Protein AF-A0A7W7ZKW2-F1 (afdb_monomer)

Solvent-accessible surface area (backbone atoms only — not comparable to full-atom values): 37341 Å² total; per-residue (Å²): 132,89,80,92,77,83,81,87,77,88,86,77,89,71,78,76,78,77,80,72,74,78,50,67,72,57,51,54,56,50,42,52,52,27,56,76,71,68,39,40,72,60,40,47,51,54,43,53,53,48,42,74,74,57,74,44,37,64,54,27,28,52,44,13,52,46,29,42,75,62,72,36,58,75,57,14,54,52,24,19,53,48,10,29,69,71,33,80,79,42,58,66,28,32,49,52,43,17,53,53,29,46,76,72,70,40,49,72,62,16,50,62,55,32,61,86,46,69,92,76,59,53,75,66,56,50,48,52,53,49,52,50,52,50,46,52,52,48,66,72,61,71,77,80,89,85,87,81,90,80,92,83,80,93,76,88,83,58,75,64,68,59,51,54,60,54,52,37,51,55,49,35,55,59,54,73,69,43,49,53,85,85,55,97,55,54,29,68,62,17,40,53,54,46,52,55,50,52,52,39,48,48,66,72,69,57,34,58,33,37,39,28,39,48,29,61,77,31,62,64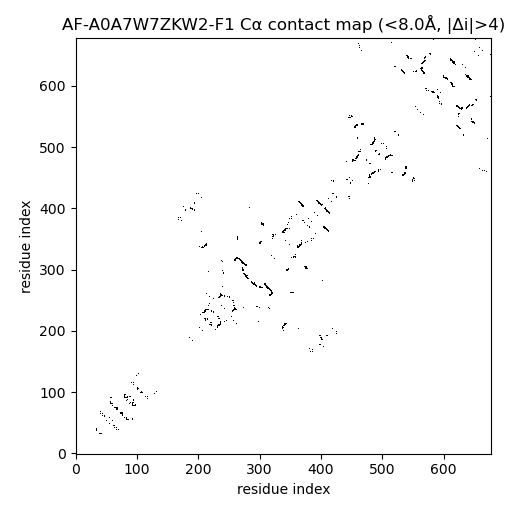,49,50,50,48,34,72,74,36,74,84,31,46,38,38,24,24,18,49,52,62,70,46,28,67,72,36,39,71,66,45,41,74,72,69,33,49,64,40,69,33,34,69,24,54,52,67,50,73,46,56,36,32,32,49,43,29,38,40,54,47,76,58,98,66,39,84,42,86,37,82,42,78,44,54,91,74,64,72,65,48,11,76,41,52,60,62,58,66,64,46,68,48,76,45,82,37,50,25,35,14,41,30,61,55,44,58,78,68,63,53,98,81,66,64,83,41,34,25,35,38,39,39,44,37,63,62,40,48,50,41,31,48,71,14,12,66,71,36,48,64,35,36,33,36,37,39,36,48,41,27,64,49,74,60,27,55,87,46,69,39,37,26,60,44,47,49,57,47,41,76,58,51,31,42,80,68,35,33,32,34,46,42,46,80,40,34,34,41,36,36,31,35,24,59,92,53,53,71,60,68,47,42,79,72,56,78,53,70,95,75,84,78,89,86,90,82,94,69,95,66,81,61,87,58,36,62,16,36,46,48,32,38,59,45,42,35,39,29,48,41,61,42,48,51,62,36,41,53,53,32,52,48,54,36,47,74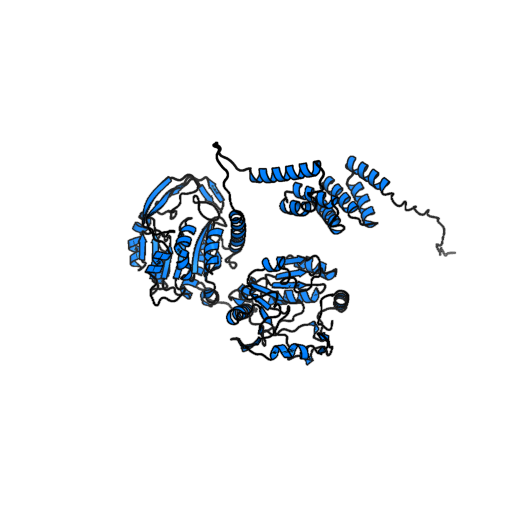,69,40,40,55,34,40,35,40,37,31,34,49,55,80,38,67,69,32,51,54,50,54,66,70,42,47,91,70,31,49,73,45,78,63,83,45,69,76,47,77,57,42,64,54,70,34,64,82,50,35,74,72,50,64,60,56,34,33,37,29,52,34,52,53,44,74,38,92,68,46,57,74,45,48,65,52,52,31,54,47,48,22,65,77,70,63,32,15,23,20,28,45,26,74,62,54,94,63,51,89,55,36,55,91,59,68,44,61,58,90,97,44,75,35,41,69,59,69,59,53,51,69,50,72,67,46,72,77,49,65,48,98,87,67,29,39,29,18,65,19,71,42,79,56,53,48,25,42,38,32,54,94,49,41,49,66,93,52,59,38,57,31,33,24,28,30,66,47,46,22,20,40,58,46,67,49,36,68,68,70,95,63,54,71,65,54,52,51,50,35,64,74,66,62,87,69,82,71,77,70,70,122

Organism: NCBI:txid474949

Nearest PDB structures (foldseek):
  7bev-assembly1_A  TM=7.921E-01  e=2.349E-03  Homo sapiens
  2gw1-assembly1_B  TM=6.110E-01  e=4.110E-04  Saccharomyces cerevisiae
  5a31-assembly1_Y  TM=8.218E-01  e=2.077E-02  Homo sapiens
  8bda-assembly1_E  TM=7.306E-01  e=1.967E-02  Chlamydomonas reinhardtii
  8fgw-assembly1_D  TM=3.995E-01  e=4.517E-03  Homo sapiens

Sequence (678 aa):
MNAMTNRIDTDVVMAEPQSESMDVSRMEGELTGLIQDSRFEEAICILNSAICENESPELWNDWATVQHAAGKPAEAEKGFRRAITLAPTNRDASVNLGLFLLAQGRYDEATQILSCHLHNLSDEENTAIKNFELKRLQLIDLQPERSHSAQVQQSDISAEGRIHKLESALEYLLISNLNAKASRATGAASNQLLIDRFLGLVRSIQPQLFLDIGANDASTACRVKAMLPTCEVWAFEANPEIHGRFASVVTSVGVNYVNLAISSATGKVTLYAPKTLSRTIVNGEVVDFASVEPEISGKTSMRKRNENATYREFSVDAISLNDFMAAKWTEGMRERNAALWIDVEGAAFEVLTGGEDALKRAAVILIEAENYEFWSGQKQAADVAKLIISAGFIPLDRDREYGDKQFNTIFIHHSFAHLIYSENYMLGPVNTTVASPARKLSHRTLGAHLTAQIPVFIPVFNNPTYVANTLQQLSDIGMRNVCLVDNDSTSHVMRAFLELVQDKVSVIRTGQNKGPRQIVECPEYYDLLPDLFCITDPDLEFNAELPEDFLANLIRLTNELKVGKAGFALRIDDSHLMHTGTFGISRKTYHATEWEQQYWETQLGILKDGSPVYKAGLNTTFAVYNKTFFNPHTFVDAVRVGGRYACRHLPWYRESIVGQEERAFYRATHKHARCGVV

InterPro domains:
  IPR006342 Methyltransferase FkbM [PF05050] (212-394)
  IPR006342 Methyltransferase FkbM [TIGR01444] (210-368)
  IPR011990 Tetratricopeptide-like helical domain superfamily [G3DSA:1.25.40.10] (32-160)
  IPR011990 Tetratricopeptide-like helical domain superfamily [SSF48452] (35-118)
  IPR019734 Tetratricopeptide repeat [PS50005] (57-90)
  IPR019734 Tetratricopeptide repeat [SM00028] (57-90)
  IPR019734 Tetratricopeptide repeat [SM00028] (91-124)
  IPR029044 Nucleotide-diphospho-sugar transferases [SSF53448] (454-630)
  IPR029063 S-adenosyl-L-methionine-dependent methyltransferase superfamily [G3DSA:3.40.50.150] (200-391)
  IPR029063 S-adenosyl-L-methionine-dependent methyltransferase superfamily [SSF53335] (206-400)
  IPR053188 FkbM Methyltransferase [PTHR36973] (201-397)

pLDDT: mean 76.08, std 20.98, range [22.69, 98.31]

Mean predicted aligned error: 20.58 Å

Radius of gyration: 33.55 Å; Cα contacts (8 Å, |Δi|>4): 1107; chains: 1; bounding box: 107×76×86 Å

Secondary structure (DSSP, 8-state):
-----------------------HHHHHHHHHHHHHTT-HHHHHHHHHHHHHHS--HHHHHHHHHHHHHTT-HHHHHHHHHHHHHH-TT-HHHHHHHHHHHHHTT-HHHHHHHHTTTGGG--HHHHHHHHHHHHHHHHHHS-S---------------THHHHHHHHHHHHHHHHHT---TT----THHHHHHHHHHHHHHHHHH--SEEEEET-TT-HHHHHHHHH-TTSEEEEE---HHHHHHHHHHHHHTT-EEE--EEESSSEEEEEEEEEEEEEEEETTEEEEEEEEPPTT-S--BSS-BSSS-EEEEEEEEEEEHHHHHHHH--TTPPSS-EEEEE--TT-HHHHHHTTHHHHTTEEEEEEEEESS--BTTPPPHHHHHHHHHHTTEEEEEE--SSTTSEEEEEEEEGGGGGGGGSGGGS-SS-------------TTSHHHHHHHHS-EEEEE-S-HHHHHHHHHHHHHTT---EEEEES----HHHHHHHHHHTTTSEEEE-SS---TTHHHHSHHHHTTS-SEEEE--TTEE--TT--TTHHHHHHHHHHHTT-SEEEEPBP-TTGGGB---EEEETTEEEEHHHHHHGGGS-EEEE-TTS-EEEE----SSSEEEETTT--GGGTT--EEE-GGG-BEEGGGBSS-SS-HHHHHHHHHH-SS--S---

Foldseek 3Di:
DDDDDDDDDDDDPDPDPPPPPCDPVNLVVVLVVCVVVVVLVVSLVSLVVVCVVPNALVSLQSNLVSCVSVVNLVSSLVSLVVSCVRPVPPLSSLLSNLLSCLVVVVNVVSCVSCVVPVVPDDPVSVVSNVVSVVVVVVVVQPDDDDDDDDDDDDDDDDPVVVVVVVLLVVLLVQALPFAVPPDPDAAPVLVVVVLLLLVLLCLLLVFLEEEAALCQLVPVLLVSCVSRVNRQAEYENQQPVSCVVRVVVSVVSVHNYDNEHAFLAWDKAKKWDWQWFQWDADLLDIDGDIDGADPSNSQIASFDFPGDTDTDMDIGTYHAQVVVVVVVDDDPRDWQRYEYEEDHNLRLLRNLNSCLVVLRRHFKYKYKFFQARGTPPGDGPSSNVVSNVVSQWDWHHKHNNSHRGMIITMIGHPVSPQSLQDPSSVDDDDDDDDDDDDPDPDCRHPLLVCLQPAEEEEEDELQLLLQVVQVVVSVVLNRQRYEYEYQPHPDPVVVVSCVVCCVRYHYHYPVHRPDDLCCCLPCVNNVPHDQKHKFAYSQKAAFPLQDSNNQVVQVVCCVVVVAFKEAAQADQPVVVQFDPDWADDDNDIDQPNRVSVVQVPAWPQADPVGWTKTQFFDARHIIMGGNSRDDSVSRRGYMHTGDNRHIHRNLRGPDDPDDPVSVVVCVVPDDPPRDGPD

Structure (mmCIF, N/CA/C/O backbone):
data_AF-A0A7W7ZKW2-F1
#
_entry.id   AF-A0A7W7ZKW2-F1
#
loop_
_atom_site.group_PDB
_atom_site.id
_atom_site.type_symbol
_atom_site.label_atom_id
_atom_site.label_alt_id
_atom_site.label_comp_id
_atom_site.label_asym_id
_atom_site.label_entity_id
_atom_site.label_seq_id
_atom_site.pdbx_PDB_ins_code
_atom_site.Cartn_x
_atom_site.Cartn_y
_atom_site.Cartn_z
_atom_site.occupancy
_atom_site.B_iso_or_equiv
_atom_site.auth_seq_id
_atom_site.auth_comp_id
_atom_site.auth_asym_id
_atom_site.auth_atom_id
_atom_site.pdbx_PDB_model_num
ATOM 1 N N . MET A 1 1 ? 70.977 54.211 -37.085 1.00 35.88 1 MET A N 1
ATOM 2 C CA . MET A 1 1 ? 69.511 54.296 -37.248 1.00 35.88 1 MET A CA 1
ATOM 3 C C . MET A 1 1 ? 68.944 52.899 -37.079 1.00 35.88 1 MET A C 1
ATOM 5 O O . MET A 1 1 ? 69.437 51.997 -37.736 1.00 35.88 1 MET A O 1
ATOM 9 N N . ASN A 1 2 ? 68.019 52.766 -36.127 1.00 33.34 2 ASN A N 1
ATOM 10 C CA . ASN A 1 2 ? 67.081 51.676 -35.834 1.00 33.34 2 ASN A CA 1
ATOM 11 C C . ASN A 1 2 ? 67.087 50.439 -36.748 1.00 33.34 2 ASN A C 1
ATOM 13 O O . ASN A 1 2 ? 66.862 50.564 -37.945 1.00 33.34 2 ASN A O 1
ATOM 17 N N . ALA A 1 3 ? 67.115 49.247 -36.151 1.00 30.80 3 ALA A N 1
ATOM 18 C CA . ALA A 1 3 ? 65.876 48.539 -35.805 1.00 30.80 3 ALA A CA 1
ATOM 19 C C . ALA A 1 3 ? 66.204 47.234 -35.058 1.00 30.80 3 ALA A C 1
ATOM 21 O O . ALA A 1 3 ? 66.855 46.340 -35.589 1.00 30.80 3 ALA A O 1
ATOM 22 N N . MET A 1 4 ? 65.741 47.144 -33.810 1.00 30.53 4 MET A N 1
ATOM 23 C CA . MET A 1 4 ? 65.714 45.914 -33.021 1.00 30.53 4 MET A CA 1
ATOM 24 C C . MET A 1 4 ? 64.727 44.920 -33.641 1.00 30.53 4 MET A C 1
ATOM 26 O O . MET A 1 4 ? 63.538 45.207 -33.720 1.00 30.53 4 MET A O 1
ATOM 30 N N . THR A 1 5 ? 65.210 43.736 -34.005 1.00 31.92 5 THR A N 1
ATOM 31 C CA . THR A 1 5 ? 64.420 42.495 -34.044 1.00 31.92 5 THR A CA 1
ATOM 32 C C . THR A 1 5 ? 65.333 41.369 -33.566 1.00 31.92 5 THR A C 1
ATOM 34 O O . THR A 1 5 ? 66.014 40.722 -34.355 1.00 31.92 5 THR A O 1
ATOM 37 N N . ASN A 1 6 ? 65.400 41.171 -32.247 1.00 30.22 6 ASN A N 1
ATOM 38 C CA . ASN A 1 6 ? 66.080 40.008 -31.686 1.00 30.22 6 ASN A CA 1
ATOM 39 C C . ASN A 1 6 ? 65.126 38.817 -31.727 1.00 30.22 6 ASN A C 1
ATOM 41 O O . ASN A 1 6 ? 64.151 38.753 -30.981 1.00 30.22 6 ASN A O 1
ATOM 45 N N . ARG A 1 7 ? 65.447 37.886 -32.629 1.00 30.75 7 ARG A N 1
ATOM 46 C CA . ARG A 1 7 ? 65.092 36.475 -32.513 1.00 30.75 7 ARG A CA 1
ATOM 47 C C . ARG A 1 7 ? 65.699 35.940 -31.220 1.00 30.75 7 ARG A C 1
ATOM 49 O O . ARG A 1 7 ? 66.891 36.112 -30.982 1.00 30.75 7 ARG A O 1
ATOM 56 N N . ILE A 1 8 ? 64.862 35.316 -30.408 1.00 28.75 8 ILE A N 1
ATOM 57 C CA . ILE A 1 8 ? 65.288 34.455 -29.314 1.00 28.75 8 ILE A CA 1
ATOM 58 C C . ILE A 1 8 ? 65.435 33.072 -29.934 1.00 28.75 8 ILE A C 1
ATOM 60 O O . ILE A 1 8 ? 64.448 32.538 -30.427 1.00 28.75 8 ILE A O 1
ATOM 64 N N . ASP A 1 9 ? 66.647 32.529 -29.920 1.00 29.06 9 ASP A N 1
ATOM 65 C CA . ASP A 1 9 ? 66.821 31.086 -29.839 1.00 29.06 9 ASP A CA 1
ATOM 66 C C . ASP A 1 9 ? 68.065 30.745 -29.018 1.00 29.06 9 ASP A C 1
ATOM 68 O O . ASP A 1 9 ? 69.142 31.306 -29.228 1.00 29.06 9 ASP A O 1
ATOM 72 N N . THR A 1 10 ? 67.821 29.817 -28.090 1.00 33.31 10 THR A N 1
ATOM 73 C CA . THR A 1 10 ? 68.731 28.785 -27.576 1.00 33.31 10 THR A CA 1
ATOM 74 C C . THR A 1 10 ? 70.026 29.237 -26.903 1.00 33.31 10 THR A C 1
ATOM 76 O O . THR A 1 10 ? 71.036 29.481 -27.554 1.00 33.31 10 THR A O 1
ATOM 79 N N . ASP A 1 11 ? 69.995 29.301 -25.570 1.00 31.67 11 ASP A N 1
ATOM 80 C CA . ASP A 1 11 ? 70.721 28.350 -24.705 1.00 31.67 11 ASP A CA 1
ATOM 81 C C . ASP A 1 11 ? 70.834 28.911 -23.281 1.00 31.67 11 ASP A C 1
ATOM 83 O O . ASP A 1 11 ? 71.790 29.590 -22.908 1.00 31.67 11 ASP A O 1
ATOM 87 N N . VAL A 1 12 ? 69.842 28.585 -22.451 1.00 30.89 12 VAL A N 1
ATOM 88 C CA . VAL A 1 12 ? 70.054 28.454 -21.009 1.00 30.89 12 VAL A CA 1
ATOM 89 C C . VAL A 1 12 ? 69.713 27.015 -20.679 1.00 30.89 12 VAL A C 1
ATOM 91 O O . VAL A 1 12 ? 68.549 26.618 -20.691 1.00 30.89 12 VAL A O 1
ATOM 94 N N . VAL A 1 13 ? 70.764 26.238 -20.434 1.00 35.31 13 VAL A N 1
ATOM 95 C CA . VAL A 1 13 ? 70.705 24.910 -19.830 1.00 35.31 13 VAL A CA 1
ATOM 96 C C . VAL A 1 13 ? 70.045 25.070 -18.461 1.00 35.31 13 VAL A C 1
ATOM 98 O O . VAL A 1 13 ? 70.693 25.412 -17.474 1.00 35.31 13 VAL A O 1
ATOM 101 N N . MET A 1 14 ? 68.729 24.883 -18.419 1.00 27.94 14 MET A N 1
ATOM 102 C CA . MET A 1 14 ? 68.006 24.611 -17.188 1.00 27.94 14 MET A CA 1
ATOM 103 C C . MET A 1 14 ? 68.241 23.136 -16.899 1.00 27.94 14 MET A C 1
ATOM 105 O O . MET A 1 14 ? 67.825 22.280 -17.677 1.00 27.94 14 MET A O 1
ATOM 109 N N . ALA A 1 15 ? 68.971 22.858 -15.822 1.00 29.30 15 ALA A N 1
ATOM 110 C CA . ALA A 1 15 ? 69.080 21.518 -15.275 1.00 29.30 15 ALA A CA 1
ATOM 111 C C . ALA A 1 15 ? 67.672 20.917 -15.163 1.00 29.30 15 ALA A C 1
ATOM 113 O O . ALA A 1 15 ? 66.788 21.527 -14.556 1.00 29.30 15 ALA A O 1
ATOM 114 N N . GLU A 1 16 ? 67.464 19.755 -15.783 1.00 27.14 16 GLU A N 1
ATOM 115 C CA . GLU A 1 16 ? 66.274 18.950 -15.537 1.00 27.14 16 GLU A CA 1
ATOM 116 C C . GLU A 1 16 ? 66.163 18.731 -14.022 1.00 27.14 16 GLU A C 1
ATOM 118 O O . GLU A 1 16 ? 67.149 18.311 -13.400 1.00 27.14 16 GLU A O 1
ATOM 123 N N . PRO A 1 17 ? 65.008 19.009 -13.392 1.00 30.88 17 PRO A N 1
ATOM 124 C CA . PRO A 1 17 ? 64.764 18.460 -12.078 1.00 30.88 17 PRO A CA 1
ATOM 125 C C . PRO A 1 17 ? 64.701 16.950 -12.282 1.00 30.88 17 PRO A C 1
ATOM 127 O O . PRO A 1 17 ? 63.799 16.446 -12.951 1.00 30.88 17 PRO A O 1
ATOM 130 N N . GLN A 1 18 ? 65.702 16.237 -11.768 1.00 29.56 18 GLN A N 1
ATOM 131 C CA . GLN A 1 18 ? 65.636 14.790 -11.653 1.00 29.56 18 GLN A CA 1
ATOM 132 C C . GLN A 1 18 ? 64.326 14.463 -10.933 1.00 29.56 18 GLN A C 1
ATOM 134 O O . GLN A 1 18 ? 64.156 14.819 -9.768 1.00 29.56 18 GLN A O 1
ATOM 139 N N . SER A 1 19 ? 63.381 13.833 -11.632 1.00 39.66 19 SER A N 1
ATOM 140 C CA . SER A 1 19 ? 62.243 13.195 -10.987 1.00 39.66 19 SER A CA 1
ATOM 141 C C . SER A 1 19 ? 62.801 11.996 -10.222 1.00 39.66 19 SER A C 1
ATOM 143 O O . SER A 1 19 ? 62.922 10.899 -10.772 1.00 39.66 19 SER A O 1
ATOM 145 N N . GLU A 1 20 ? 63.235 12.224 -8.982 1.00 41.62 20 GLU A N 1
ATOM 146 C CA . GLU A 1 20 ? 63.429 11.146 -8.019 1.00 41.62 20 GLU A CA 1
ATOM 147 C C . GLU A 1 20 ? 62.072 10.449 -7.892 1.00 41.62 20 GLU A C 1
ATOM 149 O O . GLU A 1 20 ? 61.146 10.995 -7.298 1.00 41.62 20 GLU A O 1
ATOM 154 N N . SER A 1 21 ? 61.925 9.269 -8.501 1.00 46.91 21 SER A N 1
ATOM 155 C CA . SER A 1 21 ? 60.810 8.380 -8.190 1.00 46.91 21 SER A CA 1
ATOM 156 C C . SER A 1 21 ? 60.825 8.179 -6.681 1.00 46.91 21 SER A C 1
ATOM 158 O O . SER A 1 21 ? 61.815 7.677 -6.140 1.00 46.91 21 SER A O 1
ATOM 160 N N . MET A 1 22 ? 59.776 8.639 -6.014 1.00 52.31 22 MET A N 1
ATOM 161 C CA . MET A 1 22 ? 59.692 8.615 -4.567 1.00 52.31 22 MET A CA 1
ATOM 162 C C . MET A 1 22 ? 59.717 7.149 -4.117 1.00 52.31 22 MET A C 1
ATOM 164 O O . MET A 1 22 ? 58.797 6.383 -4.392 1.00 52.31 22 MET A O 1
ATOM 168 N N . ASP A 1 23 ? 60.830 6.730 -3.515 1.00 58.72 23 ASP A N 1
ATOM 169 C CA . ASP A 1 23 ? 60.994 5.378 -2.986 1.00 58.72 23 ASP A CA 1
ATOM 170 C C . ASP A 1 23 ? 59.879 5.131 -1.957 1.00 58.72 23 ASP A C 1
ATOM 172 O O . ASP A 1 23 ? 59.737 5.905 -1.007 1.00 58.72 23 ASP A O 1
ATOM 176 N N . VAL A 1 24 ? 59.063 4.089 -2.156 1.00 58.03 24 VAL A N 1
ATOM 177 C CA . VAL A 1 24 ? 57.896 3.766 -1.309 1.00 58.03 24 VAL A CA 1
ATOM 178 C C . VAL A 1 24 ? 58.297 3.716 0.169 1.00 58.03 24 VAL A C 1
ATOM 180 O O . VAL A 1 24 ? 57.593 4.248 1.023 1.00 58.03 24 VAL A O 1
ATOM 183 N N . SER A 1 25 ? 59.495 3.201 0.458 1.00 54.56 25 SER A N 1
ATOM 184 C CA . SER A 1 25 ? 60.045 3.125 1.816 1.00 54.56 25 SER A CA 1
ATOM 185 C C . SER A 1 25 ? 60.374 4.495 2.431 1.00 54.56 25 SER A C 1
ATOM 187 O O . SER A 1 25 ? 60.245 4.695 3.641 1.00 54.56 25 SER A O 1
ATOM 189 N N . ARG A 1 26 ? 60.769 5.471 1.603 1.00 66.69 26 ARG A N 1
ATOM 190 C CA . ARG A 1 26 ? 61.029 6.859 2.014 1.00 66.69 26 ARG A CA 1
ATOM 191 C C . ARG A 1 26 ? 59.720 7.614 2.251 1.00 66.69 26 ARG A C 1
ATOM 193 O O . ARG A 1 26 ? 59.632 8.352 3.229 1.00 66.69 26 ARG A O 1
ATOM 200 N N . MET A 1 27 ? 58.708 7.381 1.412 1.00 70.56 27 MET A N 1
ATOM 201 C CA . MET A 1 27 ? 57.368 7.962 1.559 1.00 70.56 27 MET A CA 1
ATOM 202 C C . MET A 1 27 ? 56.674 7.483 2.845 1.00 70.56 27 MET A C 1
ATOM 204 O O . MET A 1 27 ? 56.142 8.301 3.589 1.00 70.56 27 MET A O 1
ATOM 208 N N . GLU A 1 28 ? 56.722 6.184 3.152 1.00 67.06 28 GLU A N 1
ATOM 209 C CA . GLU A 1 28 ? 56.139 5.618 4.381 1.00 67.06 28 GLU A CA 1
ATOM 210 C C . GLU A 1 28 ? 56.784 6.195 5.656 1.00 67.06 28 GLU A C 1
ATOM 212 O O . GLU A 1 28 ? 56.087 6.548 6.616 1.00 67.06 28 GLU A O 1
ATOM 217 N N . GLY A 1 29 ? 58.115 6.346 5.660 1.00 67.88 29 GLY A N 1
ATOM 218 C CA . GLY A 1 29 ? 58.847 6.963 6.769 1.00 67.88 29 GLY A CA 1
ATOM 219 C C . GLY A 1 29 ? 58.506 8.445 6.964 1.00 67.88 29 GLY A C 1
ATOM 220 O O . GLY A 1 29 ? 58.336 8.898 8.097 1.00 67.88 29 GLY A O 1
ATOM 221 N N . GLU A 1 30 ? 58.355 9.191 5.868 1.00 76.19 30 GLU A N 1
ATOM 222 C CA . GLU A 1 30 ? 57.985 10.611 5.883 1.00 76.19 30 GLU A CA 1
ATOM 223 C C . GLU A 1 30 ? 56.530 10.825 6.334 1.00 76.19 30 GLU A C 1
ATOM 225 O O . GLU A 1 30 ? 56.274 11.660 7.203 1.00 76.19 30 GLU A O 1
ATOM 230 N N . LEU A 1 31 ? 55.586 10.013 5.841 1.00 72.81 31 LEU A N 1
ATOM 231 C CA . LEU A 1 31 ? 54.182 10.042 6.266 1.00 72.81 31 LEU A CA 1
ATOM 232 C C . LEU A 1 31 ? 54.032 9.745 7.759 1.00 72.81 31 LEU A C 1
ATOM 234 O O . LEU A 1 31 ? 53.303 10.448 8.459 1.00 72.81 31 LEU A O 1
ATOM 238 N N . THR A 1 32 ? 54.765 8.753 8.265 1.00 70.75 32 THR A N 1
ATOM 239 C CA . THR A 1 32 ? 54.742 8.396 9.689 1.00 70.75 32 THR A CA 1
ATOM 240 C C . THR A 1 32 ? 55.213 9.559 10.566 1.00 70.75 32 THR A C 1
ATOM 242 O O . THR A 1 32 ? 54.563 9.874 11.565 1.00 70.75 32 THR A O 1
ATOM 245 N N . GLY A 1 33 ? 56.301 10.236 10.181 1.00 67.31 33 GLY A N 1
ATOM 246 C CA . GLY A 1 33 ? 56.798 11.416 10.896 1.00 67.31 33 GLY A CA 1
ATOM 247 C C . GLY A 1 33 ? 55.808 12.585 10.876 1.00 67.31 33 GLY A C 1
ATOM 248 O O . GLY A 1 33 ? 55.527 13.178 11.915 1.00 67.31 33 GLY A O 1
ATOM 249 N N . LEU A 1 34 ? 55.204 12.874 9.718 1.00 71.75 34 LEU A N 1
ATOM 250 C CA . LEU A 1 34 ? 54.224 13.959 9.576 1.00 71.75 34 LEU A CA 1
ATOM 251 C C . LEU A 1 34 ? 52.947 13.720 10.392 1.00 71.75 34 LEU A C 1
ATOM 253 O O . LEU A 1 34 ? 52.410 14.662 10.975 1.00 71.75 34 LEU A O 1
ATOM 257 N N . ILE A 1 35 ? 52.471 12.474 10.468 1.00 68.56 35 ILE A N 1
ATOM 258 C CA . ILE A 1 35 ? 51.307 12.105 11.285 1.00 68.56 35 ILE A CA 1
ATOM 259 C C . ILE A 1 35 ? 51.629 12.246 12.779 1.00 68.56 35 ILE A C 1
ATOM 261 O O . ILE A 1 35 ? 50.811 12.788 13.523 1.00 68.56 35 ILE A O 1
ATOM 265 N N . GLN A 1 36 ? 52.819 11.818 13.222 1.00 70.00 36 GLN A N 1
ATOM 266 C CA . GLN A 1 36 ? 53.264 11.976 14.616 1.00 70.00 36 GLN A CA 1
ATOM 267 C C . GLN A 1 36 ? 53.368 13.451 15.026 1.00 70.00 36 GLN A C 1
ATOM 269 O O . GLN A 1 36 ? 52.941 13.818 16.121 1.00 70.00 36 GLN A O 1
ATOM 274 N N . ASP A 1 37 ? 53.838 14.305 14.117 1.00 72.00 37 ASP A N 1
ATOM 275 C CA . ASP A 1 37 ? 53.941 15.753 14.323 1.00 72.00 37 ASP A CA 1
ATOM 276 C C . ASP A 1 37 ? 52.609 16.504 14.101 1.00 72.00 37 ASP A C 1
ATOM 278 O O . ASP A 1 37 ? 52.571 17.733 14.169 1.00 72.00 37 ASP A O 1
ATOM 282 N N . SER A 1 38 ? 51.498 15.794 13.845 1.00 74.06 38 SER A N 1
ATOM 283 C CA . SER A 1 38 ? 50.167 16.363 13.550 1.00 74.06 38 SER A CA 1
ATOM 284 C C . SER A 1 38 ? 50.121 17.304 12.331 1.00 74.06 38 SER A C 1
ATOM 286 O O . SER A 1 38 ? 49.256 18.175 12.233 1.00 74.06 38 SER A O 1
ATOM 288 N N . ARG A 1 39 ? 51.038 17.133 11.372 1.00 76.75 39 ARG A N 1
ATOM 289 C CA . ARG A 1 39 ? 51.133 17.912 10.123 1.00 76.75 39 ARG A CA 1
ATOM 290 C C . ARG A 1 39 ? 50.312 17.256 9.009 1.00 76.75 39 ARG A C 1
ATOM 292 O O . ARG A 1 39 ? 50.835 16.843 7.973 1.00 76.75 39 ARG A O 1
ATOM 299 N N . PHE A 1 40 ? 49.006 17.136 9.236 1.00 80.44 40 PHE A N 1
ATOM 300 C CA . PHE A 1 40 ? 48.113 16.329 8.398 1.00 80.44 40 PHE A CA 1
ATOM 301 C C . PHE A 1 40 ? 47.946 16.861 6.970 1.00 80.44 40 PHE A C 1
ATOM 303 O O . PHE A 1 40 ? 47.868 16.076 6.031 1.00 80.44 40 PHE A O 1
ATOM 310 N N . GLU A 1 41 ? 47.919 18.179 6.773 1.00 83.69 41 GLU A N 1
ATOM 311 C CA . GLU A 1 41 ? 47.792 18.798 5.447 1.00 83.69 41 GLU A CA 1
ATOM 312 C C . GLU A 1 41 ? 48.964 18.452 4.519 1.00 83.69 41 GLU A C 1
ATOM 314 O O . GLU A 1 41 ? 48.766 18.252 3.320 1.00 83.69 41 GLU A O 1
ATOM 319 N N . GLU A 1 42 ? 50.172 18.344 5.069 1.00 76.06 42 GLU A N 1
ATOM 320 C CA . GLU A 1 42 ? 51.369 17.984 4.307 1.00 76.06 42 GLU A CA 1
ATOM 321 C C . GLU A 1 42 ? 51.359 16.493 3.952 1.00 76.06 42 GLU A C 1
ATOM 323 O O . GLU A 1 42 ? 51.600 16.140 2.798 1.00 76.06 42 GLU A O 1
ATOM 328 N N . ALA A 1 43 ? 50.953 15.632 4.892 1.00 72.50 43 ALA A N 1
ATOM 329 C CA . ALA A 1 43 ? 50.753 14.205 4.637 1.00 72.50 43 ALA A CA 1
ATOM 330 C C . ALA A 1 43 ? 49.669 13.948 3.568 1.00 72.50 43 ALA A C 1
ATOM 332 O O . ALA A 1 43 ? 49.861 13.130 2.669 1.00 72.50 43 ALA A O 1
ATOM 333 N N . ILE A 1 44 ? 48.558 14.694 3.601 1.00 85.50 44 ILE A N 1
ATOM 334 C CA . ILE A 1 44 ? 47.500 14.631 2.577 1.00 85.50 44 ILE A CA 1
ATOM 335 C C . ILE A 1 44 ? 48.028 15.083 1.210 1.00 85.50 44 ILE A C 1
ATOM 337 O O . ILE A 1 44 ? 47.653 14.505 0.193 1.00 85.50 44 ILE A O 1
ATOM 341 N N . CYS A 1 45 ? 48.890 16.103 1.161 1.00 83.19 45 CYS A N 1
ATOM 342 C CA . CYS A 1 45 ? 49.484 16.582 -0.087 1.00 83.19 45 CYS A CA 1
ATOM 343 C C . CYS A 1 45 ? 50.371 15.508 -0.741 1.00 83.19 45 CYS A C 1
ATOM 345 O O . CYS A 1 45 ? 50.233 15.245 -1.937 1.00 83.19 45 CYS A O 1
ATOM 347 N N . ILE A 1 46 ? 51.204 14.832 0.059 1.00 78.25 46 ILE A N 1
ATOM 348 C CA . ILE A 1 46 ? 52.047 13.715 -0.394 1.00 78.25 46 ILE A CA 1
ATOM 349 C C . ILE A 1 46 ? 51.177 12.562 -0.908 1.00 78.25 46 ILE A C 1
ATOM 351 O O . ILE A 1 46 ? 51.385 12.087 -2.024 1.00 78.25 46 ILE A O 1
ATOM 355 N N . LEU A 1 47 ? 50.151 12.166 -0.147 1.00 81.31 47 LEU A N 1
ATOM 356 C CA . LEU A 1 47 ? 49.240 11.087 -0.542 1.00 81.31 47 LEU A CA 1
ATOM 357 C C . LEU A 1 47 ? 48.437 11.433 -1.803 1.00 81.31 47 LEU A C 1
ATOM 359 O O . LEU A 1 47 ? 48.262 10.576 -2.660 1.00 81.31 47 LEU A O 1
ATOM 363 N N . ASN A 1 48 ? 48.004 12.685 -1.976 1.00 86.94 48 ASN A N 1
ATOM 364 C CA . ASN A 1 48 ? 47.347 13.130 -3.209 1.00 86.94 48 ASN A CA 1
ATOM 365 C C . ASN A 1 48 ? 48.277 13.021 -4.424 1.00 86.94 48 ASN A C 1
ATOM 367 O O . ASN A 1 48 ? 47.834 12.592 -5.487 1.00 86.94 48 ASN A O 1
ATOM 371 N N . SER A 1 49 ? 49.550 13.404 -4.281 1.00 81.56 49 SER A N 1
ATOM 372 C CA . SER A 1 49 ? 50.531 13.266 -5.364 1.00 81.56 49 SER A CA 1
ATOM 373 C C . SER A 1 49 ? 50.745 11.794 -5.719 1.00 81.56 49 SER A C 1
ATOM 375 O O . SER A 1 49 ? 50.664 11.432 -6.890 1.00 81.56 49 SER A O 1
ATOM 377 N N . ALA A 1 50 ? 50.916 10.934 -4.711 1.00 78.62 50 ALA A N 1
ATOM 378 C CA . ALA A 1 50 ? 51.103 9.497 -4.903 1.00 78.62 50 ALA A CA 1
ATOM 379 C C . ALA A 1 50 ? 49.879 8.822 -5.553 1.00 78.62 50 ALA A C 1
ATOM 381 O O . ALA A 1 50 ? 50.031 8.029 -6.480 1.00 78.62 50 ALA A O 1
ATOM 382 N N . ILE A 1 51 ? 48.660 9.183 -5.131 1.00 86.94 51 ILE A N 1
ATOM 383 C CA . ILE A 1 51 ? 47.407 8.691 -5.730 1.00 86.94 51 ILE A CA 1
ATOM 384 C C . ILE A 1 51 ? 47.290 9.120 -7.200 1.00 86.94 51 ILE A C 1
ATOM 386 O O . ILE A 1 51 ? 46.831 8.334 -8.029 1.00 86.94 51 ILE A O 1
ATOM 390 N N . CYS A 1 52 ? 47.698 10.349 -7.536 1.00 83.00 52 CYS A N 1
ATOM 391 C CA . CYS A 1 52 ? 47.694 10.841 -8.916 1.00 83.00 52 CYS A CA 1
ATOM 392 C C . CYS A 1 52 ? 48.695 10.102 -9.817 1.00 83.00 52 CYS A C 1
ATOM 394 O O . CYS A 1 52 ? 48.442 9.968 -11.014 1.00 83.00 52 CYS A O 1
ATOM 396 N N . GLU A 1 53 ? 49.819 9.644 -9.265 1.00 80.06 53 GLU A N 1
ATOM 397 C CA . GLU A 1 53 ? 50.841 8.902 -10.008 1.00 80.06 53 GLU A CA 1
ATOM 398 C C . GLU A 1 53 ? 50.463 7.431 -10.209 1.00 80.06 53 GLU A C 1
ATOM 400 O O . GLU A 1 53 ? 50.584 6.911 -11.320 1.00 80.06 53 GLU A O 1
ATOM 405 N N . ASN A 1 54 ? 49.992 6.757 -9.157 1.00 80.56 54 ASN A N 1
ATOM 406 C CA . ASN A 1 54 ? 49.568 5.364 -9.228 1.00 80.56 54 ASN A CA 1
ATOM 407 C C . ASN A 1 54 ? 48.495 5.055 -8.180 1.00 80.56 54 ASN A C 1
ATOM 409 O O . ASN A 1 54 ? 48.793 4.793 -7.018 1.00 80.56 54 ASN A O 1
ATOM 413 N N . GLU A 1 55 ? 47.235 5.051 -8.606 1.00 87.38 55 GLU A N 1
ATOM 414 C CA . GLU A 1 55 ? 46.100 4.796 -7.725 1.00 87.38 55 GLU A CA 1
ATOM 415 C C . GLU A 1 55 ? 46.125 3.360 -7.167 1.00 87.38 55 GLU A C 1
ATOM 417 O O . GLU A 1 55 ? 46.012 2.392 -7.922 1.00 87.38 55 GLU A O 1
ATOM 422 N N . SER A 1 56 ? 46.201 3.213 -5.838 1.00 84.88 56 SER A N 1
ATOM 423 C CA . SER A 1 56 ? 46.139 1.909 -5.167 1.00 84.88 56 SER A CA 1
ATOM 424 C C . SER A 1 56 ? 45.174 1.906 -3.970 1.00 84.88 56 SER A C 1
ATOM 426 O O . SER A 1 56 ? 44.932 2.956 -3.363 1.00 84.88 56 SER A O 1
ATOM 428 N N . PRO A 1 57 ? 44.594 0.742 -3.614 1.00 83.56 57 PRO A N 1
ATOM 429 C CA . PRO A 1 57 ? 43.769 0.601 -2.416 1.00 83.56 57 PRO A CA 1
ATOM 430 C C . PRO A 1 57 ? 44.486 1.030 -1.128 1.00 83.56 57 PRO A C 1
ATOM 432 O O . PRO A 1 57 ? 43.864 1.638 -0.262 1.00 83.56 57 PRO A O 1
ATOM 435 N N . GLU A 1 58 ? 45.781 0.733 -1.016 1.00 84.81 58 GLU A N 1
ATOM 436 C CA . GLU A 1 58 ? 46.622 1.044 0.145 1.00 84.81 58 GLU A CA 1
ATOM 437 C C . GLU A 1 58 ? 46.763 2.562 0.305 1.00 84.81 58 GLU A C 1
ATOM 439 O O . GLU A 1 58 ? 46.475 3.099 1.370 1.00 84.81 58 GLU A O 1
ATOM 444 N N . LEU A 1 59 ? 47.049 3.276 -0.788 1.00 82.31 59 LEU A N 1
ATOM 445 C CA . LEU A 1 59 ? 47.152 4.737 -0.777 1.00 82.31 59 LEU A CA 1
ATOM 446 C C . LEU A 1 59 ? 45.828 5.424 -0.412 1.00 82.31 59 LEU A C 1
ATOM 448 O O . LEU A 1 59 ? 45.826 6.412 0.322 1.00 82.31 59 LEU A O 1
ATOM 452 N N . TRP A 1 60 ? 44.689 4.903 -0.879 1.00 87.19 60 TRP A N 1
ATOM 453 C CA . TRP A 1 60 ? 43.372 5.428 -0.500 1.00 87.19 60 TRP A CA 1
ATOM 454 C C . TRP A 1 60 ? 42.993 5.118 0.950 1.00 87.19 60 TRP A C 1
ATOM 456 O O . TRP A 1 60 ? 42.334 5.939 1.594 1.00 87.19 60 TRP A O 1
ATOM 466 N N . ASN A 1 61 ? 43.407 3.961 1.469 1.00 82.94 61 ASN A N 1
ATOM 467 C CA . ASN A 1 61 ? 43.243 3.602 2.874 1.00 82.94 61 ASN A CA 1
ATOM 468 C C . ASN A 1 61 ? 44.078 4.516 3.788 1.00 82.94 61 ASN A C 1
ATOM 470 O O . ASN A 1 61 ? 43.573 5.017 4.797 1.00 82.94 61 ASN A O 1
ATOM 474 N N . ASP A 1 62 ? 45.323 4.790 3.410 1.00 81.50 62 ASP A N 1
ATOM 475 C CA . ASP A 1 62 ? 46.218 5.661 4.171 1.00 81.50 62 ASP A CA 1
ATOM 476 C C . ASP A 1 62 ? 45.741 7.115 4.110 1.00 81.50 62 ASP A C 1
ATOM 478 O O . ASP A 1 62 ? 45.641 7.786 5.138 1.00 81.50 62 ASP A O 1
ATOM 482 N N . TRP A 1 63 ? 45.308 7.580 2.935 1.00 87.38 63 TRP A N 1
ATOM 483 C CA . TRP A 1 63 ? 44.681 8.893 2.770 1.00 87.38 63 TRP A CA 1
ATOM 484 C C . TRP A 1 63 ? 43.429 9.047 3.633 1.00 87.38 63 TRP A C 1
ATOM 486 O O . TRP A 1 63 ? 43.284 10.048 4.334 1.00 87.38 63 TRP A O 1
ATOM 496 N N . ALA A 1 64 ? 42.550 8.044 3.658 1.00 83.31 64 ALA A N 1
ATOM 497 C CA . ALA A 1 64 ? 41.362 8.049 4.507 1.00 83.31 64 ALA A CA 1
ATOM 498 C C . ALA A 1 64 ? 41.704 8.114 6.003 1.00 83.31 64 ALA A C 1
ATOM 500 O O . ALA A 1 64 ? 41.068 8.852 6.761 1.00 83.31 64 ALA A O 1
ATOM 501 N N . THR A 1 65 ? 42.739 7.386 6.417 1.00 82.62 65 THR A N 1
ATOM 502 C CA . THR A 1 65 ? 43.226 7.363 7.800 1.00 82.62 65 THR A CA 1
ATOM 503 C C . THR A 1 65 ? 43.780 8.727 8.217 1.00 82.62 65 THR A C 1
ATOM 505 O O . THR A 1 65 ? 43.418 9.241 9.280 1.00 82.62 65 THR A O 1
ATOM 508 N N . VAL A 1 66 ? 44.572 9.377 7.358 1.00 76.06 66 VAL A N 1
ATOM 509 C CA . VAL A 1 66 ? 45.083 10.735 7.613 1.00 76.06 66 VAL A CA 1
ATOM 510 C C . VAL A 1 66 ? 43.950 11.765 7.628 1.00 76.06 66 VAL A C 1
ATOM 512 O O . VAL A 1 66 ? 43.930 12.636 8.496 1.00 76.06 66 VAL A O 1
ATOM 515 N N . GLN A 1 67 ? 42.957 11.652 6.740 1.00 84.06 67 GLN A N 1
ATOM 516 C CA . GLN A 1 67 ? 41.776 12.527 6.753 1.00 84.06 67 GLN A CA 1
ATOM 517 C C . GLN A 1 67 ? 40.950 12.370 8.036 1.00 84.06 67 GLN A C 1
ATOM 519 O O . GLN A 1 67 ? 40.437 13.357 8.571 1.00 84.06 67 GLN A O 1
ATOM 524 N N . HIS A 1 68 ? 40.843 11.149 8.566 1.00 81.62 68 HIS A N 1
ATOM 525 C CA . HIS A 1 68 ? 40.187 10.908 9.847 1.00 81.62 68 HIS A CA 1
ATOM 526 C C . HIS A 1 68 ? 40.950 11.571 11.001 1.00 81.62 68 HIS A C 1
ATOM 528 O O . HIS A 1 68 ? 40.337 12.295 11.789 1.00 81.62 68 HIS A O 1
ATOM 534 N N . ALA A 1 69 ? 42.277 11.403 11.051 1.00 73.56 69 ALA A N 1
ATOM 535 C CA . ALA A 1 69 ? 43.143 12.044 12.043 1.00 73.56 69 ALA A CA 1
ATOM 536 C C . ALA A 1 69 ? 43.101 13.584 11.959 1.00 73.56 69 ALA A C 1
ATOM 538 O O . ALA A 1 69 ? 43.124 14.263 12.983 1.00 73.56 69 ALA A O 1
ATOM 539 N N . ALA A 1 70 ? 42.930 14.132 10.752 1.00 73.25 70 ALA A N 1
ATOM 540 C CA . ALA A 1 70 ? 42.752 15.562 10.497 1.00 73.25 70 ALA A CA 1
ATOM 541 C C . ALA A 1 70 ? 41.350 16.104 10.857 1.00 73.25 70 ALA A C 1
ATOM 543 O O . ALA A 1 70 ? 41.052 17.269 10.584 1.00 73.25 70 ALA A O 1
ATOM 544 N N . GLY A 1 71 ? 40.456 15.275 11.410 1.00 79.12 71 GLY A N 1
ATOM 545 C CA . GLY A 1 71 ? 39.100 15.680 11.793 1.00 79.12 71 GLY A CA 1
ATOM 546 C C . GLY A 1 71 ? 38.137 15.871 10.616 1.00 79.12 71 GLY A C 1
ATOM 547 O O . GLY A 1 71 ? 37.152 16.599 10.747 1.00 79.12 71 GLY A O 1
ATOM 548 N N . LYS A 1 72 ? 38.392 15.230 9.467 1.00 82.06 72 LYS A N 1
ATOM 549 C CA . LYS A 1 72 ? 37.589 15.334 8.233 1.00 82.06 72 LYS A CA 1
ATOM 550 C C . LYS A 1 72 ? 36.851 14.007 7.943 1.00 82.06 72 LYS A C 1
ATOM 552 O O . LYS A 1 72 ? 37.196 13.299 6.996 1.00 82.06 72 LYS A O 1
ATOM 557 N N . PRO A 1 73 ? 35.813 13.636 8.727 1.00 73.75 73 PRO A N 1
ATOM 558 C CA . PRO A 1 73 ? 35.187 12.308 8.666 1.00 73.75 73 PRO A CA 1
ATOM 559 C C . PRO A 1 73 ? 34.483 12.005 7.335 1.00 73.75 73 PRO A C 1
ATOM 561 O O . PRO A 1 73 ? 34.503 10.866 6.882 1.00 73.75 73 PRO A O 1
ATOM 564 N N . ALA A 1 74 ? 33.898 13.008 6.674 1.00 82.12 74 ALA A N 1
ATOM 565 C CA . ALA A 1 74 ? 33.237 12.806 5.382 1.00 82.12 74 ALA A CA 1
ATOM 566 C C . ALA A 1 74 ? 34.227 12.427 4.266 1.00 82.12 74 ALA A C 1
ATOM 568 O O . ALA A 1 74 ? 33.898 11.624 3.397 1.00 82.12 74 ALA A O 1
ATOM 569 N N . GLU A 1 75 ? 35.442 12.981 4.297 1.00 80.75 75 GLU A N 1
ATOM 570 C CA . GLU A 1 75 ? 36.498 12.629 3.342 1.00 80.75 75 GLU A CA 1
ATOM 571 C C . GLU A 1 75 ? 37.130 11.279 3.694 1.00 80.75 75 GLU A C 1
ATOM 573 O O . GLU A 1 75 ? 37.345 10.461 2.804 1.00 80.75 75 GLU A O 1
ATOM 578 N N . ALA A 1 76 ? 37.313 10.986 4.985 1.00 71.94 76 ALA A N 1
ATOM 579 C CA . ALA A 1 76 ? 37.757 9.669 5.439 1.00 71.94 76 ALA A CA 1
ATOM 580 C C . ALA A 1 76 ? 36.844 8.539 4.923 1.00 71.94 76 ALA A C 1
ATOM 582 O O . ALA A 1 76 ? 37.326 7.576 4.330 1.00 71.94 76 ALA A O 1
ATOM 583 N N . GLU A 1 77 ? 35.518 8.680 5.053 1.00 89.12 77 GLU A N 1
ATOM 584 C CA . GLU A 1 77 ? 34.577 7.669 4.550 1.00 89.12 77 GLU A CA 1
ATOM 585 C C . GLU A 1 77 ? 34.692 7.466 3.030 1.00 89.12 77 GLU A C 1
ATOM 587 O O . GLU A 1 77 ? 34.673 6.330 2.551 1.00 89.12 77 GLU A O 1
ATOM 592 N N . LYS A 1 78 ? 34.850 8.554 2.263 1.00 90.56 78 LYS A N 1
ATOM 593 C CA . LYS A 1 78 ? 35.041 8.480 0.806 1.00 90.56 78 LYS A CA 1
ATOM 594 C C . LYS A 1 78 ? 36.310 7.714 0.444 1.00 90.56 78 LYS A C 1
ATOM 596 O O . LYS A 1 78 ? 36.254 6.853 -0.432 1.00 90.56 78 LYS A O 1
ATOM 601 N N . GLY A 1 79 ? 37.422 8.002 1.120 1.00 79.19 79 GLY A N 1
ATOM 602 C CA . GLY A 1 79 ? 38.697 7.332 0.870 1.00 79.19 79 GLY A CA 1
ATOM 603 C C . GLY A 1 79 ? 38.633 5.835 1.182 1.00 79.19 79 GLY A C 1
ATOM 604 O O . GLY A 1 79 ? 38.988 5.016 0.336 1.00 79.19 79 GLY A O 1
ATOM 605 N N . PHE A 1 80 ? 38.053 5.457 2.326 1.00 83.06 80 PHE A N 1
ATOM 606 C CA . PHE A 1 80 ? 37.874 4.049 2.688 1.00 83.06 80 PHE A CA 1
ATOM 607 C C . PHE A 1 80 ? 36.981 3.293 1.694 1.00 83.06 80 PHE A C 1
ATOM 609 O O . PHE A 1 80 ? 37.307 2.185 1.265 1.00 83.06 80 PHE A O 1
ATOM 616 N N . ARG A 1 81 ? 35.870 3.898 1.255 1.00 91.12 81 ARG A N 1
ATOM 617 C CA . ARG A 1 81 ? 34.998 3.289 0.236 1.00 91.12 81 ARG A CA 1
ATOM 618 C C . ARG A 1 81 ? 35.680 3.185 -1.123 1.00 91.12 81 ARG A C 1
ATOM 620 O O . ARG A 1 81 ? 35.447 2.209 -1.839 1.00 91.12 81 ARG A O 1
ATOM 627 N N . ARG A 1 82 ? 36.532 4.148 -1.487 1.00 91.12 82 ARG A N 1
ATOM 628 C CA . ARG A 1 82 ? 37.331 4.086 -2.716 1.00 91.12 82 ARG A CA 1
ATOM 629 C C . ARG A 1 82 ? 38.352 2.950 -2.657 1.00 91.12 82 ARG A C 1
ATOM 631 O O . ARG A 1 82 ? 38.428 2.193 -3.620 1.00 91.12 82 ARG A O 1
ATOM 638 N N . ALA A 1 83 ? 39.029 2.759 -1.524 1.00 83.50 83 ALA A N 1
ATOM 639 C CA . ALA A 1 83 ? 39.949 1.642 -1.309 1.00 83.50 83 ALA A CA 1
ATOM 640 C C . ALA A 1 83 ? 39.257 0.274 -1.476 1.00 83.50 83 ALA A C 1
ATOM 642 O O . ALA A 1 83 ? 39.732 -0.570 -2.235 1.00 83.50 83 ALA A O 1
ATOM 643 N N . ILE A 1 84 ? 38.074 0.089 -0.875 1.00 85.50 84 ILE A N 1
ATOM 644 C CA . ILE A 1 84 ? 37.265 -1.137 -1.036 1.00 85.50 84 ILE A CA 1
ATOM 645 C C . ILE A 1 84 ? 36.743 -1.290 -2.471 1.00 85.50 84 ILE A C 1
ATOM 647 O O . ILE A 1 84 ? 36.636 -2.398 -2.982 1.00 85.50 84 ILE A O 1
ATOM 651 N N . THR A 1 85 ? 36.436 -0.191 -3.162 1.00 87.62 85 THR A N 1
ATOM 652 C CA . THR A 1 85 ? 36.016 -0.250 -4.572 1.00 87.62 85 THR A CA 1
ATOM 653 C C . THR A 1 85 ? 37.152 -0.737 -5.475 1.00 87.62 85 THR A C 1
ATOM 655 O O . THR A 1 85 ? 36.904 -1.493 -6.412 1.00 87.62 85 THR A O 1
ATOM 658 N N . LEU A 1 86 ? 38.390 -0.308 -5.207 1.00 82.19 86 LEU A N 1
ATOM 659 C CA . LEU A 1 86 ? 39.571 -0.716 -5.971 1.00 82.19 86 LEU A CA 1
ATOM 660 C C . LEU A 1 86 ? 39.972 -2.165 -5.681 1.00 82.19 86 LEU A C 1
ATOM 662 O O . LEU A 1 86 ? 40.352 -2.892 -6.596 1.00 82.19 86 LEU A O 1
ATOM 666 N N . ALA A 1 87 ? 39.843 -2.601 -4.429 1.00 82.62 87 ALA A N 1
ATOM 667 C CA . ALA A 1 87 ? 40.054 -3.985 -4.036 1.00 82.62 87 ALA A CA 1
ATOM 668 C C . ALA A 1 87 ? 39.015 -4.407 -2.984 1.00 82.62 87 ALA A C 1
ATOM 670 O O . ALA A 1 87 ? 39.244 -4.230 -1.786 1.00 82.62 87 ALA A O 1
ATOM 671 N N . PRO A 1 88 ? 37.902 -5.041 -3.405 1.00 75.81 88 PRO A N 1
ATOM 672 C CA . PRO A 1 88 ? 36.838 -5.485 -2.495 1.00 75.81 88 PRO A CA 1
ATOM 673 C C . PRO A 1 88 ? 37.275 -6.529 -1.463 1.00 75.81 88 PRO A C 1
ATOM 675 O O . PRO A 1 88 ? 36.556 -6.793 -0.508 1.00 75.81 88 PRO A O 1
ATOM 678 N N . THR A 1 89 ? 38.443 -7.143 -1.663 1.00 76.06 89 THR A N 1
ATOM 679 C CA . THR A 1 89 ? 39.061 -8.100 -0.739 1.00 76.06 89 THR A CA 1
ATOM 680 C C . THR A 1 89 ? 40.158 -7.475 0.126 1.00 76.06 89 THR A C 1
ATOM 682 O O . THR A 1 89 ? 40.822 -8.205 0.862 1.00 76.06 89 THR A O 1
ATOM 685 N N . ASN A 1 90 ? 40.408 -6.162 0.020 1.00 75.62 90 ASN A N 1
ATOM 686 C CA . ASN A 1 90 ? 41.403 -5.480 0.842 1.00 75.62 90 ASN A CA 1
ATOM 687 C C . ASN A 1 90 ? 40.908 -5.447 2.295 1.00 75.62 90 ASN A C 1
ATOM 689 O O . ASN A 1 90 ? 39.953 -4.745 2.648 1.00 75.62 90 ASN A O 1
ATOM 693 N N . ARG A 1 91 ? 41.556 -6.277 3.117 1.00 82.88 91 ARG A N 1
ATOM 694 C CA . ARG A 1 91 ? 41.219 -6.487 4.523 1.00 82.88 91 ARG A CA 1
ATOM 695 C C . ARG A 1 91 ? 41.342 -5.187 5.309 1.00 82.88 91 ARG A C 1
ATOM 697 O O . ARG A 1 91 ? 40.421 -4.851 6.043 1.00 82.88 91 ARG A O 1
ATOM 704 N N . ASP A 1 92 ? 42.444 -4.468 5.144 1.00 75.88 92 ASP A N 1
ATOM 705 C CA . ASP A 1 92 ? 42.774 -3.328 5.998 1.00 75.88 92 ASP A CA 1
ATOM 706 C C . ASP A 1 92 ? 41.817 -2.157 5.739 1.00 75.88 92 ASP A C 1
ATOM 708 O O . ASP A 1 92 ? 41.262 -1.599 6.683 1.00 75.88 92 ASP A O 1
ATOM 712 N N . ALA A 1 93 ? 41.476 -1.892 4.474 1.00 77.31 93 ALA A N 1
ATOM 713 C CA . ALA A 1 93 ? 40.452 -0.910 4.111 1.00 77.31 93 ALA A CA 1
ATOM 714 C C . ALA A 1 93 ? 39.053 -1.271 4.648 1.00 77.31 93 ALA A C 1
ATOM 716 O O . ALA A 1 93 ? 38.311 -0.399 5.107 1.00 77.31 93 ALA A O 1
ATOM 717 N N . SER A 1 94 ? 38.694 -2.557 4.616 1.00 81.31 94 SER A N 1
ATOM 718 C CA . SER A 1 94 ? 37.396 -3.048 5.100 1.00 81.31 94 SER A CA 1
ATOM 719 C C . SER A 1 94 ? 37.288 -2.984 6.625 1.00 81.31 94 SER A C 1
ATOM 721 O O . SER A 1 94 ? 36.258 -2.565 7.158 1.00 81.31 94 SER A O 1
ATOM 723 N N . VAL A 1 95 ? 38.360 -3.343 7.336 1.00 76.19 95 VAL A N 1
ATOM 724 C CA . VAL A 1 95 ? 38.436 -3.243 8.798 1.00 76.19 95 VAL A CA 1
ATOM 725 C C . VAL A 1 95 ? 38.410 -1.783 9.241 1.00 76.19 95 VAL A C 1
ATOM 727 O O . VAL A 1 95 ? 37.613 -1.430 10.111 1.00 76.19 95 VAL A O 1
ATOM 730 N N . ASN A 1 96 ? 39.196 -0.916 8.599 1.00 80.00 96 ASN A N 1
ATOM 731 C CA . ASN A 1 96 ? 39.244 0.504 8.933 1.00 80.00 96 ASN A CA 1
ATOM 732 C C . ASN A 1 96 ? 37.905 1.207 8.673 1.00 80.00 96 ASN A C 1
ATOM 734 O O . ASN A 1 96 ? 37.448 1.963 9.530 1.00 80.00 96 ASN A O 1
ATOM 738 N N . LEU A 1 97 ? 37.215 0.905 7.563 1.00 82.94 97 LEU A N 1
ATOM 739 C CA . LEU A 1 97 ? 35.865 1.425 7.323 1.00 82.94 97 LEU A CA 1
ATOM 740 C C . LEU A 1 97 ? 34.864 0.914 8.361 1.00 82.94 97 LEU A C 1
ATOM 742 O O . LEU A 1 97 ? 34.045 1.682 8.860 1.00 82.94 97 LEU A O 1
ATOM 746 N N . GLY A 1 98 ? 34.925 -0.375 8.697 1.00 76.94 98 GLY A N 1
ATOM 747 C CA . GLY A 1 98 ? 34.061 -0.969 9.710 1.00 76.94 98 GLY A CA 1
ATOM 748 C C . GLY A 1 98 ? 34.224 -0.299 11.074 1.00 76.94 98 GLY A C 1
ATOM 749 O O . GLY A 1 98 ? 33.241 0.136 11.669 1.00 76.94 98 GLY A O 1
ATOM 750 N N . LEU A 1 99 ? 35.463 -0.138 11.546 1.00 74.50 99 LEU A N 1
ATOM 751 C CA . LEU A 1 99 ? 35.767 0.559 12.800 1.00 74.50 99 LEU A CA 1
ATOM 752 C C . LEU A 1 99 ? 35.358 2.039 12.753 1.00 74.50 99 LEU A C 1
ATOM 754 O O . LEU A 1 99 ? 34.777 2.546 13.715 1.00 74.50 99 LEU A O 1
ATOM 758 N N . PHE A 1 100 ? 35.593 2.713 11.625 1.00 81.56 100 PHE A N 1
ATOM 759 C CA . PHE A 1 100 ? 35.158 4.090 11.399 1.00 81.56 100 PHE A CA 1
ATOM 760 C C . PHE A 1 100 ? 33.629 4.229 11.508 1.00 81.56 100 PHE A C 1
ATOM 762 O O . PHE A 1 100 ? 33.138 5.122 12.195 1.00 81.56 100 PHE A O 1
ATOM 769 N N . LEU A 1 101 ? 32.860 3.322 10.900 1.00 78.25 101 LEU A N 1
ATOM 770 C CA . LEU A 1 101 ? 31.393 3.321 10.960 1.00 78.25 101 LEU A CA 1
ATOM 771 C C . LEU A 1 101 ? 30.858 2.980 12.360 1.00 78.25 101 LEU A C 1
ATOM 773 O O . LEU A 1 101 ? 29.881 3.592 12.802 1.00 78.25 101 LEU A O 1
ATOM 777 N N . LEU A 1 102 ? 31.517 2.071 13.090 1.00 69.81 102 LEU A N 1
ATOM 778 C CA . LEU A 1 102 ? 31.190 1.774 14.492 1.00 69.81 102 LEU A CA 1
ATOM 779 C C . LEU A 1 102 ? 31.376 3.001 15.390 1.00 69.81 102 LEU A C 1
ATOM 781 O O . LEU A 1 102 ? 30.513 3.289 16.221 1.00 69.81 102 LEU A O 1
ATOM 785 N N . ALA A 1 103 ? 32.458 3.760 15.194 1.00 68.50 103 ALA A N 1
ATOM 786 C CA . ALA A 1 103 ? 32.707 4.996 15.932 1.00 68.50 103 ALA A CA 1
ATOM 787 C C . ALA A 1 103 ? 31.634 6.075 15.668 1.00 68.50 103 ALA A C 1
ATOM 789 O O . ALA A 1 103 ? 31.379 6.903 16.541 1.00 68.50 103 ALA A O 1
ATOM 790 N N . GLN A 1 104 ? 30.971 6.030 14.506 1.00 72.06 104 GLN A N 1
ATOM 791 C CA . GLN A 1 104 ? 29.858 6.913 14.124 1.00 72.06 104 GLN A CA 1
ATOM 792 C C . GLN A 1 104 ? 28.469 6.370 14.520 1.00 72.06 104 GLN A C 1
ATOM 794 O O . GLN A 1 104 ? 27.456 6.997 14.215 1.00 72.06 104 GLN A O 1
ATOM 799 N N . GLY A 1 105 ? 28.388 5.201 15.169 1.00 67.88 105 GLY A N 1
ATOM 800 C CA . GLY A 1 105 ? 27.122 4.580 15.581 1.00 67.88 105 GLY A CA 1
ATOM 801 C C . GLY A 1 105 ? 26.327 3.904 14.454 1.00 67.88 105 GLY A C 1
ATOM 802 O O . GLY A 1 105 ? 25.171 3.536 14.652 1.00 67.88 105 GLY A O 1
ATOM 803 N N . ARG A 1 106 ? 26.926 3.711 13.272 1.00 78.44 106 ARG A N 1
ATOM 804 C CA . ARG A 1 106 ? 26.309 3.026 12.118 1.00 78.44 106 ARG A CA 1
ATOM 805 C C . ARG A 1 106 ? 26.556 1.519 12.198 1.00 78.44 106 ARG A C 1
ATOM 807 O O . ARG A 1 106 ? 27.271 0.947 11.379 1.00 78.44 106 ARG A O 1
ATOM 814 N N . TYR A 1 107 ? 25.983 0.892 13.224 1.00 69.62 107 TYR A N 1
ATOM 815 C CA . TYR A 1 107 ? 26.296 -0.487 13.607 1.00 69.62 107 TYR A CA 1
ATOM 816 C C . TYR A 1 107 ? 25.972 -1.518 12.519 1.00 69.62 107 TYR A C 1
ATOM 818 O O . TYR A 1 107 ? 26.838 -2.316 12.183 1.00 69.62 107 TYR A O 1
ATOM 826 N N . ASP A 1 108 ? 24.776 -1.477 11.925 1.00 69.69 108 ASP A N 1
ATOM 827 C CA . ASP A 1 108 ? 24.335 -2.517 10.978 1.00 69.69 108 ASP A CA 1
ATOM 828 C C . ASP A 1 108 ? 25.172 -2.536 9.689 1.00 69.69 108 ASP A C 1
ATOM 830 O O . ASP A 1 108 ? 25.544 -3.596 9.182 1.00 69.69 108 ASP A O 1
ATOM 834 N N . GLU A 1 109 ? 25.542 -1.355 9.195 1.00 76.56 109 GLU A N 1
ATOM 835 C CA . GLU A 1 109 ? 26.405 -1.210 8.024 1.00 76.56 109 GLU A CA 1
ATOM 836 C C . GLU A 1 109 ? 27.849 -1.629 8.327 1.00 76.56 109 GLU A C 1
ATOM 838 O O . GLU A 1 109 ? 28.485 -2.311 7.522 1.00 76.56 109 GLU A O 1
ATOM 843 N N . ALA A 1 110 ? 28.357 -1.290 9.515 1.00 68.69 110 ALA A N 1
ATOM 844 C CA . ALA A 1 110 ? 29.673 -1.734 9.952 1.00 68.69 110 ALA A CA 1
ATOM 845 C C . ALA A 1 110 ? 29.749 -3.261 10.090 1.00 68.69 110 ALA A C 1
ATOM 847 O O . ALA A 1 110 ? 30.719 -3.867 9.635 1.00 68.69 110 ALA A O 1
ATOM 848 N N . THR A 1 111 ? 28.720 -3.901 10.661 1.00 72.31 111 THR A N 1
ATOM 849 C CA . THR A 1 111 ? 28.642 -5.364 10.774 1.00 72.31 111 THR A CA 1
ATOM 850 C C . THR A 1 111 ? 28.653 -6.017 9.394 1.00 72.31 111 THR A C 1
ATOM 852 O O . THR A 1 111 ? 29.350 -7.011 9.198 1.00 72.31 111 THR A O 1
ATOM 855 N N . GLN A 1 112 ? 27.938 -5.449 8.418 1.00 76.31 112 GLN A N 1
ATOM 856 C CA . GLN A 1 112 ? 27.918 -5.968 7.052 1.00 76.31 112 GLN A CA 1
ATOM 857 C C . GLN A 1 112 ? 29.311 -5.922 6.406 1.00 76.31 112 GLN A C 1
ATOM 859 O O . GLN A 1 112 ? 29.743 -6.921 5.832 1.00 76.31 112 GLN A O 1
ATOM 864 N N . ILE A 1 113 ? 30.038 -4.811 6.556 1.00 75.69 113 ILE A N 1
ATOM 865 C CA . ILE A 1 113 ? 31.383 -4.635 5.982 1.00 75.69 113 ILE A CA 1
ATOM 866 C C . ILE A 1 113 ? 32.426 -5.514 6.695 1.00 75.69 113 ILE A C 1
ATOM 868 O O . ILE A 1 113 ? 33.283 -6.110 6.045 1.00 75.69 113 ILE A O 1
ATOM 872 N N . LEU A 1 114 ? 32.325 -5.669 8.019 1.00 69.44 114 LEU A N 1
ATOM 873 C CA . LEU A 1 114 ? 33.246 -6.490 8.814 1.00 69.44 114 LEU A CA 1
ATOM 874 C C . LEU A 1 114 ? 32.978 -7.999 8.692 1.00 69.44 114 LEU A C 1
ATOM 876 O O . LEU A 1 114 ? 33.888 -8.798 8.923 1.00 69.44 114 LEU A O 1
ATOM 880 N N . SER A 1 115 ? 31.759 -8.403 8.312 1.00 68.19 115 SER A N 1
ATOM 881 C CA . SER A 1 115 ? 31.317 -9.808 8.317 1.00 68.19 115 SER A CA 1
ATOM 882 C C . SER A 1 115 ? 32.190 -10.749 7.480 1.00 68.19 115 SER A C 1
ATOM 884 O O . SER A 1 115 ? 32.402 -11.898 7.866 1.00 68.19 115 SER A O 1
ATOM 886 N N . CYS A 1 116 ? 32.775 -10.249 6.390 1.00 60.44 116 CYS A N 1
ATOM 887 C CA . CYS A 1 116 ? 33.653 -11.015 5.503 1.00 60.44 116 CYS A CA 1
ATOM 888 C C . CYS A 1 116 ? 35.068 -11.248 6.072 1.00 60.44 116 CYS A C 1
ATOM 890 O O . CYS A 1 116 ? 35.799 -12.090 5.553 1.00 60.44 116 CYS A O 1
ATOM 892 N N . HIS A 1 117 ? 35.459 -10.532 7.134 1.00 66.94 117 HIS A N 1
ATOM 893 C CA . HIS A 1 117 ? 36.819 -10.548 7.691 1.00 66.94 117 HIS A CA 1
ATOM 894 C C . HIS A 1 117 ? 36.893 -10.968 9.169 1.00 66.94 117 HIS A C 1
ATOM 896 O O . HIS A 1 117 ? 37.997 -11.095 9.697 1.00 66.94 117 HIS A O 1
ATOM 902 N N . LEU A 1 118 ? 35.754 -11.277 9.811 1.00 60.38 118 LEU A N 1
ATOM 903 C CA . LEU A 1 118 ? 35.633 -11.678 11.228 1.00 60.38 118 LEU A CA 1
ATOM 904 C C . LEU A 1 118 ? 36.585 -12.809 11.665 1.00 60.38 118 LEU A C 1
ATOM 906 O O . LEU A 1 118 ? 36.968 -12.879 12.829 1.00 60.38 118 LEU A O 1
ATOM 910 N N . HIS A 1 119 ? 36.979 -13.695 10.748 1.00 60.44 119 HIS A N 1
ATOM 911 C CA . HIS A 1 119 ? 37.870 -14.826 11.032 1.00 60.44 119 HIS A CA 1
ATOM 912 C C . HIS A 1 119 ? 39.368 -14.481 11.001 1.00 60.44 119 HIS A C 1
ATOM 914 O O . HIS A 1 119 ? 40.184 -15.344 11.313 1.00 60.44 119 HIS A O 1
ATOM 920 N N . ASN A 1 120 ? 39.737 -13.256 10.617 1.00 65.62 120 ASN A N 1
ATOM 921 C CA . ASN A 1 120 ? 41.128 -12.834 10.448 1.00 65.62 120 ASN A CA 1
ATOM 922 C C . ASN A 1 120 ? 41.391 -11.446 11.059 1.00 65.62 120 ASN A C 1
ATOM 924 O O . ASN A 1 120 ? 42.131 -10.653 10.486 1.00 65.62 120 ASN A O 1
ATOM 928 N N . LEU A 1 121 ? 40.744 -11.121 12.181 1.00 68.19 121 LEU A N 1
ATOM 929 C CA . LEU A 1 121 ? 40.931 -9.875 12.937 1.00 68.19 121 LEU A CA 1
ATOM 930 C C . LEU A 1 121 ? 42.016 -10.042 14.011 1.00 68.19 121 LEU A C 1
ATOM 932 O O . LEU A 1 121 ? 42.130 -11.118 14.601 1.00 68.19 121 LEU A O 1
ATOM 936 N N . SER A 1 122 ? 42.783 -8.988 14.290 1.00 69.50 122 SER A N 1
ATOM 937 C CA . SER A 1 122 ? 43.716 -8.956 15.420 1.00 69.50 122 SER A CA 1
ATOM 938 C C . SER A 1 122 ? 42.956 -8.977 16.752 1.00 69.50 122 SER A C 1
ATOM 940 O O . SER A 1 122 ? 41.765 -8.657 16.818 1.00 69.50 122 SER A O 1
ATOM 942 N N . ASP A 1 123 ? 43.623 -9.353 17.843 1.00 63.75 123 ASP A N 1
ATOM 943 C CA . ASP A 1 123 ? 42.995 -9.361 19.171 1.00 63.75 123 ASP A CA 1
ATOM 944 C C . ASP A 1 123 ? 42.530 -7.957 19.600 1.00 63.75 123 ASP A C 1
ATOM 946 O O . ASP A 1 123 ? 41.496 -7.813 20.258 1.00 63.75 123 ASP A O 1
ATOM 950 N N . GLU A 1 124 ? 43.243 -6.913 19.172 1.00 59.06 124 GLU A N 1
ATOM 951 C CA . GLU A 1 124 ? 42.897 -5.509 19.417 1.00 59.06 124 GLU A CA 1
ATOM 952 C C . GLU A 1 124 ? 41.657 -5.081 18.618 1.00 59.06 124 GLU A C 1
ATOM 954 O O . GLU A 1 124 ? 40.727 -4.511 19.193 1.00 59.06 124 GLU A O 1
ATOM 959 N N . GLU A 1 125 ? 41.579 -5.433 17.330 1.00 62.91 125 GLU A N 1
ATOM 960 C CA . GLU A 1 125 ? 40.416 -5.174 16.466 1.00 62.91 125 GLU A CA 1
ATOM 961 C C . GLU A 1 125 ? 39.172 -5.916 16.975 1.00 62.91 125 GLU A C 1
ATOM 963 O O . GLU A 1 125 ? 38.094 -5.333 17.108 1.00 62.91 125 GLU A O 1
ATOM 968 N N . ASN A 1 126 ? 39.330 -7.190 17.346 1.00 64.50 126 ASN A N 1
ATOM 969 C CA . ASN A 1 126 ? 38.268 -7.995 17.948 1.00 64.50 126 ASN A CA 1
ATOM 970 C C . ASN A 1 126 ? 37.773 -7.397 19.267 1.00 64.50 126 ASN A C 1
ATOM 972 O O . ASN A 1 126 ? 36.572 -7.411 19.544 1.00 64.50 126 ASN A O 1
ATOM 976 N N . THR A 1 127 ? 38.683 -6.877 20.091 1.00 65.06 127 THR A N 1
ATOM 977 C CA . THR A 1 127 ? 38.337 -6.236 21.363 1.00 65.06 127 THR A CA 1
ATOM 978 C C . THR A 1 127 ? 37.612 -4.914 21.130 1.00 65.06 127 THR A C 1
ATOM 980 O O . THR A 1 127 ? 36.599 -4.660 21.779 1.00 65.06 127 THR A O 1
ATOM 983 N N . ALA A 1 128 ? 38.054 -4.099 20.169 1.00 57.00 128 ALA A N 1
ATOM 984 C CA . ALA A 1 128 ? 37.382 -2.857 19.798 1.00 57.00 128 ALA A CA 1
ATOM 985 C C . ALA A 1 128 ? 35.957 -3.121 19.287 1.00 57.00 128 ALA A C 1
ATOM 987 O O . ALA A 1 128 ? 35.005 -2.532 19.798 1.00 57.00 128 ALA A O 1
ATOM 988 N N . ILE A 1 129 ? 35.791 -4.065 18.356 1.00 62.25 129 ILE A N 1
ATOM 989 C CA . ILE A 1 129 ? 34.482 -4.452 17.809 1.00 62.25 129 ILE A CA 1
ATOM 990 C C . ILE A 1 129 ? 33.575 -4.998 18.916 1.00 62.25 129 ILE A C 1
ATOM 992 O O . ILE A 1 129 ? 32.436 -4.554 19.042 1.00 62.25 129 ILE A O 1
ATOM 996 N N . LYS A 1 130 ? 34.082 -5.883 19.788 1.00 64.38 130 LYS A N 1
ATOM 997 C CA . LYS A 1 130 ? 33.323 -6.376 20.950 1.00 64.38 130 LYS A CA 1
ATOM 998 C C . LYS A 1 130 ? 32.920 -5.256 21.899 1.00 64.38 130 LYS A C 1
ATOM 1000 O O . LYS A 1 130 ? 31.799 -5.281 22.391 1.00 64.38 130 LYS A O 1
ATOM 1005 N N . ASN A 1 131 ? 33.786 -4.277 22.144 1.00 59.28 131 ASN A N 1
ATOM 1006 C CA . ASN A 1 131 ? 33.470 -3.131 22.993 1.00 59.28 131 ASN A CA 1
ATOM 1007 C C . ASN A 1 131 ? 32.389 -2.239 22.367 1.00 59.28 131 ASN A C 1
ATOM 1009 O O . ASN A 1 131 ? 31.522 -1.752 23.089 1.00 59.28 131 ASN A O 1
ATOM 1013 N N . PHE A 1 132 ? 32.387 -2.053 21.043 1.00 60.31 132 PHE A N 1
ATOM 1014 C CA . PHE A 1 132 ? 31.324 -1.326 20.342 1.00 60.31 132 PHE A CA 1
ATOM 1015 C C . PHE A 1 132 ? 30.004 -2.102 20.301 1.00 60.31 132 PHE A C 1
ATOM 1017 O O . PHE A 1 132 ? 28.958 -1.493 20.504 1.00 60.31 132 PHE A O 1
ATOM 1024 N N . GLU A 1 133 ? 30.036 -3.425 20.132 1.00 59.09 133 GLU A N 1
ATOM 1025 C CA . GLU A 1 133 ? 28.854 -4.294 20.237 1.00 59.09 133 GLU A CA 1
ATOM 1026 C C . GLU A 1 133 ? 28.303 -4.332 21.673 1.00 59.09 133 GLU A C 1
ATOM 1028 O O . GLU A 1 133 ? 27.100 -4.211 21.877 1.00 59.09 133 GLU A O 1
ATOM 1033 N N . LEU A 1 134 ? 29.165 -4.389 22.694 1.00 56.44 134 LEU A N 1
ATOM 1034 C CA . LEU A 1 134 ? 28.780 -4.233 24.102 1.00 56.44 134 LEU A CA 1
ATOM 1035 C C . LEU A 1 134 ? 28.181 -2.855 24.373 1.00 56.44 134 LEU A C 1
ATOM 1037 O O . LEU A 1 134 ? 27.212 -2.760 25.113 1.00 56.44 134 LEU A O 1
ATOM 1041 N N . LYS A 1 135 ? 28.709 -1.790 23.762 1.00 53.22 135 LYS A N 1
ATOM 1042 C CA . LYS A 1 135 ? 28.174 -0.431 23.902 1.00 53.22 135 LYS A CA 1
ATOM 1043 C C . LYS A 1 135 ? 26.852 -0.255 23.155 1.00 53.22 135 LYS A C 1
ATOM 1045 O O . LYS A 1 135 ? 25.969 0.409 23.677 1.00 53.22 135 LYS A O 1
ATOM 1050 N N . ARG A 1 136 ? 26.677 -0.891 21.992 1.00 52.09 136 ARG A N 1
ATOM 1051 C CA . ARG A 1 136 ? 25.395 -1.022 21.279 1.00 52.09 136 ARG A CA 1
ATOM 1052 C C . ARG A 1 136 ? 24.376 -1.767 22.140 1.00 52.09 136 ARG A C 1
ATOM 1054 O O . ARG A 1 136 ? 23.257 -1.294 22.282 1.00 52.09 136 ARG A O 1
ATOM 1061 N N . LEU A 1 137 ? 24.774 -2.873 22.770 1.00 48.41 137 LEU A N 1
ATOM 1062 C CA . LEU A 1 137 ? 23.940 -3.632 23.707 1.00 48.41 137 LEU A CA 1
ATOM 1063 C C . LEU A 1 137 ? 23.632 -2.834 24.986 1.00 48.41 137 LEU A C 1
ATOM 1065 O O . LEU A 1 137 ? 22.499 -2.857 25.432 1.00 48.41 137 LEU A O 1
ATOM 1069 N N . GLN A 1 138 ? 24.575 -2.057 25.524 1.00 42.97 138 GLN A N 1
ATOM 1070 C CA . GLN A 1 138 ? 24.367 -1.170 26.681 1.00 42.97 138 GLN A CA 1
ATOM 1071 C C . GLN A 1 138 ? 23.549 0.090 26.345 1.00 42.97 138 GLN A C 1
ATOM 1073 O O . GLN A 1 138 ? 22.856 0.613 27.210 1.00 42.97 138 GLN A O 1
ATOM 1078 N N . LEU A 1 139 ? 23.592 0.576 25.099 1.00 39.53 139 LEU A N 1
ATOM 1079 C CA . LEU A 1 139 ? 22.708 1.630 24.578 1.00 39.53 139 LEU A CA 1
ATOM 1080 C C . LEU A 1 139 ? 21.285 1.105 24.333 1.00 39.53 139 LEU A C 1
ATOM 1082 O O . LEU A 1 139 ? 20.337 1.880 24.404 1.00 39.53 139 LEU A O 1
ATOM 1086 N N . ILE A 1 140 ? 21.140 -0.203 24.101 1.00 39.19 140 ILE A N 1
ATOM 1087 C CA . ILE A 1 140 ? 19.861 -0.923 24.162 1.00 39.19 140 ILE A CA 1
ATOM 1088 C C . ILE A 1 140 ? 19.405 -1.111 25.631 1.00 39.19 140 ILE A C 1
ATOM 1090 O O . ILE A 1 140 ? 18.205 -1.172 25.877 1.00 39.19 140 ILE A O 1
ATOM 1094 N N . ASP A 1 141 ? 20.334 -1.125 26.600 1.00 28.19 141 ASP A N 1
ATOM 1095 C CA . ASP A 1 141 ? 20.099 -1.396 28.038 1.00 28.19 141 ASP A CA 1
ATOM 1096 C C . ASP A 1 141 ? 19.939 -0.142 28.937 1.00 28.19 141 ASP A C 1
ATOM 1098 O O . ASP A 1 141 ? 19.687 -0.253 30.137 1.00 28.19 141 ASP A O 1
ATOM 1102 N N . LEU A 1 142 ? 20.058 1.079 28.401 1.00 28.11 142 LEU A N 1
ATOM 1103 C CA . LEU A 1 142 ? 19.868 2.325 29.162 1.00 28.11 142 LEU A CA 1
ATOM 1104 C C . LEU A 1 142 ? 18.497 2.962 28.890 1.00 28.11 142 LEU A C 1
ATOM 1106 O O . LEU A 1 142 ? 18.424 3.964 28.186 1.00 28.11 142 LEU A O 1
ATOM 1110 N N . GLN A 1 143 ? 17.442 2.397 29.500 1.00 26.59 143 GLN A N 1
ATOM 1111 C CA . GLN A 1 143 ? 16.367 3.059 30.284 1.00 26.59 143 GLN A CA 1
ATOM 1112 C C . GLN A 1 143 ? 15.439 1.976 30.907 1.00 26.59 143 GLN A C 1
ATOM 1114 O O . GLN A 1 143 ? 15.126 0.993 30.248 1.00 26.59 143 GLN A O 1
ATOM 1119 N N . PRO A 1 144 ? 14.980 2.119 32.169 1.00 30.50 144 PRO A N 1
ATOM 1120 C CA . PRO A 1 144 ? 15.620 1.535 33.350 1.00 30.50 144 PRO A CA 1
ATOM 1121 C C . PRO A 1 144 ? 14.898 0.312 33.954 1.00 30.50 144 PRO A C 1
ATOM 1123 O O . PRO A 1 144 ? 13.670 0.234 33.986 1.00 30.50 144 PRO A O 1
ATOM 1126 N N . GLU A 1 145 ? 15.687 -0.577 34.568 1.00 26.64 145 GLU A N 1
ATOM 1127 C CA . GLU A 1 145 ? 15.229 -1.601 35.514 1.00 26.64 145 GLU A CA 1
ATOM 1128 C C . GLU A 1 145 ? 14.544 -0.990 36.757 1.00 26.64 145 GLU A C 1
ATOM 1130 O O . GLU A 1 145 ? 15.032 -0.028 37.359 1.00 26.64 145 GLU A O 1
ATOM 1135 N N . ARG A 1 146 ? 13.493 -1.655 37.261 1.00 28.86 146 ARG A N 1
ATOM 1136 C CA . ARG A 1 146 ? 13.336 -1.837 38.712 1.00 28.86 146 ARG A CA 1
ATOM 1137 C C . ARG A 1 146 ? 13.410 -3.320 39.050 1.00 28.86 146 ARG A C 1
ATOM 1139 O O . ARG A 1 146 ? 12.571 -4.126 38.668 1.00 28.86 146 ARG A O 1
ATOM 1146 N N . SER A 1 147 ? 14.472 -3.607 39.776 1.00 26.78 147 SER A N 1
ATOM 1147 C CA . SER A 1 147 ? 14.967 -4.868 40.295 1.00 26.78 147 SER A CA 1
ATOM 1148 C C . SER A 1 147 ? 14.056 -5.513 41.348 1.00 26.78 147 SER A C 1
ATOM 1150 O O . SER A 1 147 ? 13.529 -4.824 42.218 1.00 26.78 147 SER A O 1
ATOM 1152 N N . HIS A 1 148 ? 13.960 -6.846 41.341 1.00 26.41 148 HIS A N 1
ATOM 1153 C CA . HIS A 1 148 ? 14.628 -7.717 42.327 1.00 26.41 148 HIS A CA 1
ATOM 1154 C C . HIS A 1 148 ? 14.281 -9.202 42.090 1.00 26.41 148 HIS A C 1
ATOM 1156 O O . HIS A 1 148 ? 13.141 -9.627 42.233 1.00 26.41 148 HIS A O 1
ATOM 1162 N N . SER A 1 149 ? 15.328 -9.965 41.763 1.00 27.53 149 SER A N 1
ATOM 1163 C CA . SER A 1 149 ? 15.623 -11.348 42.173 1.00 27.53 149 SER A CA 1
ATOM 1164 C C . SER A 1 149 ? 14.478 -12.364 42.341 1.00 27.53 149 SER A C 1
ATOM 1166 O O . SER A 1 149 ? 13.804 -12.372 43.367 1.00 27.53 149 SER A O 1
ATOM 1168 N N . ALA A 1 150 ? 14.447 -13.373 41.468 1.00 23.52 150 ALA A N 1
ATOM 1169 C CA . ALA A 1 150 ? 14.597 -14.777 41.870 1.00 23.52 150 ALA A CA 1
ATOM 1170 C C . ALA A 1 150 ? 14.860 -15.651 40.633 1.00 23.52 150 ALA A C 1
ATOM 1172 O O . ALA A 1 150 ? 14.236 -15.489 39.590 1.00 23.52 150 ALA A O 1
ATOM 1173 N N . GLN A 1 151 ? 15.823 -16.559 40.769 1.00 28.95 151 GLN A N 1
ATOM 1174 C CA . GLN A 1 151 ? 16.164 -17.614 39.816 1.00 28.95 151 GLN A CA 1
ATOM 1175 C C . GLN A 1 151 ? 14.922 -18.430 39.413 1.00 28.95 151 GLN A C 1
ATOM 1177 O O . GLN A 1 151 ? 14.119 -18.727 40.291 1.00 28.95 151 GLN A O 1
ATOM 1182 N N . VAL A 1 152 ? 14.822 -18.841 38.136 1.00 22.98 152 VAL A N 1
ATOM 1183 C CA . VAL A 1 152 ? 14.482 -20.210 37.663 1.00 22.98 152 VAL A CA 1
ATOM 1184 C C . VAL A 1 152 ? 14.194 -20.222 36.140 1.00 22.98 152 VAL A C 1
ATOM 1186 O O . VAL A 1 152 ? 13.327 -19.515 35.648 1.00 22.98 152 VAL A O 1
ATOM 1189 N N . GLN A 1 153 ? 14.959 -21.078 35.448 1.00 22.69 153 GLN A N 1
ATOM 1190 C CA . GLN A 1 153 ? 14.711 -21.827 34.197 1.00 22.69 153 GLN A CA 1
ATOM 1191 C C . GLN A 1 153 ? 14.362 -21.125 32.864 1.00 22.69 153 GLN A C 1
ATOM 1193 O O . GLN A 1 153 ? 13.245 -20.698 32.603 1.00 22.69 153 GLN A O 1
ATOM 1198 N N . GLN A 1 154 ? 15.353 -21.204 31.963 1.00 27.22 154 GLN A N 1
ATOM 1199 C CA . GLN A 1 154 ? 15.251 -21.548 30.535 1.00 27.22 154 GLN A CA 1
ATOM 1200 C C . GLN A 1 154 ? 13.877 -22.082 30.078 1.00 27.22 154 GLN A C 1
ATOM 1202 O O . GLN A 1 154 ? 13.480 -23.182 30.456 1.00 27.22 154 GLN A O 1
ATOM 1207 N N . SER A 1 155 ? 13.223 -21.354 29.170 1.00 24.09 155 SER A N 1
ATOM 1208 C CA . SER A 1 155 ? 12.370 -21.941 28.130 1.00 24.09 155 SER A CA 1
ATOM 1209 C C . SER A 1 155 ? 12.353 -21.040 26.890 1.00 24.09 155 SER A C 1
ATOM 1211 O O . SER A 1 155 ? 12.461 -19.817 26.985 1.00 24.09 155 SER A O 1
ATOM 1213 N N . ASP A 1 156 ? 12.336 -21.696 25.735 1.00 27.20 156 ASP A N 1
ATOM 1214 C CA . ASP A 1 156 ? 12.513 -21.165 24.388 1.00 27.20 156 ASP A CA 1
ATOM 1215 C C . ASP A 1 156 ? 11.540 -20.038 24.013 1.00 27.20 156 ASP A C 1
ATOM 1217 O O . ASP A 1 156 ? 10.327 -20.169 24.163 1.00 27.20 156 ASP A O 1
ATOM 1221 N N . ILE A 1 157 ? 12.063 -18.973 23.399 1.00 27.12 157 ILE A N 1
ATOM 1222 C CA . ILE A 1 157 ? 11.271 -18.092 22.531 1.00 27.12 157 ILE A CA 1
ATOM 1223 C C . ILE A 1 157 ? 11.699 -18.416 21.098 1.00 27.12 157 ILE A C 1
ATOM 1225 O O . ILE A 1 157 ? 12.835 -18.139 20.704 1.00 27.12 157 ILE A O 1
ATOM 1229 N N . SER A 1 158 ? 10.805 -19.066 20.352 1.00 27.97 158 SER A N 1
ATOM 1230 C CA . SER A 1 158 ? 11.020 -19.553 18.987 1.00 27.97 158 SER A CA 1
ATOM 1231 C C . SER A 1 158 ? 11.339 -18.420 17.996 1.00 27.97 158 SER A C 1
ATOM 1233 O O . SER A 1 158 ? 11.013 -17.249 18.209 1.00 27.97 158 SER A O 1
ATOM 1235 N N . ALA A 1 159 ? 11.964 -18.780 16.867 1.00 26.55 159 ALA A N 1
ATOM 1236 C CA . ALA A 1 159 ? 12.254 -17.891 15.735 1.00 26.55 159 ALA A CA 1
ATOM 1237 C C . ALA A 1 159 ? 11.017 -17.118 15.219 1.00 26.55 159 ALA A C 1
ATOM 1239 O O . ALA A 1 159 ? 11.157 -16.027 14.664 1.00 26.55 159 ALA A O 1
ATOM 1240 N N . GLU A 1 160 ? 9.811 -17.627 15.479 1.00 23.81 160 GLU A N 1
ATOM 1241 C CA . GLU A 1 160 ? 8.525 -16.994 15.157 1.00 23.81 160 GLU A CA 1
ATOM 1242 C C . GLU A 1 160 ? 8.350 -15.640 15.865 1.00 23.81 160 GLU A C 1
ATOM 1244 O O . GLU A 1 160 ? 7.844 -14.694 15.264 1.00 23.81 160 GLU A O 1
ATOM 1249 N N . GLY A 1 161 ? 8.864 -15.479 17.092 1.00 23.83 161 GLY A N 1
ATOM 1250 C CA . GLY A 1 161 ? 8.804 -14.206 17.822 1.00 23.83 161 GLY A CA 1
ATOM 1251 C C . GLY A 1 161 ? 9.682 -13.095 17.224 1.00 23.83 161 GLY A C 1
ATOM 1252 O O . GLY A 1 161 ? 9.425 -11.913 17.458 1.00 23.83 161 GLY A O 1
ATOM 1253 N N . ARG A 1 162 ? 10.709 -13.454 16.435 1.00 26.97 162 ARG A N 1
ATOM 1254 C CA . ARG A 1 162 ? 11.586 -12.498 15.728 1.00 26.97 162 ARG A CA 1
ATOM 1255 C C . ARG A 1 162 ? 11.024 -12.098 14.361 1.00 26.97 162 ARG A C 1
ATOM 1257 O O . ARG A 1 162 ? 11.145 -10.934 13.995 1.00 26.97 162 ARG A O 1
ATOM 1264 N N . ILE A 1 163 ? 10.368 -13.024 13.656 1.00 25.58 163 ILE A N 1
ATOM 1265 C CA . ILE A 1 163 ? 9.664 -12.762 12.387 1.00 25.58 163 ILE A CA 1
ATOM 1266 C C . ILE A 1 163 ? 8.460 -11.837 12.625 1.00 25.58 163 ILE A C 1
ATOM 1268 O O . ILE A 1 163 ? 8.289 -10.854 11.908 1.00 25.58 163 ILE A O 1
ATOM 1272 N N . HIS A 1 164 ? 7.712 -12.057 13.712 1.00 26.52 164 HIS A N 1
ATOM 1273 C CA . HIS A 1 164 ? 6.542 -11.242 14.048 1.00 26.52 164 HIS A CA 1
ATOM 1274 C C . HIS A 1 164 ? 6.879 -9.751 14.255 1.00 26.52 164 HIS A C 1
ATOM 1276 O O . HIS A 1 164 ? 6.124 -8.885 13.828 1.00 26.52 164 HIS A O 1
ATOM 1282 N N . LYS A 1 165 ? 8.048 -9.429 14.834 1.00 27.02 165 LYS A N 1
ATOM 1283 C CA . LYS A 1 165 ? 8.501 -8.036 15.037 1.00 27.02 165 LYS A CA 1
ATOM 1284 C C . LYS A 1 165 ? 8.926 -7.315 13.747 1.00 27.02 165 LYS A C 1
ATOM 1286 O O . LYS A 1 165 ? 8.871 -6.090 13.710 1.00 27.02 165 LYS A O 1
ATOM 1291 N N . LEU A 1 166 ? 9.349 -8.044 12.710 1.00 25.44 166 LEU A N 1
ATOM 1292 C CA . LEU A 1 166 ? 9.726 -7.487 11.401 1.00 25.44 166 LEU A CA 1
ATOM 1293 C C . LEU A 1 166 ? 8.501 -7.255 10.503 1.00 25.44 166 LEU A C 1
ATOM 1295 O O . LEU A 1 166 ? 8.427 -6.233 9.826 1.00 25.44 166 LEU A O 1
ATOM 1299 N N . GLU A 1 167 ? 7.519 -8.157 10.549 1.00 26.06 167 GLU A N 1
ATOM 1300 C CA . GLU A 1 167 ? 6.246 -8.017 9.827 1.00 26.06 167 GLU A CA 1
ATOM 1301 C C . GLU A 1 167 ? 5.434 -6.817 10.346 1.00 26.06 167 GLU A C 1
ATOM 1303 O O . GLU A 1 167 ? 5.032 -5.966 9.550 1.00 26.06 167 GLU A O 1
ATOM 1308 N N . SER A 1 168 ? 5.318 -6.661 11.675 1.00 28.81 168 SER A N 1
ATOM 1309 C CA . SER A 1 168 ? 4.638 -5.505 12.281 1.00 28.81 168 SER A CA 1
ATOM 1310 C C . SER A 1 168 ? 5.331 -4.168 11.939 1.00 28.81 168 SER A C 1
ATOM 1312 O O . SER A 1 168 ? 4.673 -3.135 11.832 1.00 28.81 168 SER A O 1
ATOM 1314 N N . ALA A 1 169 ? 6.649 -4.149 11.695 1.00 27.77 169 ALA A N 1
ATOM 1315 C CA . ALA A 1 169 ? 7.365 -2.936 11.282 1.00 27.77 169 ALA A CA 1
ATOM 1316 C C . ALA A 1 169 ? 7.070 -2.527 9.822 1.00 27.77 169 ALA A C 1
ATOM 1318 O O . ALA A 1 169 ? 7.012 -1.334 9.513 1.00 27.77 169 ALA A O 1
ATOM 1319 N N . LEU A 1 170 ? 6.843 -3.494 8.926 1.00 29.62 170 LEU A N 1
ATOM 1320 C CA . LEU A 1 170 ? 6.518 -3.253 7.513 1.00 29.62 170 LEU A CA 1
ATOM 1321 C C . LEU A 1 170 ? 5.057 -2.804 7.333 1.00 29.62 170 LEU A C 1
ATOM 1323 O O . LEU A 1 170 ? 4.764 -1.890 6.563 1.00 29.62 170 LEU A O 1
ATOM 1327 N N . GLU A 1 171 ? 4.146 -3.395 8.107 1.00 39.59 171 GLU A N 1
ATOM 1328 C CA . GLU A 1 171 ? 2.728 -3.018 8.172 1.00 39.59 171 GLU A CA 1
ATOM 1329 C C . GLU A 1 171 ? 2.547 -1.631 8.807 1.00 39.59 171 GLU A C 1
ATOM 1331 O O . GLU A 1 171 ? 1.760 -0.811 8.326 1.00 39.59 171 GLU A O 1
ATOM 1336 N N . TYR A 1 172 ? 3.366 -1.300 9.809 1.00 35.66 172 TYR A N 1
ATOM 1337 C CA . TYR A 1 172 ? 3.457 0.053 10.350 1.00 35.66 172 TYR A CA 1
ATOM 1338 C C . TYR A 1 172 ? 3.960 1.075 9.315 1.00 35.66 172 TYR A C 1
ATOM 1340 O O . TYR A 1 172 ? 3.425 2.184 9.234 1.00 35.66 172 TYR A O 1
ATOM 1348 N N . LEU A 1 173 ? 4.942 0.724 8.474 1.00 33.81 173 LEU A N 1
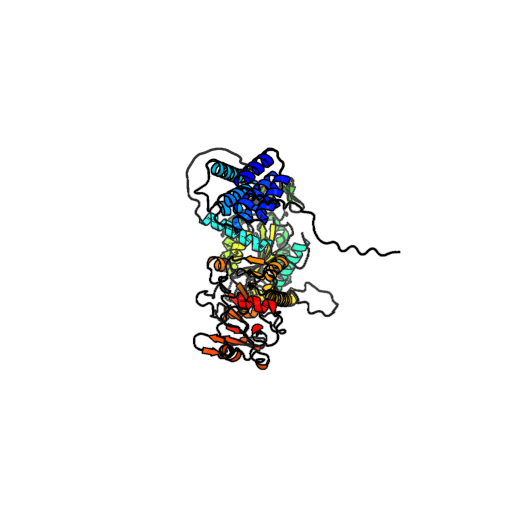ATOM 1349 C CA . LEU A 1 173 ? 5.422 1.581 7.376 1.00 33.81 173 LEU A CA 1
ATOM 1350 C C . LEU A 1 173 ? 4.363 1.808 6.285 1.00 33.81 173 LEU A C 1
ATOM 1352 O O . LEU A 1 173 ? 4.315 2.894 5.697 1.00 33.81 173 LEU A O 1
ATOM 1356 N N . LEU A 1 174 ? 3.489 0.824 6.048 1.00 38.56 174 LEU A N 1
ATOM 1357 C CA . LEU A 1 174 ? 2.341 0.954 5.148 1.00 38.56 174 LEU A CA 1
ATOM 1358 C C . LEU A 1 174 ? 1.314 1.958 5.681 1.00 38.56 174 LEU A C 1
ATOM 1360 O O . LEU A 1 174 ? 0.809 2.748 4.897 1.00 38.56 174 LEU A O 1
ATOM 1364 N N . ILE A 1 175 ? 1.046 1.995 6.990 1.00 43.03 175 ILE A N 1
ATOM 1365 C CA . ILE A 1 175 ? 0.023 2.872 7.593 1.00 43.03 175 ILE A CA 1
ATOM 1366 C C . ILE A 1 175 ? 0.566 4.268 7.903 1.00 43.03 175 ILE A C 1
ATOM 1368 O O . ILE A 1 175 ? -0.107 5.272 7.670 1.00 43.03 175 ILE A O 1
ATOM 1372 N N . SER A 1 176 ? 1.805 4.357 8.392 1.00 38.19 176 SER A N 1
ATOM 1373 C CA . SER A 1 176 ? 2.470 5.626 8.730 1.00 38.19 176 SER A CA 1
ATOM 1374 C C . SER A 1 176 ? 2.647 6.553 7.521 1.00 38.19 176 SER A C 1
ATOM 1376 O O . SER A 1 176 ? 2.632 7.777 7.675 1.00 38.19 176 SER A O 1
ATOM 1378 N N . ASN A 1 177 ? 2.724 5.987 6.311 1.00 37.41 177 ASN A N 1
ATOM 1379 C CA . ASN A 1 177 ? 2.833 6.730 5.054 1.00 37.41 177 ASN A CA 1
ATOM 1380 C C . ASN A 1 177 ? 1.492 7.019 4.353 1.00 37.41 177 ASN A C 1
ATOM 1382 O O . ASN A 1 177 ? 1.474 7.791 3.383 1.00 37.41 177 ASN A O 1
ATOM 1386 N N . LEU A 1 178 ? 0.371 6.461 4.831 1.00 43.62 178 LEU A N 1
ATOM 1387 C CA . LEU A 1 178 ? -0.956 6.834 4.340 1.00 43.62 178 LEU A CA 1
ATOM 1388 C C . LEU A 1 178 ? -1.280 8.239 4.810 1.00 43.62 178 LEU A C 1
ATOM 1390 O O . LEU A 1 178 ? -1.189 8.571 5.987 1.00 43.62 178 LEU A O 1
ATOM 1394 N N . ASN A 1 179 ? -1.687 9.075 3.870 1.00 39.22 179 ASN A N 1
ATOM 1395 C CA . ASN A 1 179 ? -2.184 10.403 4.164 1.00 39.22 179 ASN A CA 1
ATOM 1396 C C . ASN A 1 179 ? -3.508 10.577 3.439 1.00 39.22 179 ASN A C 1
ATOM 1398 O O . ASN A 1 179 ? -3.596 10.250 2.254 1.00 39.22 179 ASN A O 1
ATOM 1402 N N . ALA A 1 180 ? -4.444 11.276 4.082 1.00 38.47 180 ALA A N 1
ATOM 1403 C CA . ALA A 1 180 ? -5.405 12.125 3.388 1.00 38.47 180 ALA A CA 1
ATOM 1404 C C . ALA A 1 180 ? -4.639 13.233 2.625 1.00 38.47 180 ALA A C 1
ATOM 1406 O O . ALA A 1 180 ? -4.643 14.411 2.984 1.00 38.47 180 ALA A O 1
ATOM 1407 N N . LYS A 1 181 ? -3.884 12.850 1.586 1.00 38.16 181 LYS A N 1
ATOM 1408 C CA . LYS A 1 181 ? -2.855 13.653 0.900 1.00 38.16 181 LYS A CA 1
ATOM 1409 C C . LYS A 1 181 ? -3.482 14.608 -0.122 1.00 38.16 181 LYS A C 1
ATOM 1411 O O . LYS A 1 181 ? -3.033 14.724 -1.257 1.00 38.16 181 LYS A O 1
ATOM 1416 N N . ALA A 1 182 ? -4.519 15.313 0.319 1.00 36.94 182 ALA A N 1
ATOM 1417 C CA . ALA A 1 182 ? -5.061 16.491 -0.344 1.00 36.94 182 ALA A CA 1
ATOM 1418 C C . ALA A 1 182 ? -5.151 17.710 0.596 1.00 36.94 182 ALA A C 1
ATOM 1420 O O . ALA A 1 182 ? -5.175 18.834 0.100 1.00 36.94 182 ALA A O 1
ATOM 1421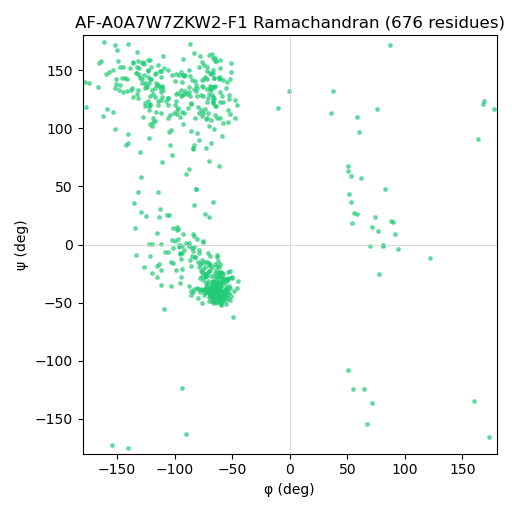 N N . SER A 1 183 ? -5.129 17.537 1.927 1.00 42.16 183 SER A N 1
ATOM 1422 C CA . SER A 1 183 ? -5.172 18.661 2.874 1.00 42.16 183 SER A CA 1
ATOM 1423 C C . SER A 1 183 ? -3.980 18.644 3.827 1.00 42.16 183 SER A C 1
ATOM 1425 O O . SER A 1 183 ? -3.665 17.608 4.401 1.00 42.16 183 SER A O 1
ATOM 1427 N N . ARG A 1 184 ? -3.357 19.803 4.065 1.00 46.62 184 ARG A N 1
ATOM 1428 C CA . ARG A 1 184 ? -2.379 20.023 5.152 1.00 46.62 184 ARG A CA 1
ATOM 1429 C C . ARG A 1 184 ? -3.042 20.024 6.549 1.00 46.62 184 ARG A C 1
ATOM 1431 O O . ARG A 1 184 ? -2.541 20.683 7.452 1.00 46.62 184 ARG A O 1
ATOM 1438 N N . ALA A 1 185 ? -4.206 19.390 6.698 1.00 51.69 185 ALA A N 1
ATOM 1439 C CA . ALA A 1 185 ? -4.985 19.408 7.928 1.00 51.69 185 ALA A CA 1
ATOM 1440 C C . ALA A 1 185 ? -4.359 18.473 8.972 1.00 51.69 185 ALA A C 1
ATOM 1442 O O . ALA A 1 185 ? -3.957 17.356 8.657 1.00 51.69 185 ALA A O 1
ATOM 1443 N N . THR A 1 186 ? -4.292 18.946 10.210 1.00 62.41 186 THR A N 1
ATOM 1444 C CA . THR A 1 186 ? -3.828 18.220 11.401 1.00 62.41 186 THR A CA 1
ATOM 1445 C C . THR A 1 186 ? -4.833 18.448 12.531 1.00 62.41 186 THR A C 1
ATOM 1447 O O . THR A 1 186 ? -5.662 19.360 12.435 1.00 62.41 186 THR A O 1
ATOM 1450 N N . GLY A 1 187 ? -4.777 17.658 13.605 1.00 69.44 187 GLY A N 1
ATOM 1451 C CA . GLY A 1 187 ? -5.737 17.793 14.707 1.00 69.44 187 GLY A CA 1
ATOM 1452 C C . GLY A 1 187 ? -7.163 17.407 14.287 1.00 69.44 187 GLY A C 1
ATOM 1453 O O . GLY A 1 187 ? -7.355 16.679 13.309 1.00 69.44 187 GLY A O 1
ATOM 1454 N N . ALA A 1 188 ? -8.163 17.965 14.971 1.00 71.50 188 ALA A N 1
ATOM 1455 C CA . ALA A 1 188 ? -9.585 17.675 14.750 1.00 71.50 188 ALA A CA 1
ATOM 1456 C C . ALA A 1 188 ? -10.057 17.860 13.291 1.00 71.50 188 ALA A C 1
ATOM 1458 O O . ALA A 1 188 ? -10.943 17.155 12.816 1.00 71.50 188 ALA A O 1
ATOM 1459 N N . ALA A 1 189 ? -9.442 18.775 12.529 1.00 73.50 189 ALA A N 1
ATOM 1460 C CA . ALA A 1 189 ? -9.777 18.973 11.116 1.00 73.50 189 ALA A CA 1
ATOM 1461 C C . ALA A 1 189 ? -9.420 17.752 10.246 1.00 73.50 189 ALA A C 1
ATOM 1463 O O . ALA A 1 189 ? -10.111 17.465 9.268 1.00 73.50 189 ALA A O 1
ATOM 1464 N N . SER A 1 190 ? -8.350 17.029 10.597 1.00 76.62 190 SER A N 1
ATOM 1465 C CA . SER A 1 190 ? -7.969 15.793 9.912 1.00 76.62 190 SER A CA 1
ATOM 1466 C C . SER A 1 190 ? -8.929 14.650 10.236 1.00 76.62 190 SER A C 1
ATOM 1468 O O . SER A 1 190 ? -9.267 13.886 9.334 1.00 76.62 190 SER A O 1
ATOM 1470 N N . ASN A 1 191 ? -9.356 14.539 11.496 1.00 80.38 191 ASN A N 1
ATOM 1471 C CA . ASN A 1 191 ? -10.327 13.540 11.936 1.00 80.38 191 ASN A CA 1
ATOM 1472 C C . ASN A 1 191 ? -11.686 13.759 11.256 1.00 80.38 191 ASN A C 1
ATOM 1474 O O . ASN A 1 191 ? -12.212 12.847 10.621 1.00 80.38 191 ASN A O 1
ATOM 1478 N N . GLN A 1 192 ? -12.190 14.997 11.247 1.00 79.50 192 GLN A N 1
ATOM 1479 C CA . GLN A 1 192 ? -13.460 15.320 10.594 1.00 79.50 192 GLN A CA 1
ATOM 1480 C C . GLN A 1 192 ? -13.452 14.978 9.096 1.00 79.50 192 GLN A C 1
ATOM 1482 O O . GLN A 1 192 ? -14.416 14.407 8.585 1.00 79.50 192 GLN A O 1
ATOM 1487 N N . LEU A 1 193 ? -12.352 15.277 8.394 1.00 77.06 193 LEU A N 1
ATOM 1488 C CA . LEU A 1 193 ? -12.197 14.910 6.985 1.00 77.06 193 LEU A CA 1
ATOM 1489 C C . LEU A 1 193 ? -12.235 13.390 6.789 1.00 77.06 193 LEU A C 1
ATOM 1491 O O . LEU A 1 193 ? -12.830 12.913 5.822 1.00 77.06 193 LEU A O 1
ATOM 1495 N N . LEU A 1 194 ? -11.597 12.630 7.681 1.00 82.06 194 LEU A N 1
ATOM 1496 C CA . LEU A 1 194 ? -11.610 11.174 7.627 1.00 82.06 194 LEU A CA 1
ATOM 1497 C C . LEU A 1 194 ? -13.030 10.630 7.848 1.00 82.06 194 LEU A C 1
ATOM 1499 O O . LEU A 1 194 ? -13.508 9.838 7.038 1.00 82.06 194 LEU A O 1
ATOM 1503 N N . ILE A 1 195 ? -13.738 11.117 8.869 1.00 84.19 195 ILE A N 1
ATOM 1504 C CA . ILE A 1 195 ? -15.128 10.733 9.156 1.00 84.19 195 ILE A CA 1
ATOM 1505 C C . ILE A 1 195 ? -16.032 11.017 7.953 1.00 84.19 195 ILE A C 1
ATOM 1507 O O . ILE A 1 195 ? -16.819 10.160 7.549 1.00 84.19 195 ILE A O 1
ATOM 1511 N N . ASP A 1 196 ? -15.914 12.194 7.338 1.00 80.88 196 ASP A N 1
ATOM 1512 C CA . ASP A 1 196 ? -16.737 12.554 6.182 1.00 80.88 196 ASP A CA 1
ATOM 1513 C C . ASP A 1 196 ? -16.483 11.621 4.986 1.00 80.88 196 ASP A C 1
ATOM 1515 O O . ASP A 1 196 ? -17.425 11.227 4.290 1.00 80.88 196 ASP A O 1
ATOM 1519 N N . ARG A 1 197 ? -15.229 11.196 4.779 1.00 79.81 197 ARG A N 1
ATOM 1520 C CA . ARG A 1 197 ? -14.870 10.214 3.742 1.00 79.81 197 ARG A CA 1
ATOM 1521 C C . ARG A 1 197 ? -15.425 8.831 4.054 1.00 79.81 197 ARG A C 1
ATOM 1523 O O . ARG A 1 197 ? -16.013 8.204 3.172 1.00 79.81 197 ARG A O 1
ATOM 1530 N N . PHE A 1 198 ? -15.317 8.381 5.301 1.00 89.50 198 PHE A N 1
ATOM 1531 C CA . PHE A 1 198 ? -15.913 7.122 5.741 1.00 89.50 198 PHE A CA 1
ATOM 1532 C C . PHE A 1 198 ? -17.434 7.112 5.521 1.00 89.50 198 PHE A C 1
ATOM 1534 O O . PHE A 1 198 ? -17.966 6.190 4.903 1.00 89.50 198 PHE A O 1
ATOM 1541 N N . LEU A 1 199 ? -18.139 8.175 5.918 1.00 86.75 199 LEU A N 1
ATOM 1542 C CA . LEU A 1 199 ? -19.583 8.298 5.699 1.00 86.75 199 LEU A CA 1
ATOM 1543 C C . LEU A 1 199 ? -19.949 8.357 4.206 1.00 86.75 199 LEU A C 1
ATOM 1545 O O . LEU A 1 199 ? -20.995 7.837 3.808 1.00 86.75 199 LEU A O 1
ATOM 1549 N N . GLY A 1 200 ? -19.087 8.931 3.362 1.00 82.31 200 GLY A N 1
ATOM 1550 C CA . GLY A 1 200 ? -19.213 8.874 1.904 1.00 82.31 200 GLY A CA 1
ATOM 1551 C C . GLY A 1 200 ? -19.146 7.446 1.348 1.00 82.31 200 GLY A C 1
ATOM 1552 O O . GLY A 1 200 ? -19.958 7.079 0.490 1.00 82.31 200 GLY A O 1
ATOM 1553 N N . LEU A 1 201 ? -18.241 6.611 1.872 1.00 82.81 201 LEU A N 1
ATOM 1554 C CA . LEU A 1 201 ? -18.178 5.184 1.533 1.00 82.81 201 LEU A CA 1
ATOM 1555 C C . LEU A 1 201 ? -19.420 4.446 2.017 1.00 82.81 201 LEU A C 1
ATOM 1557 O O . LEU A 1 201 ? -20.036 3.740 1.227 1.00 82.81 201 LEU A O 1
ATOM 1561 N N . VAL A 1 202 ? -19.846 4.660 3.264 1.00 91.31 202 VAL A N 1
ATOM 1562 C CA . VAL A 1 202 ? -21.074 4.062 3.815 1.00 91.31 202 VAL A CA 1
ATOM 1563 C C . VAL A 1 202 ? -22.282 4.400 2.937 1.00 91.31 202 VAL A C 1
ATOM 1565 O O . VAL A 1 202 ? -23.058 3.516 2.583 1.00 91.31 202 VAL A O 1
ATOM 1568 N N . ARG A 1 203 ? -22.415 5.657 2.496 1.00 86.62 203 ARG A N 1
ATOM 1569 C CA . ARG A 1 203 ? -23.485 6.077 1.577 1.00 86.62 203 ARG A CA 1
ATOM 1570 C C . ARG A 1 203 ? -23.424 5.371 0.223 1.00 86.62 203 ARG A C 1
ATOM 1572 O O . ARG A 1 203 ? -24.472 5.103 -0.358 1.00 86.62 203 ARG A O 1
ATOM 1579 N N . SER A 1 204 ? -22.222 5.111 -0.283 1.00 82.19 204 SER A N 1
ATOM 1580 C CA . SER A 1 204 ? -22.008 4.492 -1.596 1.00 82.19 204 SER A CA 1
ATOM 1581 C C . SER A 1 204 ? -22.195 2.974 -1.556 1.00 82.19 204 SER A C 1
ATOM 1583 O O . SER A 1 204 ? -22.764 2.400 -2.478 1.00 82.19 204 SER A O 1
ATOM 1585 N N . ILE A 1 205 ? -21.751 2.334 -0.472 1.00 87.12 205 ILE A N 1
ATOM 1586 C CA . ILE A 1 205 ? -21.908 0.898 -0.215 1.00 87.12 205 ILE A CA 1
ATOM 1587 C C . ILE A 1 205 ? -23.377 0.568 0.071 1.00 87.12 205 ILE A C 1
ATOM 1589 O O . ILE A 1 205 ? -23.862 -0.473 -0.362 1.00 87.12 205 ILE A O 1
ATOM 1593 N N . GLN A 1 206 ? -24.080 1.464 0.773 1.00 91.44 206 GLN A N 1
ATOM 1594 C CA . GLN A 1 206 ? -25.417 1.229 1.326 1.00 91.44 206 GLN A CA 1
ATOM 1595 C C . GLN A 1 206 ? -25.492 -0.079 2.128 1.00 91.44 206 GLN A C 1
ATOM 1597 O O . GLN A 1 206 ? -26.231 -0.994 1.745 1.00 91.44 206 GLN A O 1
ATOM 1602 N N . PRO A 1 207 ? -24.728 -0.178 3.237 1.00 94.19 207 PRO A N 1
ATOM 1603 C CA . PRO A 1 207 ? -24.695 -1.381 4.046 1.00 94.19 207 PRO A CA 1
ATOM 1604 C C . PRO A 1 207 ? -26.089 -1.747 4.553 1.00 94.19 207 PRO A C 1
ATOM 1606 O O . PRO A 1 207 ? -26.870 -0.882 4.956 1.00 94.19 207 PRO A O 1
ATOM 1609 N N . GLN A 1 208 ? -26.387 -3.045 4.581 1.00 94.19 208 GLN A N 1
ATOM 1610 C CA . GLN A 1 208 ? -27.583 -3.547 5.265 1.00 94.19 208 GLN A CA 1
ATOM 1611 C C . GLN A 1 208 ? -27.413 -3.484 6.787 1.00 94.19 208 GLN A C 1
ATOM 1613 O O . GLN A 1 208 ? -28.406 -3.324 7.492 1.00 94.19 208 GLN A O 1
ATOM 1618 N N . LEU A 1 209 ? -26.168 -3.557 7.269 1.00 95.75 209 LEU A N 1
ATOM 1619 C CA . LEU A 1 209 ? -25.818 -3.543 8.686 1.00 95.75 209 LEU A CA 1
ATOM 1620 C C . LEU A 1 209 ? -24.687 -2.540 8.964 1.00 95.75 209 LEU A C 1
ATOM 1622 O O . LEU A 1 209 ? -23.620 -2.623 8.357 1.00 95.75 209 LEU A O 1
ATOM 1626 N N . PHE A 1 210 ? -24.897 -1.618 9.899 1.00 97.62 210 PHE A N 1
ATOM 1627 C CA . PHE A 1 210 ? -23.863 -0.719 10.414 1.00 97.62 210 PHE A CA 1
ATOM 1628 C C . PHE A 1 210 ? -23.647 -0.979 11.901 1.00 97.62 210 PHE A C 1
ATOM 1630 O O . PHE A 1 210 ? -24.611 -0.944 12.670 1.00 97.62 210 PHE A O 1
ATOM 1637 N N . LEU A 1 211 ? -22.397 -1.225 12.295 1.00 98.25 211 LEU A N 1
ATOM 1638 C CA . LEU A 1 211 ? -22.016 -1.452 13.687 1.00 98.25 211 LEU A CA 1
ATOM 1639 C C . LEU A 1 211 ? -21.100 -0.320 14.159 1.00 98.25 211 LEU A C 1
ATOM 1641 O O . LEU A 1 211 ? -20.031 -0.120 13.588 1.00 98.25 211 LEU A O 1
ATOM 1645 N N . ASP A 1 212 ? -21.535 0.392 15.194 1.00 98.19 212 ASP A N 1
ATOM 1646 C CA . ASP A 1 212 ? -20.787 1.427 15.912 1.00 98.19 212 ASP A CA 1
ATOM 1647 C C . ASP A 1 212 ? -20.304 0.830 17.240 1.00 98.19 212 ASP A C 1
ATOM 1649 O O . ASP A 1 212 ? -21.097 0.642 18.166 1.00 98.19 212 ASP A O 1
ATOM 1653 N N . ILE A 1 213 ? -19.050 0.386 17.296 1.00 98.06 213 ILE A N 1
ATOM 1654 C CA . ILE A 1 213 ? -18.493 -0.377 18.417 1.00 98.06 213 ILE A CA 1
ATOM 1655 C C . ILE A 1 213 ? -17.678 0.568 19.299 1.00 98.06 213 ILE A C 1
ATOM 1657 O O . ILE A 1 213 ? -16.626 1.033 18.871 1.00 98.06 213 ILE A O 1
ATOM 1661 N N . GLY A 1 214 ? -18.163 0.795 20.526 1.00 95.88 214 GLY A N 1
ATOM 1662 C CA . GLY A 1 214 ? -17.659 1.834 21.432 1.00 95.88 214 GLY A CA 1
ATOM 1663 C C . GLY A 1 214 ? -18.273 3.204 21.133 1.00 95.88 214 GLY A C 1
ATOM 1664 O O . GLY A 1 214 ? -17.598 4.215 21.007 1.00 95.88 214 GLY A O 1
ATOM 1665 N N . ALA A 1 215 ? -19.596 3.221 20.980 1.00 94.12 215 ALA A N 1
ATOM 1666 C CA . ALA A 1 215 ? -20.315 4.316 20.342 1.00 94.12 215 ALA A CA 1
ATOM 1667 C C . ALA A 1 215 ? -20.402 5.614 21.166 1.00 94.12 215 ALA A C 1
ATOM 1669 O O . ALA A 1 215 ? -20.803 6.640 20.616 1.00 94.12 215 ALA A O 1
ATOM 1670 N N . ASN A 1 216 ? -20.111 5.596 22.472 1.00 92.94 216 ASN A N 1
ATOM 1671 C CA . ASN A 1 216 ? -20.301 6.729 23.378 1.00 92.94 216 ASN A CA 1
ATOM 1672 C C . ASN A 1 216 ? -21.717 7.324 23.263 1.00 92.94 216 ASN A C 1
ATOM 1674 O O . ASN A 1 216 ? -22.680 6.681 23.672 1.00 92.94 216 ASN A O 1
ATOM 1678 N N . ASP A 1 217 ? -21.887 8.508 22.670 1.00 91.38 217 ASP A N 1
ATOM 1679 C CA . ASP A 1 217 ? -23.194 9.150 22.474 1.00 91.38 217 ASP A CA 1
ATOM 1680 C C . ASP A 1 217 ? -23.969 8.657 21.234 1.00 91.38 217 ASP A C 1
ATOM 1682 O O . ASP A 1 217 ? -25.098 9.091 20.990 1.00 91.38 217 ASP A O 1
ATOM 1686 N N . ALA A 1 218 ? -23.374 7.746 20.458 1.00 93.31 218 ALA A N 1
ATOM 1687 C CA . ALA A 1 218 ? -23.894 7.173 19.220 1.00 93.31 218 ALA A CA 1
ATOM 1688 C C . ALA A 1 218 ? -24.265 8.221 18.154 1.00 93.31 218 ALA A C 1
ATOM 1690 O O . ALA A 1 218 ? -25.141 7.994 17.307 1.00 93.31 218 ALA A O 1
ATOM 1691 N N . SER A 1 219 ? -23.612 9.386 18.174 1.00 89.88 219 SER A N 1
ATOM 1692 C CA . SER A 1 219 ? -23.858 10.472 17.221 1.00 89.88 219 SER A CA 1
ATOM 1693 C C . SER A 1 219 ? -23.626 10.037 15.770 1.00 89.88 219 SER A C 1
ATOM 1695 O O . SER A 1 219 ? -24.444 10.346 14.895 1.00 89.88 219 SER A O 1
ATOM 1697 N N . THR A 1 220 ? -22.578 9.255 15.498 1.00 89.69 220 THR A N 1
ATOM 1698 C CA . THR A 1 220 ? -22.335 8.679 14.168 1.00 89.69 220 THR A CA 1
ATOM 1699 C C . THR A 1 220 ? -23.418 7.678 13.786 1.00 89.69 220 THR A C 1
ATOM 1701 O O . THR A 1 220 ? -23.998 7.820 12.705 1.00 89.69 220 THR A O 1
ATOM 1704 N N . ALA A 1 221 ? -23.742 6.704 14.639 1.00 94.81 221 ALA A N 1
ATOM 1705 C CA . ALA A 1 221 ? -24.836 5.770 14.377 1.00 94.81 221 ALA A CA 1
ATOM 1706 C C . ALA A 1 221 ? -26.155 6.494 14.044 1.00 94.81 221 ALA A C 1
ATOM 1708 O O . ALA A 1 221 ? -26.840 6.134 13.083 1.00 94.81 221 ALA A O 1
ATOM 1709 N N . CYS A 1 222 ? -26.483 7.575 14.760 1.00 94.44 222 CYS A N 1
ATOM 1710 C CA . CYS A 1 222 ? -27.652 8.406 14.465 1.00 94.44 222 CYS A CA 1
ATOM 1711 C C . CYS A 1 222 ? -27.558 9.072 13.082 1.00 94.44 222 CYS A C 1
ATOM 1713 O O . CYS A 1 222 ? -28.534 9.063 12.326 1.00 94.44 222 CYS A O 1
ATOM 1715 N N . ARG A 1 223 ? -26.385 9.605 12.705 1.00 93.06 223 ARG A N 1
ATOM 1716 C CA . ARG A 1 223 ? -26.142 10.163 11.360 1.00 93.06 223 ARG A CA 1
ATOM 1717 C C . ARG A 1 223 ? -26.312 9.105 10.273 1.00 93.06 223 ARG A C 1
ATOM 1719 O O . ARG A 1 223 ? -26.939 9.390 9.253 1.00 93.06 223 ARG A O 1
ATOM 1726 N N . VAL A 1 224 ? -25.800 7.891 10.481 1.00 94.06 224 VAL A N 1
ATOM 1727 C CA . VAL A 1 224 ? -25.956 6.779 9.532 1.00 94.06 224 VAL A CA 1
ATOM 1728 C C . VAL A 1 224 ? -27.418 6.365 9.422 1.00 94.06 224 VAL A C 1
ATOM 1730 O O . VAL A 1 224 ? -27.907 6.214 8.305 1.00 94.06 224 VAL A O 1
ATOM 1733 N N . LYS A 1 225 ? -28.150 6.266 10.539 1.00 96.44 225 LYS A N 1
ATOM 1734 C CA . LYS A 1 225 ? -29.576 5.914 10.527 1.00 96.44 225 LYS A CA 1
ATOM 1735 C C . LYS A 1 225 ? -30.424 6.946 9.788 1.00 96.44 225 LYS A C 1
ATOM 1737 O O . LYS A 1 225 ? -31.294 6.574 9.004 1.00 96.44 225 LYS A O 1
ATOM 1742 N N . ALA A 1 226 ? -30.142 8.231 9.992 1.00 91.62 226 ALA A N 1
ATOM 1743 C CA . ALA A 1 226 ? -30.797 9.311 9.261 1.00 91.62 226 ALA A CA 1
ATOM 1744 C C . ALA A 1 226 ? -30.446 9.292 7.761 1.00 91.62 226 ALA A C 1
ATOM 1746 O O . ALA A 1 226 ? -31.305 9.541 6.918 1.00 91.62 226 ALA A O 1
ATOM 1747 N N . MET A 1 227 ? -29.190 8.982 7.422 1.00 92.88 227 MET A N 1
ATOM 1748 C CA . MET A 1 227 ? -28.702 8.922 6.041 1.00 92.88 227 MET A CA 1
ATOM 1749 C C . MET A 1 227 ? -29.226 7.701 5.272 1.00 92.88 227 MET A C 1
ATOM 1751 O O . MET A 1 227 ? -29.513 7.811 4.082 1.00 92.88 227 MET A O 1
ATOM 1755 N N . LEU A 1 228 ? -29.335 6.549 5.934 1.00 94.81 228 LEU A N 1
ATOM 1756 C CA . LEU A 1 228 ? -29.753 5.267 5.369 1.00 94.81 228 LEU A CA 1
ATOM 1757 C C . LEU A 1 228 ? -30.862 4.652 6.243 1.00 94.81 228 LEU A C 1
ATOM 1759 O O . LEU A 1 228 ? -30.594 3.742 7.029 1.00 94.81 228 LEU A O 1
ATOM 1763 N N . PRO A 1 229 ? -32.128 5.093 6.107 1.00 93.56 229 PRO A N 1
ATOM 1764 C CA . PRO A 1 229 ? -33.220 4.632 6.971 1.00 93.56 229 PRO A CA 1
ATOM 1765 C C . PRO A 1 229 ? -33.448 3.114 6.951 1.00 93.56 229 PRO A C 1
ATOM 1767 O O . PRO A 1 229 ? -33.882 2.543 7.954 1.00 93.56 229 PRO A O 1
ATOM 1770 N N . THR A 1 230 ? -33.131 2.455 5.831 1.00 91.12 230 THR A N 1
ATOM 1771 C CA . THR A 1 230 ? -33.243 0.998 5.642 1.00 91.12 230 THR A CA 1
ATOM 1772 C C . THR A 1 230 ? -32.059 0.209 6.200 1.00 91.12 230 THR A C 1
ATOM 1774 O O . THR A 1 230 ? -32.135 -1.014 6.250 1.00 91.12 230 THR A O 1
ATOM 1777 N N . CYS A 1 231 ? -30.972 0.876 6.594 1.00 94.56 231 CYS A N 1
ATOM 1778 C CA . CYS A 1 231 ? -29.842 0.236 7.255 1.00 94.56 231 CYS A CA 1
ATOM 1779 C C . CYS A 1 231 ? -30.241 -0.154 8.685 1.00 94.56 231 CYS A C 1
ATOM 1781 O O . CYS A 1 231 ? -30.849 0.637 9.426 1.00 94.56 231 CYS A O 1
ATOM 1783 N N . GLU A 1 232 ? -29.913 -1.383 9.076 1.00 95.56 232 GLU A N 1
ATOM 1784 C CA . GLU A 1 232 ? 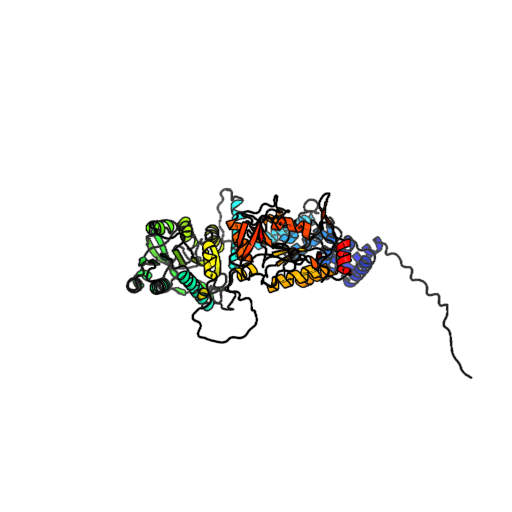-29.976 -1.804 10.467 1.00 95.56 232 GLU A CA 1
ATOM 1785 C C . GLU A 1 232 ? -28.731 -1.277 11.183 1.00 95.56 232 GLU A C 1
ATOM 1787 O O . GLU A 1 232 ? -27.605 -1.606 10.819 1.00 95.56 232 GLU A O 1
ATOM 1792 N N . VAL A 1 233 ? -28.935 -0.420 12.182 1.00 98.00 233 VAL A N 1
ATOM 1793 C CA . VAL A 1 233 ? -27.848 0.276 12.876 1.00 98.00 233 VAL A CA 1
ATOM 1794 C C . VAL A 1 233 ? -27.807 -0.197 14.320 1.00 98.00 233 VAL A C 1
ATOM 1796 O O . VAL A 1 233 ? -28.814 -0.094 15.030 1.00 98.00 233 VAL A O 1
ATOM 1799 N N . TRP A 1 234 ? -26.655 -0.709 14.741 1.00 98.25 234 TRP A N 1
ATOM 1800 C CA . TRP A 1 234 ? -26.375 -1.115 16.115 1.00 98.25 234 TRP A CA 1
ATOM 1801 C C . TRP A 1 234 ? -25.224 -0.296 16.666 1.00 98.25 234 TRP A C 1
ATOM 1803 O O . TRP A 1 234 ? -24.180 -0.193 16.030 1.00 98.25 234 TRP A O 1
ATOM 1813 N N . ALA A 1 235 ? -25.434 0.273 17.845 1.00 98.31 235 ALA A N 1
ATOM 1814 C CA . ALA A 1 235 ? -24.441 1.053 18.556 1.00 98.31 235 ALA A CA 1
ATOM 1815 C C . ALA A 1 235 ? -24.201 0.420 19.928 1.00 98.31 235 ALA A C 1
ATOM 1817 O O . ALA A 1 235 ? -25.135 0.248 20.715 1.00 98.31 235 ALA A O 1
ATOM 1818 N N . PHE A 1 236 ? -22.959 0.030 20.184 1.00 98.19 236 PHE A N 1
ATOM 1819 C CA . PHE A 1 236 ? -22.541 -0.685 21.382 1.00 98.19 236 PHE A CA 1
ATOM 1820 C C . PHE A 1 236 ? -21.823 0.288 22.303 1.00 98.19 236 PHE A C 1
ATOM 1822 O O . PHE A 1 236 ? -20.721 0.730 21.986 1.00 98.19 236 PHE A O 1
ATOM 1829 N N . GLU A 1 237 ? -22.438 0.610 23.438 1.00 97.38 237 GLU A N 1
ATOM 1830 C CA . GLU A 1 237 ? -21.802 1.389 24.499 1.00 97.38 237 GLU A CA 1
ATOM 1831 C C . GLU A 1 237 ? -21.701 0.532 25.754 1.00 97.38 237 GLU A C 1
ATOM 1833 O O . GLU A 1 237 ? -22.692 0.258 26.432 1.00 97.38 237 GLU A O 1
ATOM 1838 N N . ALA A 1 238 ? -20.493 0.077 26.061 1.00 96.94 238 ALA A N 1
ATOM 1839 C CA . ALA A 1 238 ? -20.284 -0.894 27.118 1.00 96.94 238 ALA A CA 1
ATOM 1840 C C . ALA A 1 238 ? -20.385 -0.262 28.522 1.00 96.94 238 ALA A C 1
ATOM 1842 O O . ALA A 1 238 ? -20.775 -0.943 29.469 1.00 96.94 238 ALA A O 1
ATOM 1843 N N . ASN A 1 239 ? -20.105 1.034 28.685 1.00 96.50 239 ASN A N 1
ATOM 1844 C CA . ASN A 1 239 ? -20.254 1.733 29.956 1.00 96.50 239 ASN A CA 1
ATOM 1845 C C . ASN A 1 239 ? -21.748 1.974 30.278 1.00 96.50 239 ASN A C 1
ATOM 1847 O O . ASN A 1 239 ? -22.418 2.737 29.576 1.00 96.50 239 ASN A O 1
ATOM 1851 N N . PRO A 1 240 ? -22.286 1.385 31.365 1.00 95.94 240 PRO A N 1
ATOM 1852 C CA . PRO A 1 240 ? -23.708 1.494 31.696 1.00 95.94 240 PRO A CA 1
ATOM 1853 C C . PRO A 1 240 ? -24.149 2.917 32.064 1.00 95.94 240 PRO A C 1
ATOM 1855 O O . PRO A 1 240 ? -25.312 3.267 31.868 1.00 95.94 240 PRO A O 1
ATOM 1858 N N . GLU A 1 241 ? -23.246 3.754 32.582 1.00 94.44 241 GLU A N 1
ATOM 1859 C CA . GLU A 1 241 ? -23.556 5.142 32.942 1.00 94.44 241 GLU A CA 1
ATOM 1860 C C . GLU A 1 241 ? -23.687 6.022 31.690 1.00 94.44 241 GLU A C 1
ATOM 1862 O O . GLU A 1 241 ? -24.634 6.807 31.580 1.00 94.44 241 GLU A O 1
ATOM 1867 N N . ILE A 1 242 ? -22.778 5.856 30.721 1.00 94.50 242 ILE A N 1
ATOM 1868 C CA . ILE A 1 242 ? -22.835 6.554 29.426 1.00 94.50 242 ILE A CA 1
ATOM 1869 C C . ILE A 1 242 ? -24.065 6.082 28.647 1.00 94.50 242 ILE A C 1
ATOM 1871 O O . ILE A 1 242 ? -24.878 6.910 28.226 1.00 94.50 242 ILE A O 1
ATOM 1875 N N . HIS A 1 243 ? -24.268 4.762 28.552 1.00 96.62 243 HIS A N 1
ATOM 1876 C CA . HIS A 1 243 ? -25.441 4.185 27.897 1.00 96.62 243 HIS A CA 1
ATOM 1877 C C . HIS A 1 243 ? -26.746 4.720 28.491 1.00 96.62 243 HIS A C 1
ATOM 1879 O O . HIS A 1 243 ? -27.589 5.259 27.769 1.00 96.62 243 HIS A O 1
ATOM 1885 N N . GLY A 1 244 ? -26.892 4.669 29.818 1.00 95.31 244 GLY A N 1
ATOM 1886 C CA . GLY A 1 244 ? -28.097 5.135 30.504 1.00 95.31 244 GLY A CA 1
ATOM 1887 C C . GLY A 1 244 ? -28.433 6.604 30.226 1.00 95.31 244 GLY A C 1
ATOM 1888 O O . GLY A 1 244 ? -29.609 6.972 30.185 1.00 95.31 244 GLY A O 1
ATOM 1889 N N . ARG A 1 245 ? -27.420 7.443 29.973 1.00 94.75 245 ARG A N 1
ATOM 1890 C CA . ARG A 1 245 ? -27.594 8.869 29.672 1.00 94.75 245 ARG A CA 1
ATOM 1891 C C . ARG A 1 245 ? -28.148 9.126 28.271 1.00 94.75 245 ARG A C 1
ATOM 1893 O O . ARG A 1 245 ? -28.963 10.036 28.109 1.00 94.75 245 ARG A O 1
ATOM 1900 N N . PHE A 1 246 ? -27.719 8.356 27.273 1.00 94.81 246 PHE A N 1
ATOM 1901 C CA . PHE A 1 246 ? -28.071 8.597 25.869 1.00 94.81 246 PHE A CA 1
ATOM 1902 C C . PHE A 1 246 ? -29.175 7.672 25.339 1.00 94.81 246 PHE A C 1
ATOM 1904 O O . PHE A 1 246 ? -29.819 8.005 24.341 1.00 94.81 246 PHE A O 1
ATOM 1911 N N . ALA A 1 247 ? -29.478 6.566 26.028 1.00 95.50 247 ALA A N 1
ATOM 1912 C CA . ALA A 1 247 ? -30.341 5.506 25.507 1.00 95.50 247 ALA A CA 1
ATOM 1913 C C . ALA A 1 247 ? -31.723 5.961 25.041 1.00 95.50 247 ALA A C 1
ATOM 1915 O O . ALA A 1 247 ? -32.162 5.559 23.962 1.00 95.50 247 ALA A O 1
ATOM 1916 N N . SER A 1 248 ? -32.395 6.821 25.808 1.00 93.50 248 SER A N 1
ATOM 1917 C CA . SER A 1 248 ? -33.722 7.328 25.437 1.00 93.50 248 SER A CA 1
ATOM 1918 C C . SER A 1 248 ? -33.685 8.118 24.122 1.00 93.50 248 SER A C 1
ATOM 1920 O O . SER A 1 248 ? -34.490 7.880 23.221 1.00 93.50 248 SER A O 1
ATOM 1922 N N . VAL A 1 249 ? -32.701 9.012 23.974 1.00 93.44 249 VAL A N 1
ATOM 1923 C CA . VAL A 1 249 ? -32.567 9.873 22.792 1.00 93.44 249 VAL A CA 1
ATOM 1924 C C . VAL A 1 249 ? -32.160 9.050 21.574 1.00 93.44 249 VAL A C 1
ATOM 1926 O O . VAL A 1 249 ? -32.816 9.135 20.540 1.00 93.44 249 VAL A O 1
ATOM 1929 N N . VAL A 1 250 ? -31.141 8.201 21.697 1.00 95.00 250 VAL A N 1
ATOM 1930 C CA . VAL A 1 250 ? -30.611 7.415 20.572 1.00 95.00 250 VAL A CA 1
ATOM 1931 C C . VAL A 1 250 ? -31.639 6.399 20.064 1.00 95.00 250 VAL A C 1
ATOM 1933 O O . VAL A 1 250 ? -31.878 6.297 18.859 1.00 95.00 250 VAL A O 1
ATOM 1936 N N . THR A 1 251 ? -32.335 5.707 20.973 1.00 93.25 251 THR A N 1
ATOM 1937 C CA . THR A 1 251 ? -33.378 4.738 20.594 1.00 93.25 251 THR A CA 1
ATOM 1938 C C . THR A 1 251 ? -34.546 5.424 19.881 1.00 93.25 251 THR A C 1
ATOM 1940 O O . THR A 1 251 ? -35.112 4.857 18.947 1.00 93.25 251 THR A O 1
ATOM 1943 N N . SER A 1 252 ? -34.878 6.672 20.243 1.00 93.19 252 SER A N 1
ATOM 1944 C CA . SER A 1 252 ? -35.938 7.441 19.571 1.00 93.19 252 SER A CA 1
ATOM 1945 C C . SER A 1 252 ? -35.637 7.760 18.096 1.00 93.19 252 SER A C 1
ATOM 1947 O O . SER A 1 252 ? -36.565 7.960 17.314 1.00 93.19 252 SER A O 1
ATOM 1949 N N . VAL A 1 253 ? -34.359 7.741 17.693 1.00 93.12 253 VAL A N 1
ATOM 1950 C CA . VAL A 1 253 ? -33.904 7.915 16.298 1.00 93.12 253 VAL A CA 1
ATOM 1951 C C . VAL A 1 253 ? -33.998 6.599 15.500 1.00 93.12 253 VAL A C 1
ATOM 1953 O O . VAL A 1 253 ? -33.888 6.595 14.273 1.00 93.12 253 VAL A O 1
ATOM 1956 N N . GLY A 1 254 ? -34.247 5.468 16.170 1.00 93.94 254 GLY A N 1
ATOM 1957 C CA . GLY A 1 254 ? -34.332 4.141 15.556 1.00 93.94 254 GLY A CA 1
ATOM 1958 C C . GLY A 1 254 ? -32.989 3.413 15.441 1.00 93.94 254 GLY A C 1
ATOM 1959 O O . GLY A 1 254 ? -32.860 2.505 14.619 1.00 93.94 254 GLY A O 1
ATOM 1960 N N . VAL A 1 255 ? -31.990 3.817 16.230 1.00 97.56 255 VAL A N 1
ATOM 1961 C CA . VAL A 1 255 ? -30.720 3.095 16.405 1.00 97.56 255 VAL A CA 1
ATOM 1962 C C . VAL A 1 255 ? -30.873 2.072 17.534 1.00 97.56 255 VAL A C 1
ATOM 1964 O O . VAL A 1 255 ? -31.402 2.398 18.597 1.00 97.56 255 VAL A O 1
ATOM 1967 N N . ASN A 1 256 ? -30.385 0.845 17.332 1.00 97.81 256 ASN A N 1
ATOM 1968 C CA . ASN A 1 256 ? -30.328 -0.165 18.390 1.00 97.81 256 ASN A CA 1
ATOM 1969 C C . ASN A 1 256 ? -29.121 0.118 19.293 1.00 97.81 256 ASN A C 1
ATOM 1971 O O . ASN A 1 256 ? -28.016 -0.349 19.019 1.00 97.81 256 ASN A O 1
ATOM 1975 N N . TYR A 1 257 ? -29.321 0.917 20.338 1.00 98.19 257 TYR A N 1
ATOM 1976 C CA . TYR A 1 257 ? -28.257 1.317 21.255 1.00 98.19 257 TYR A CA 1
ATOM 1977 C C . TYR A 1 257 ? -28.248 0.449 22.511 1.00 98.19 257 TYR A C 1
ATOM 1979 O O . TYR A 1 257 ? -29.183 0.487 23.317 1.00 98.19 257 TYR A O 1
ATOM 1987 N N . VAL A 1 258 ? -27.203 -0.359 22.670 1.00 97.62 258 VAL A N 1
ATOM 1988 C CA . VAL A 1 258 ? -27.155 -1.443 23.659 1.00 97.62 258 VAL A CA 1
ATOM 1989 C C . VAL A 1 258 ? -26.000 -1.295 24.635 1.00 97.62 258 VAL A C 1
ATOM 1991 O O . VAL A 1 258 ? -24.893 -0.924 24.248 1.00 97.62 258 VAL A O 1
ATOM 1994 N N . ASN A 1 259 ? -26.265 -1.644 25.899 1.00 97.81 259 ASN A N 1
ATOM 1995 C CA . ASN A 1 259 ? -25.232 -1.754 26.919 1.00 97.81 259 ASN A CA 1
ATOM 1996 C C . ASN A 1 259 ? -24.560 -3.128 26.850 1.00 97.81 259 ASN A C 1
ATOM 1998 O O . ASN A 1 259 ? -24.965 -4.059 27.542 1.00 97.81 259 ASN A O 1
ATOM 2002 N N . LEU A 1 260 ? -23.599 -3.270 25.939 1.00 97.69 260 LEU A N 1
ATOM 2003 C CA . LEU A 1 260 ? -22.948 -4.541 25.633 1.00 97.69 260 LEU A CA 1
ATOM 2004 C C . LEU A 1 260 ? -21.523 -4.290 25.135 1.00 97.69 260 LEU A C 1
ATOM 2006 O O . LEU A 1 260 ? -21.319 -3.432 24.277 1.00 97.69 260 LEU A O 1
ATOM 2010 N N . ALA A 1 261 ? -20.551 -5.049 25.639 1.00 97.69 261 ALA A N 1
ATOM 2011 C CA . ALA A 1 261 ? -19.188 -5.017 25.118 1.00 97.69 261 ALA A CA 1
ATOM 2012 C C . ALA A 1 261 ? -19.036 -5.947 23.905 1.00 97.69 261 ALA A C 1
ATOM 2014 O O . ALA A 1 261 ? -19.561 -7.063 23.900 1.00 97.69 261 ALA A O 1
ATOM 2015 N N . ILE A 1 262 ? -18.261 -5.524 22.905 1.00 97.75 262 ILE A N 1
ATOM 2016 C CA . ILE A 1 262 ? -17.719 -6.444 21.899 1.00 97.75 262 ILE A CA 1
ATOM 2017 C C . ILE A 1 262 ? -16.323 -6.865 22.353 1.00 97.75 262 ILE A C 1
ATOM 2019 O O . ILE A 1 262 ? -15.496 -6.015 22.678 1.00 97.75 262 ILE A O 1
ATOM 2023 N N . SER A 1 263 ? -16.066 -8.168 22.406 1.00 95.38 263 SER A N 1
ATOM 2024 C CA . SER A 1 263 ? -14.798 -8.726 22.890 1.00 95.38 263 SER A CA 1
ATOM 2025 C C . SER A 1 263 ? -14.356 -9.925 22.044 1.00 95.38 263 SER A C 1
ATOM 2027 O O . SER A 1 263 ? -14.996 -10.278 21.052 1.00 95.38 263 SER A O 1
ATOM 2029 N N . SER A 1 264 ? -13.270 -10.586 22.450 1.00 93.56 264 SER A N 1
ATOM 2030 C CA . SER A 1 264 ? -12.789 -11.797 21.782 1.00 93.56 264 SER A CA 1
ATOM 2031 C C . SER A 1 264 ? -13.701 -13.017 21.982 1.00 93.56 264 SER A C 1
ATOM 2033 O O . SER A 1 264 ? -13.600 -13.974 21.217 1.00 93.56 264 SER A O 1
ATOM 2035 N N . ALA A 1 265 ? -14.596 -13.008 22.980 1.00 93.12 265 ALA A N 1
ATOM 2036 C CA . ALA A 1 265 ? -15.490 -14.125 23.291 1.00 93.12 265 ALA A CA 1
ATOM 2037 C C . ALA A 1 265 ? -16.753 -13.693 24.058 1.00 93.12 265 ALA A C 1
ATOM 2039 O O . ALA A 1 265 ? -16.725 -12.795 24.898 1.00 93.12 265 ALA A O 1
ATOM 2040 N N . THR A 1 266 ? -17.858 -14.403 23.832 1.00 94.81 266 THR A N 1
ATOM 2041 C CA . THR A 1 266 ? -19.132 -14.160 24.523 1.00 94.81 266 THR A CA 1
ATOM 2042 C C . THR A 1 266 ? -19.062 -14.535 26.009 1.00 94.81 266 THR A C 1
ATOM 2044 O O . THR A 1 266 ? -18.572 -15.606 26.366 1.00 94.81 266 THR A O 1
ATOM 2047 N N . GLY A 1 267 ? -19.570 -13.669 26.892 1.00 96.19 267 GLY A N 1
ATOM 2048 C CA . GLY A 1 267 ? -19.523 -13.873 28.340 1.00 96.19 267 GLY A CA 1
ATOM 2049 C C . GLY A 1 267 ? -19.702 -12.579 29.130 1.00 96.19 267 GLY A C 1
ATOM 2050 O O . GLY A 1 267 ? -20.591 -11.785 28.837 1.00 96.19 267 GLY A O 1
ATOM 2051 N N . LYS A 1 268 ? -18.857 -12.372 30.144 1.00 96.94 268 LYS A N 1
ATOM 2052 C CA . LYS A 1 268 ? -18.773 -11.116 30.899 1.00 96.94 268 LYS A CA 1
ATOM 2053 C C . LYS A 1 268 ? -17.361 -10.561 30.860 1.00 96.94 268 LYS A C 1
ATOM 2055 O O . LYS A 1 268 ? -16.402 -11.324 30.952 1.00 96.94 268 LYS A O 1
ATOM 2060 N N . VAL A 1 269 ? -17.250 -9.241 30.799 1.00 96.75 269 VAL A N 1
ATOM 2061 C CA . VAL A 1 269 ? -15.977 -8.516 30.887 1.00 96.75 269 VAL A CA 1
ATOM 2062 C C . VAL A 1 269 ? -16.050 -7.444 31.966 1.00 96.75 269 VAL A C 1
ATOM 2064 O O . VAL A 1 269 ? -17.133 -6.986 32.343 1.00 96.75 269 VAL A O 1
ATOM 2067 N N . THR A 1 270 ? -14.885 -7.057 32.476 1.00 97.25 270 THR A N 1
ATOM 2068 C CA . THR A 1 270 ? -14.756 -5.918 33.385 1.00 97.25 270 THR A CA 1
ATOM 2069 C C . THR A 1 270 ? -14.293 -4.706 32.594 1.00 97.25 270 THR A C 1
ATOM 2071 O O . THR A 1 270 ? -13.307 -4.782 31.865 1.00 97.25 270 THR A O 1
ATOM 2074 N N . LEU A 1 271 ? -14.992 -3.589 32.761 1.00 96.62 271 LEU A N 1
ATOM 2075 C CA . LEU A 1 271 ? -14.619 -2.294 32.210 1.00 96.62 271 LEU A CA 1
ATOM 2076 C C . LEU A 1 271 ? -14.009 -1.408 33.283 1.00 96.62 271 LEU A C 1
ATOM 2078 O O . LEU A 1 271 ? -14.454 -1.408 34.432 1.00 96.62 271 LEU A O 1
ATOM 2082 N N . TYR A 1 272 ? -13.050 -0.595 32.864 1.00 96.25 272 TYR A N 1
ATOM 2083 C CA . TYR A 1 272 ? -12.323 0.350 33.691 1.00 96.25 272 TYR A CA 1
ATOM 2084 C C . TYR A 1 272 ? -12.554 1.761 33.150 1.00 96.25 272 TYR A C 1
ATOM 2086 O O . TYR A 1 272 ? -11.940 2.170 32.167 1.00 96.25 272 TYR A O 1
ATOM 2094 N N . ALA A 1 273 ? -13.436 2.521 33.799 1.00 95.12 273 ALA A N 1
ATOM 2095 C CA . ALA A 1 273 ? -13.639 3.933 33.491 1.00 95.12 273 ALA A CA 1
ATOM 2096 C C . ALA A 1 273 ? -12.747 4.780 34.413 1.00 95.12 273 ALA A C 1
ATOM 2098 O O . ALA A 1 273 ? -12.951 4.765 35.636 1.00 95.12 273 ALA A O 1
ATOM 2099 N N . PRO A 1 274 ? -11.740 5.499 33.887 1.00 93.44 274 PRO A N 1
ATOM 2100 C CA . PRO A 1 274 ? -10.834 6.273 34.722 1.00 93.44 274 PRO A CA 1
ATOM 2101 C C . PRO A 1 274 ? -11.584 7.406 35.439 1.00 93.44 274 PRO A C 1
ATOM 2103 O O . PRO A 1 274 ? -12.414 8.100 34.856 1.00 93.44 274 PRO A O 1
ATOM 2106 N N . LYS A 1 275 ? -11.289 7.580 36.730 1.00 93.19 275 LYS A N 1
ATOM 2107 C CA . LYS A 1 275 ? -11.687 8.729 37.561 1.00 93.19 275 LYS A CA 1
ATOM 2108 C C . LYS A 1 275 ? -10.589 9.782 37.604 1.00 93.19 275 LYS A C 1
ATOM 2110 O O . LYS A 1 275 ? -10.876 10.968 37.716 1.00 93.19 275 LYS A O 1
ATOM 2115 N N . THR A 1 276 ? -9.336 9.343 37.557 1.00 92.06 276 THR A N 1
ATOM 2116 C CA . THR A 1 276 ? -8.158 10.210 37.565 1.00 92.06 276 THR A CA 1
ATOM 2117 C C . THR A 1 276 ? -7.105 9.648 36.628 1.00 92.06 276 THR A C 1
ATOM 2119 O O . THR A 1 276 ? -6.924 8.429 36.614 1.00 92.06 276 THR A O 1
ATOM 2122 N N . LEU A 1 277 ? -6.386 10.514 35.919 1.00 90.94 277 LEU A N 1
ATOM 2123 C CA . LEU A 1 277 ? -5.190 10.166 35.146 1.00 90.94 277 LEU A CA 1
ATOM 2124 C C . LEU A 1 277 ? -4.000 10.980 35.652 1.00 90.94 277 LEU A C 1
ATOM 2126 O O . LEU A 1 277 ? -4.172 12.012 36.301 1.00 90.94 277 LEU A O 1
ATOM 2130 N N . SER A 1 278 ? -2.795 10.491 35.384 1.00 89.31 278 SER A N 1
ATOM 2131 C CA . SER A 1 278 ? -1.535 11.114 35.802 1.00 89.31 278 SER A CA 1
ATOM 2132 C C . SER A 1 278 ? -0.755 11.736 34.649 1.00 89.31 278 SER A C 1
ATOM 2134 O O . SER A 1 278 ? 0.256 12.392 34.891 1.00 89.31 278 SER A O 1
ATOM 2136 N N . ARG A 1 279 ? -1.213 11.536 33.413 1.00 85.56 279 ARG A N 1
ATOM 2137 C CA . ARG A 1 279 ? -0.632 12.040 32.177 1.00 85.56 279 ARG A CA 1
ATOM 2138 C C . ARG A 1 279 ? -1.722 12.582 31.260 1.00 85.56 279 ARG A C 1
ATOM 2140 O O . ARG A 1 279 ? -2.882 12.179 31.310 1.00 85.56 279 ARG A O 1
ATOM 2147 N N . THR A 1 280 ? -1.321 13.478 30.370 1.00 77.94 280 THR A N 1
ATOM 2148 C CA . THR A 1 280 ? -2.151 13.974 29.268 1.00 77.94 280 THR A CA 1
ATOM 2149 C C . THR A 1 280 ? -1.312 14.132 28.002 1.00 77.94 280 THR A C 1
ATOM 2151 O O . THR A 1 280 ? -0.089 13.987 28.039 1.00 77.94 280 THR A O 1
ATOM 2154 N N . ILE A 1 281 ? -1.964 14.427 26.877 1.00 66.88 281 ILE A N 1
ATOM 2155 C CA . ILE A 1 281 ? -1.296 14.728 25.611 1.00 66.88 281 ILE A CA 1
ATOM 2156 C C . ILE A 1 281 ? -1.377 16.230 25.346 1.00 66.88 281 ILE A C 1
ATOM 2158 O O . ILE A 1 281 ? -2.463 16.804 25.305 1.00 66.88 281 ILE A O 1
ATOM 2162 N N . VAL A 1 282 ? -0.228 16.864 25.113 1.00 63.38 282 VAL A N 1
ATOM 2163 C CA . VAL A 1 282 ? -0.133 18.263 24.678 1.00 63.38 282 VAL A CA 1
ATOM 2164 C C . VAL A 1 282 ? 0.710 18.311 23.411 1.00 63.38 282 VAL A C 1
ATOM 2166 O O . VAL A 1 282 ? 1.869 17.912 23.424 1.00 63.38 282 VAL A O 1
ATOM 2169 N N . ASN A 1 283 ? 0.132 18.789 22.304 1.00 59.31 283 ASN A N 1
ATOM 2170 C CA . ASN A 1 283 ? 0.797 18.872 20.994 1.00 59.31 283 ASN A CA 1
ATOM 2171 C C . ASN A 1 283 ? 1.419 17.541 20.522 1.00 59.31 283 ASN A C 1
ATOM 2173 O O . ASN A 1 283 ? 2.490 17.531 19.923 1.00 59.31 283 ASN A O 1
ATOM 2177 N N . GLY A 1 284 ? 0.758 16.416 20.810 1.00 57.28 284 GLY A N 1
ATOM 2178 C CA . GLY A 1 284 ? 1.253 15.081 20.461 1.00 57.28 284 GLY A CA 1
ATOM 2179 C C . GLY A 1 284 ? 2.298 14.520 21.428 1.00 57.28 284 GLY A C 1
ATOM 2180 O O . GLY A 1 284 ? 2.710 13.375 21.259 1.00 57.28 284 GLY A O 1
ATOM 2181 N N . GLU A 1 285 ? 2.697 15.256 22.470 1.00 66.19 285 GLU A N 1
ATOM 2182 C CA . GLU A 1 285 ? 3.613 14.775 23.506 1.00 66.19 285 GLU A CA 1
ATOM 2183 C C . GLU A 1 285 ? 2.902 14.334 24.780 1.00 66.19 285 GLU A C 1
ATOM 2185 O O . GLU A 1 285 ? 1.940 14.964 25.211 1.00 66.19 285 GLU A O 1
ATOM 2190 N N . VAL A 1 286 ? 3.382 13.237 25.375 1.00 71.56 286 VAL A N 1
ATOM 2191 C CA . VAL A 1 286 ? 2.840 12.715 26.637 1.00 71.56 286 VAL A CA 1
ATOM 2192 C C . VAL A 1 286 ? 3.545 13.442 27.771 1.00 71.56 286 VAL A C 1
ATOM 2194 O O . VAL A 1 286 ? 4.768 13.379 27.876 1.00 71.56 286 VAL A O 1
ATOM 2197 N N . VAL A 1 287 ? 2.777 14.132 28.606 1.00 78.69 287 VAL A N 1
ATOM 2198 C CA . VAL A 1 287 ? 3.295 14.929 29.722 1.00 78.69 287 VAL A CA 1
ATOM 2199 C C . VAL A 1 287 ? 2.607 14.532 31.019 1.00 78.69 287 VAL A C 1
ATOM 2201 O O . VAL A 1 287 ? 1.421 14.200 31.016 1.00 78.69 287 VAL A O 1
ATOM 2204 N N . ASP A 1 288 ? 3.340 14.585 32.130 1.00 86.19 288 ASP A N 1
ATOM 2205 C CA . ASP A 1 288 ? 2.773 14.340 33.455 1.00 86.19 288 ASP A CA 1
ATOM 2206 C C . ASP A 1 288 ? 1.776 15.450 33.812 1.00 86.19 288 ASP A C 1
ATOM 2208 O O . ASP A 1 288 ? 2.100 16.640 33.823 1.00 86.19 288 ASP A O 1
ATOM 2212 N N . PHE A 1 289 ? 0.540 15.053 34.089 1.00 80.12 289 PHE A N 1
ATOM 2213 C CA . PHE A 1 289 ? -0.560 15.941 34.422 1.00 80.12 289 PHE A CA 1
ATOM 2214 C C . PHE A 1 289 ? -1.644 15.177 35.183 1.00 80.12 289 PHE A C 1
ATOM 2216 O O . PHE A 1 289 ? -2.278 14.276 34.639 1.00 80.12 289 PHE A O 1
ATOM 2223 N N . ALA A 1 290 ? -1.886 15.557 36.436 1.00 85.81 290 ALA A N 1
ATOM 2224 C CA . ALA A 1 290 ? -2.972 14.981 37.217 1.00 85.81 290 ALA A CA 1
ATOM 2225 C C . ALA A 1 290 ? -4.319 15.571 36.769 1.00 85.81 290 ALA A C 1
ATOM 2227 O O . ALA A 1 290 ? -4.600 16.742 37.032 1.00 85.81 290 ALA A O 1
ATOM 2228 N N . SER A 1 291 ? -5.160 14.763 36.123 1.00 85.50 291 SER A N 1
ATOM 2229 C CA . SER A 1 291 ? -6.522 15.140 35.733 1.00 85.50 291 SER A CA 1
ATOM 2230 C C . SER A 1 291 ? -7.567 14.361 36.525 1.00 85.50 291 SER A C 1
ATOM 2232 O O . SER A 1 291 ? -7.360 13.213 36.923 1.00 85.50 291 SER A O 1
ATOM 2234 N N . VAL A 1 292 ? -8.719 14.998 36.743 1.00 88.75 292 VAL A N 1
ATOM 2235 C CA . VAL A 1 292 ? -9.947 14.321 37.168 1.00 88.75 292 VAL A CA 1
ATOM 2236 C C . VAL A 1 292 ? -10.799 14.125 35.924 1.00 88.75 292 VAL A C 1
ATOM 2238 O O . VAL A 1 292 ? -11.120 15.089 35.231 1.00 88.75 292 VAL A O 1
ATOM 2241 N N . GLU A 1 293 ? -11.155 12.879 35.645 1.00 88.38 293 GLU A N 1
ATOM 2242 C CA . GLU A 1 293 ? -11.907 12.507 34.455 1.00 88.38 293 GLU A CA 1
ATOM 2243 C C . GLU A 1 293 ? -13.416 12.513 34.749 1.00 88.38 293 GLU A C 1
ATOM 2245 O O . GLU A 1 293 ? -13.867 11.894 35.727 1.00 88.38 293 GLU A O 1
ATOM 2250 N N . PRO A 1 294 ? -14.222 13.195 33.914 1.00 84.88 294 PRO A N 1
ATOM 2251 C CA . PRO A 1 294 ? -15.670 13.186 34.062 1.00 84.88 294 PRO A CA 1
ATOM 2252 C C . PRO A 1 294 ? -16.238 11.782 33.816 1.00 84.88 294 PRO A C 1
ATOM 2254 O O . PRO A 1 294 ? -15.621 10.941 33.169 1.00 84.88 294 PRO A O 1
ATOM 2257 N N . GLU A 1 295 ? -17.455 11.532 34.298 1.00 79.19 295 GLU A N 1
ATOM 2258 C CA . GLU A 1 295 ? -18.165 10.253 34.098 1.00 79.19 295 GLU A CA 1
ATOM 2259 C C . GLU A 1 295 ? -18.400 9.913 32.617 1.00 79.19 295 GLU A C 1
ATOM 2261 O O . GLU A 1 295 ? -18.493 8.745 32.262 1.00 79.19 295 GLU A O 1
ATOM 2266 N N . ILE A 1 296 ? -18.420 10.928 31.750 1.00 75.50 296 ILE A N 1
ATOM 2267 C CA . ILE A 1 296 ? -18.645 10.811 30.303 1.00 75.50 296 ILE A CA 1
ATOM 2268 C C . ILE A 1 296 ? -17.364 10.983 29.475 1.00 75.50 296 ILE A C 1
ATOM 2270 O O . ILE A 1 296 ? -17.424 11.451 28.344 1.00 75.50 296 ILE A O 1
ATOM 2274 N N . SER A 1 297 ? -16.191 10.695 30.041 1.00 75.81 297 SER A N 1
ATOM 2275 C CA . SER A 1 297 ? -14.907 10.974 29.379 1.00 75.81 297 SER A CA 1
ATOM 2276 C C . SER A 1 297 ? -14.669 10.199 28.078 1.00 75.81 297 SER A C 1
ATOM 2278 O O . SER A 1 297 ? -13.702 10.511 27.394 1.00 75.81 297 SER A O 1
ATOM 2280 N N . GLY A 1 298 ? -15.489 9.194 27.747 1.00 80.44 298 GLY A N 1
ATOM 2281 C CA . GLY A 1 298 ? -15.302 8.311 26.586 1.00 80.44 298 GLY A CA 1
ATOM 2282 C C . GLY A 1 298 ? -14.236 7.229 26.798 1.00 80.44 298 GLY A C 1
ATOM 2283 O O . GLY A 1 298 ? -14.392 6.126 26.309 1.00 80.44 298 GLY A O 1
ATOM 2284 N N . LYS A 1 299 ? -13.263 7.472 27.684 1.00 88.81 299 LYS A N 1
ATOM 2285 C CA . LYS A 1 299 ? -12.055 6.654 27.917 1.00 88.81 299 LYS A CA 1
ATOM 2286 C C . LYS A 1 299 ? -12.276 5.322 28.650 1.00 88.81 299 LYS A C 1
ATOM 2288 O O . LYS A 1 299 ? -11.397 4.867 29.390 1.00 88.81 299 LYS A O 1
ATOM 2293 N N . THR A 1 300 ? -13.465 4.732 28.559 1.00 93.62 300 THR A N 1
ATOM 2294 C CA . THR A 1 300 ? -13.769 3.454 29.218 1.00 93.62 300 THR A CA 1
ATOM 2295 C C . THR A 1 300 ? -13.216 2.311 28.382 1.00 93.62 300 THR A C 1
ATOM 2297 O O . THR A 1 300 ? -13.535 2.202 27.209 1.00 93.62 300 THR A O 1
ATOM 2300 N N . SER A 1 301 ? -12.433 1.424 28.993 1.00 95.00 301 SER A N 1
ATOM 2301 C CA . SER A 1 301 ? -11.798 0.314 28.275 1.00 95.00 301 SER A CA 1
ATOM 2302 C C . SER A 1 301 ? -11.908 -0.999 29.045 1.00 95.00 301 SER A C 1
ATOM 2304 O O . SER A 1 301 ? -12.036 -1.010 30.271 1.00 95.00 301 SER A O 1
ATOM 2306 N N . MET A 1 302 ? -11.801 -2.126 28.335 1.00 94.56 302 MET A N 1
ATOM 2307 C CA . MET A 1 302 ? -11.557 -3.445 28.943 1.00 94.56 302 MET A CA 1
ATOM 2308 C C . MET A 1 302 ? -10.142 -3.554 29.537 1.00 94.56 302 MET A C 1
ATOM 2310 O O . MET A 1 302 ? -9.831 -4.507 30.253 1.00 94.56 302 MET A O 1
ATOM 2314 N N . ARG A 1 303 ? -9.278 -2.569 29.268 1.00 93.94 303 ARG A N 1
ATOM 2315 C CA . ARG A 1 303 ? -7.905 -2.494 29.761 1.00 93.94 303 ARG A CA 1
ATOM 2316 C C . ARG A 1 303 ? -7.722 -1.333 30.734 1.00 93.94 303 ARG A C 1
ATOM 2318 O O . ARG A 1 303 ? -8.348 -0.282 30.628 1.00 93.94 303 ARG A O 1
ATOM 2325 N N . LYS A 1 304 ? -6.805 -1.510 31.684 1.00 94.81 304 LYS A N 1
ATOM 2326 C CA . LYS A 1 304 ? -6.349 -0.431 32.573 1.00 94.81 304 LYS A CA 1
ATOM 2327 C C . LYS A 1 304 ? -5.342 0.455 31.844 1.00 94.81 304 LYS A C 1
ATOM 2329 O O . LYS A 1 304 ? -4.632 -0.024 30.970 1.00 94.81 304 LYS A O 1
ATOM 2334 N N . ARG A 1 305 ? -5.234 1.724 32.230 1.00 92.44 305 ARG A N 1
ATOM 2335 C CA . ARG A 1 305 ? -4.223 2.659 31.718 1.00 92.44 305 ARG A CA 1
ATOM 2336 C C . ARG A 1 305 ? -2.811 2.246 32.148 1.00 92.44 305 ARG A C 1
ATOM 2338 O O . ARG A 1 305 ? -2.627 1.726 33.246 1.00 92.44 305 ARG A O 1
ATOM 2345 N N . ASN A 1 306 ? -1.819 2.526 31.305 1.00 90.50 306 ASN A N 1
ATOM 2346 C CA . ASN A 1 306 ? -0.387 2.291 31.549 1.00 90.50 306 ASN A CA 1
ATOM 2347 C C . ASN A 1 306 ? 0.274 3.432 32.361 1.00 90.50 306 ASN A C 1
ATOM 2349 O O . ASN A 1 306 ? 1.414 3.854 32.147 1.00 90.50 306 ASN A O 1
ATOM 2353 N N . GLU A 1 307 ? -0.504 4.009 33.267 1.00 88.19 307 GLU A N 1
ATOM 2354 C CA . GLU A 1 307 ? -0.159 5.166 34.079 1.00 88.19 307 GLU A CA 1
ATOM 2355 C C . GLU A 1 307 ? -0.923 5.105 35.408 1.00 88.19 307 GLU A C 1
ATOM 2357 O O . GLU A 1 307 ? -1.799 4.256 35.602 1.00 88.19 307 GLU A O 1
ATOM 2362 N N . ASN A 1 308 ? -0.599 6.001 36.342 1.00 90.69 308 ASN A N 1
ATOM 2363 C CA . ASN A 1 308 ? -1.281 6.027 37.628 1.00 90.69 308 ASN A CA 1
ATOM 2364 C C . ASN A 1 308 ? -2.709 6.544 37.442 1.00 90.69 308 ASN A C 1
ATOM 2366 O O . ASN A 1 308 ? -2.932 7.714 37.135 1.00 90.69 308 ASN A O 1
ATOM 2370 N N . ALA A 1 309 ? -3.680 5.667 37.672 1.00 92.00 309 ALA A N 1
ATOM 2371 C CA . ALA A 1 309 ? -5.090 5.978 37.517 1.00 92.00 309 ALA A CA 1
ATOM 2372 C C . ALA A 1 309 ? -5.943 5.261 38.567 1.00 92.00 309 ALA A C 1
ATOM 2374 O O . ALA A 1 309 ? -5.593 4.191 39.070 1.00 92.00 309 ALA A O 1
ATOM 2375 N N . THR A 1 310 ? -7.086 5.862 38.886 1.00 95.06 310 THR A N 1
ATOM 2376 C CA . THR A 1 310 ? -8.136 5.247 39.709 1.00 95.06 310 THR A CA 1
ATOM 2377 C C . THR A 1 310 ? -9.381 5.041 38.858 1.00 95.06 310 THR A C 1
ATOM 2379 O O . THR A 1 310 ? -9.567 5.758 37.878 1.00 95.06 310 THR A O 1
ATOM 2382 N N . TYR A 1 311 ? -10.234 4.073 39.207 1.00 95.38 311 TYR A N 1
ATOM 2383 C CA . TYR A 1 311 ? -11.297 3.611 38.308 1.00 95.38 311 TYR A CA 1
ATOM 2384 C C . TYR A 1 311 ? -12.677 3.545 38.975 1.00 95.38 311 TYR A C 1
ATOM 2386 O O . TYR A 1 311 ? -12.809 3.371 40.194 1.00 95.38 311 TYR A O 1
ATOM 2394 N N . ARG A 1 312 ? -13.719 3.706 38.154 1.00 94.94 312 ARG A N 1
ATOM 2395 C CA . ARG A 1 312 ? -15.018 3.040 38.320 1.00 94.94 312 ARG A CA 1
ATOM 2396 C C . ARG A 1 312 ? -14.934 1.731 37.538 1.00 94.94 312 ARG A C 1
ATOM 2398 O O . ARG A 1 312 ? -14.457 1.735 36.405 1.00 94.94 312 ARG A O 1
ATOM 2405 N N . GLU A 1 313 ? -15.349 0.633 38.156 1.00 96.62 313 GLU A N 1
ATOM 2406 C CA . GLU A 1 313 ? -15.315 -0.688 37.531 1.00 96.62 313 GLU A CA 1
ATOM 2407 C C . GLU A 1 313 ? -16.738 -1.181 37.296 1.00 96.62 313 GLU A C 1
ATOM 2409 O O . GLU A 1 313 ? -17.581 -1.094 38.191 1.00 96.62 313 GLU A O 1
ATOM 2414 N N . PHE A 1 314 ? -16.993 -1.714 36.105 1.00 96.25 314 PHE A N 1
ATOM 2415 C CA . PHE A 1 314 ? -18.294 -2.263 35.733 1.00 96.25 314 PHE A CA 1
ATOM 2416 C C . PHE A 1 314 ? -18.119 -3.690 35.233 1.00 96.25 314 PHE A C 1
ATOM 2418 O O . PHE A 1 314 ? -17.234 -3.954 34.426 1.00 96.25 314 PHE A O 1
ATOM 2425 N N . SER A 1 315 ? -18.970 -4.610 35.687 1.00 97.50 315 SER A N 1
ATOM 2426 C CA . SER A 1 315 ? -19.072 -5.946 35.098 1.00 97.50 315 SER A CA 1
ATOM 2427 C C . SER A 1 315 ? -20.245 -5.955 34.131 1.00 97.50 315 SER A C 1
ATOM 2429 O O . SER A 1 315 ? -21.387 -5.769 34.555 1.00 97.50 315 SER A O 1
ATOM 2431 N N . VAL A 1 316 ? -19.957 -6.154 32.848 1.00 97.19 316 VAL A N 1
ATOM 2432 C CA . VAL A 1 316 ? -20.945 -6.057 31.768 1.00 97.19 316 VAL A CA 1
ATOM 2433 C C . VAL A 1 316 ? -20.943 -7.316 30.921 1.00 97.19 316 VAL A C 1
ATOM 2435 O O . VAL A 1 316 ? -19.947 -8.044 30.865 1.00 97.19 316 VAL A O 1
ATOM 2438 N N . ASP A 1 317 ? -22.072 -7.575 30.273 1.00 98.25 317 ASP A N 1
ATOM 2439 C CA . ASP A 1 317 ? -22.168 -8.657 29.304 1.00 98.25 317 ASP A CA 1
ATOM 2440 C C . ASP A 1 317 ? -21.339 -8.312 28.059 1.00 98.25 317 ASP A C 1
ATOM 2442 O O . ASP A 1 317 ? -21.196 -7.145 27.673 1.00 98.25 317 ASP A O 1
ATOM 2446 N N . ALA A 1 318 ? -20.775 -9.342 27.440 1.00 97.94 318 ALA A N 1
ATOM 2447 C CA . ALA A 1 318 ? -19.968 -9.236 26.239 1.00 97.94 318 ALA A CA 1
ATOM 2448 C C . ALA A 1 318 ? -20.379 -10.285 25.209 1.00 97.94 318 ALA A C 1
ATOM 2450 O O . ALA A 1 318 ? -20.767 -11.400 25.566 1.00 97.94 318 ALA A O 1
ATOM 2451 N N . ILE A 1 319 ? -20.249 -9.940 23.933 1.00 97.81 319 ILE A N 1
ATOM 2452 C CA . ILE A 1 319 ? -20.449 -10.851 22.805 1.00 97.81 319 ILE A CA 1
ATOM 2453 C C . ILE A 1 319 ? -19.266 -10.745 21.842 1.00 97.81 319 ILE A C 1
ATOM 2455 O O . ILE A 1 319 ? -18.700 -9.665 21.665 1.00 97.81 319 ILE A O 1
ATOM 2459 N N . SER A 1 320 ? -18.890 -11.854 21.205 1.00 97.44 320 SER A N 1
ATOM 2460 C CA . SER A 1 320 ? -17.923 -11.786 20.108 1.00 97.44 320 SER A CA 1
ATOM 2461 C C . SER A 1 320 ? -18.553 -11.151 18.866 1.00 97.44 320 SER A C 1
ATOM 2463 O O . SER A 1 320 ? -19.758 -11.281 18.619 1.00 97.44 320 SER A O 1
ATOM 2465 N N . LEU A 1 321 ? -17.745 -10.467 18.052 1.00 95.69 321 LEU A N 1
ATOM 2466 C CA . LEU A 1 321 ? -18.237 -9.873 16.808 1.00 95.69 321 LEU A CA 1
ATOM 2467 C C . LEU A 1 321 ? -18.749 -10.954 15.836 1.00 95.69 321 LEU A C 1
ATOM 2469 O O . LEU A 1 321 ? -19.765 -10.753 15.166 1.00 95.69 321 LEU A O 1
ATOM 2473 N N . ASN A 1 322 ? -18.096 -12.120 15.812 1.00 94.88 322 ASN A N 1
ATOM 2474 C CA . ASN A 1 322 ? -18.529 -13.296 15.060 1.00 94.88 322 ASN A CA 1
ATOM 2475 C C . ASN A 1 322 ? -19.917 -13.773 15.494 1.00 94.88 322 ASN A C 1
ATOM 2477 O O . ASN A 1 322 ? -20.792 -13.908 14.639 1.00 94.88 322 ASN A O 1
ATOM 2481 N N . ASP A 1 323 ? -20.141 -13.991 16.793 1.00 95.38 323 ASP A N 1
ATOM 2482 C CA . ASP A 1 323 ? -21.424 -14.492 17.303 1.00 95.38 323 ASP A CA 1
ATOM 2483 C C . ASP A 1 323 ? -22.549 -13.488 17.040 1.00 95.38 323 ASP A C 1
ATOM 2485 O O . ASP A 1 323 ? -23.626 -13.859 16.561 1.00 95.38 323 ASP A O 1
ATOM 2489 N N . PHE A 1 324 ? -22.286 -12.200 17.292 1.00 95.12 324 PHE A N 1
ATOM 2490 C CA . PHE A 1 324 ? -23.262 -11.148 17.035 1.00 95.12 324 PHE A CA 1
ATOM 2491 C C . PHE A 1 324 ? -23.652 -11.115 15.557 1.00 95.12 324 PHE A C 1
ATOM 2493 O O . PHE A 1 324 ? -24.836 -11.163 15.210 1.00 95.12 324 PHE A O 1
ATOM 2500 N N . MET A 1 325 ? -22.667 -11.078 14.660 1.00 91.69 325 MET A N 1
ATOM 2501 C CA . MET A 1 325 ? -22.957 -11.010 13.236 1.00 91.69 325 MET A CA 1
ATOM 2502 C C . MET A 1 325 ? -23.523 -12.312 12.682 1.00 91.69 325 MET A C 1
ATOM 2504 O O . MET A 1 325 ? -24.339 -12.255 11.770 1.00 91.69 325 MET A O 1
ATOM 2508 N N . ALA A 1 326 ? -23.155 -13.480 13.208 1.00 90.00 326 ALA A N 1
ATOM 2509 C CA . ALA A 1 326 ? -23.785 -14.748 12.850 1.00 90.00 326 ALA A CA 1
ATOM 2510 C C . ALA A 1 326 ? -25.293 -14.720 13.127 1.00 90.00 326 ALA A C 1
ATOM 2512 O O . ALA A 1 326 ? -26.068 -15.110 12.259 1.00 90.00 326 ALA A O 1
ATOM 2513 N N . ALA A 1 327 ? -25.708 -14.175 14.273 1.00 88.94 327 ALA A N 1
ATOM 2514 C CA . ALA A 1 327 ? -27.119 -14.054 14.630 1.00 88.94 327 ALA A CA 1
ATOM 2515 C C . ALA A 1 327 ? -27.894 -13.043 13.762 1.00 88.94 327 ALA A C 1
ATOM 2517 O O . ALA A 1 327 ? -29.108 -13.172 13.604 1.00 88.94 327 ALA A O 1
ATOM 2518 N N . LYS A 1 328 ? -27.217 -12.025 13.216 1.00 87.75 328 LYS A N 1
ATOM 2519 C CA . LYS A 1 328 ? -27.841 -10.981 12.380 1.00 87.75 328 LYS A CA 1
ATOM 2520 C C . LYS A 1 328 ? -27.800 -11.268 10.886 1.00 87.75 328 LYS A C 1
ATOM 2522 O O . LYS A 1 328 ? -28.599 -10.713 10.137 1.00 87.75 328 LYS A O 1
ATOM 2527 N N . TRP A 1 329 ? -26.889 -12.125 10.447 1.00 83.31 329 TRP A N 1
ATOM 2528 C CA . TRP A 1 329 ? -26.699 -12.412 9.034 1.00 83.31 329 TRP A CA 1
ATOM 2529 C C . TRP A 1 329 ? -27.648 -13.507 8.567 1.00 83.31 329 TRP A C 1
ATOM 2531 O O . TRP A 1 329 ? -27.401 -14.696 8.760 1.00 83.31 329 TRP A O 1
ATOM 2541 N N . THR A 1 330 ? -28.754 -13.096 7.959 1.00 76.88 330 THR A N 1
ATOM 2542 C CA . THR A 1 330 ? -29.798 -13.999 7.476 1.00 76.88 330 THR A CA 1
ATOM 2543 C C . THR A 1 330 ? -29.594 -14.393 6.015 1.00 76.88 330 THR A C 1
ATOM 2545 O O . THR A 1 330 ? -28.897 -13.725 5.244 1.00 76.88 330 THR A O 1
ATOM 2548 N N . GLU A 1 331 ? -30.225 -15.500 5.623 1.00 59.44 331 GLU A N 1
ATOM 2549 C CA . GLU A 1 331 ? -30.262 -15.978 4.242 1.00 59.44 331 GLU A CA 1
ATOM 2550 C C . GLU A 1 331 ? -30.932 -14.912 3.351 1.00 59.44 331 GLU A C 1
ATOM 2552 O O . GLU A 1 331 ? -32.122 -14.628 3.481 1.00 59.44 331 GLU A O 1
ATOM 2557 N N . GLY A 1 332 ? -30.139 -14.248 2.502 1.00 65.19 332 GLY A N 1
ATOM 2558 C CA . GLY A 1 332 ? -30.580 -13.133 1.651 1.00 65.19 332 GLY A CA 1
ATOM 2559 C C . GLY A 1 332 ? -29.818 -11.817 1.848 1.00 65.19 332 GLY A C 1
ATOM 2560 O O . GLY A 1 332 ? -29.941 -10.920 1.009 1.00 65.19 332 GLY A O 1
ATOM 2561 N N . MET A 1 333 ? -28.995 -11.683 2.897 1.00 78.38 333 MET A N 1
ATOM 2562 C CA . MET A 1 333 ? -28.028 -10.581 2.969 1.00 78.38 333 MET A CA 1
ATOM 2563 C C . MET A 1 333 ? -26.959 -10.735 1.884 1.00 78.38 333 MET A C 1
ATOM 2565 O O . MET A 1 333 ? -26.434 -11.828 1.659 1.00 78.38 333 MET A O 1
ATOM 2569 N N . ARG A 1 334 ? -26.637 -9.632 1.198 1.00 75.81 334 ARG A N 1
ATOM 2570 C CA . ARG A 1 334 ? -25.580 -9.637 0.176 1.00 75.81 334 ARG A CA 1
ATOM 2571 C C . ARG A 1 334 ? -24.239 -9.896 0.843 1.00 75.81 334 ARG A C 1
ATOM 2573 O O . ARG A 1 334 ? -23.991 -9.377 1.927 1.00 75.81 334 ARG A O 1
ATOM 2580 N N . GLU A 1 335 ? -23.365 -10.646 0.179 1.00 77.75 335 GLU A N 1
ATOM 2581 C CA . GLU A 1 335 ? -21.991 -10.808 0.651 1.00 77.75 335 GLU A CA 1
ATOM 2582 C C . GLU A 1 335 ? -21.324 -9.446 0.858 1.00 77.75 335 GLU A C 1
ATOM 2584 O O . GLU A 1 335 ? -21.495 -8.537 0.044 1.00 77.75 335 GLU A O 1
ATOM 2589 N N . ARG A 1 336 ? -20.544 -9.328 1.940 1.00 78.94 336 ARG A N 1
ATOM 2590 C CA . ARG A 1 336 ? -19.741 -8.136 2.247 1.00 78.94 336 ARG A CA 1
ATOM 2591 C C . ARG A 1 336 ? -20.575 -6.851 2.252 1.00 78.94 336 ARG A C 1
ATOM 2593 O O . ARG A 1 336 ? -20.326 -5.933 1.484 1.00 78.94 336 ARG A O 1
ATOM 2600 N N . ASN A 1 337 ? -21.593 -6.811 3.106 1.00 87.56 337 ASN A N 1
ATOM 2601 C CA . ASN A 1 337 ? -22.583 -5.733 3.168 1.00 87.56 337 ASN A CA 1
ATOM 2602 C C . ASN A 1 337 ? -22.785 -5.155 4.583 1.00 87.56 337 ASN A C 1
ATOM 2604 O O . ASN A 1 337 ? -23.868 -4.671 4.927 1.00 87.56 337 ASN A O 1
ATOM 2608 N N . ALA A 1 338 ? -21.738 -5.228 5.408 1.00 95.44 338 ALA A N 1
ATOM 2609 C CA . ALA A 1 338 ? -21.645 -4.521 6.679 1.00 95.44 338 ALA A CA 1
ATOM 2610 C C . ALA A 1 338 ? -20.611 -3.385 6.622 1.00 95.44 338 ALA A C 1
ATOM 2612 O O . ALA A 1 338 ? -19.631 -3.458 5.877 1.00 95.44 338 ALA A O 1
ATOM 2613 N N . ALA A 1 339 ? -20.811 -2.352 7.435 1.00 97.25 339 ALA A N 1
ATOM 2614 C CA . ALA A 1 339 ? -19.824 -1.307 7.693 1.00 97.25 339 ALA A CA 1
ATOM 2615 C C . ALA A 1 339 ? -19.576 -1.197 9.199 1.00 97.25 339 ALA A C 1
ATOM 2617 O O . ALA A 1 339 ? -20.526 -1.247 9.982 1.00 97.25 339 ALA A O 1
ATOM 2618 N N . LEU A 1 340 ? -18.307 -1.073 9.587 1.00 98.12 340 LEU A N 1
ATOM 2619 C CA . LEU A 1 340 ? -17.885 -1.091 10.986 1.00 98.12 340 LEU A CA 1
ATOM 2620 C C . LEU A 1 340 ? -17.193 0.225 11.348 1.00 98.12 340 LEU A C 1
ATOM 2622 O O . LEU A 1 340 ? -16.309 0.675 10.620 1.00 98.12 340 LEU A O 1
ATOM 2626 N N . TRP A 1 341 ? -17.573 0.809 12.477 1.00 98.00 341 TRP A N 1
ATOM 2627 C CA . TRP A 1 341 ? -16.779 1.790 13.210 1.00 98.00 341 TRP A CA 1
ATOM 2628 C C . TRP A 1 341 ? -16.321 1.125 14.506 1.00 98.00 341 TRP A C 1
ATOM 2630 O O . TRP A 1 341 ? -17.145 0.551 15.215 1.00 98.00 341 TRP A O 1
ATOM 2640 N N . ILE A 1 342 ? -15.021 1.150 14.789 1.00 97.81 342 ILE A N 1
ATOM 2641 C CA . ILE A 1 342 ? -14.426 0.518 15.969 1.00 97.81 342 ILE A CA 1
ATOM 2642 C C . ILE A 1 342 ? -13.578 1.548 16.710 1.00 97.81 342 ILE A C 1
ATOM 2644 O O . ILE A 1 342 ? -12.513 1.931 16.235 1.00 97.81 342 ILE A O 1
ATOM 2648 N N . ASP A 1 343 ? -14.051 1.959 17.877 1.00 95.69 343 ASP A N 1
ATOM 2649 C CA . ASP A 1 343 ? -13.388 2.916 18.758 1.00 95.69 343 ASP A CA 1
ATOM 2650 C C . ASP A 1 343 ? -13.571 2.445 20.208 1.00 95.69 343 ASP A C 1
ATOM 2652 O O . ASP A 1 343 ? -14.571 2.719 20.858 1.00 95.69 343 ASP A O 1
ATOM 2656 N N . VAL A 1 344 ? -12.660 1.589 20.675 1.00 94.38 344 VAL A N 1
ATOM 2657 C CA . VAL A 1 344 ? -12.811 0.840 21.939 1.00 94.38 344 VAL A CA 1
ATOM 2658 C C . VAL A 1 344 ? -11.645 1.059 22.900 1.00 94.38 344 VAL A C 1
ATOM 2660 O O . VAL A 1 344 ? -11.367 0.197 23.738 1.00 94.38 344 VAL A O 1
ATOM 2663 N N . GLU A 1 345 ? -10.955 2.193 22.761 1.00 90.69 345 GLU A N 1
ATOM 2664 C CA . GLU A 1 345 ? -9.958 2.690 23.715 1.00 90.69 345 GLU A CA 1
ATOM 2665 C C . GLU A 1 345 ? -8.910 1.603 24.064 1.00 90.69 345 GLU A C 1
ATOM 2667 O O . GLU A 1 345 ? -8.890 1.047 25.172 1.00 90.69 345 GLU A O 1
ATOM 2672 N N . GLY A 1 346 ? -8.077 1.216 23.090 1.00 89.81 346 GLY A N 1
ATOM 2673 C CA . GLY A 1 346 ? -7.012 0.214 23.251 1.00 89.81 346 GLY A CA 1
ATOM 2674 C C . GLY A 1 346 ? -7.417 -1.264 23.191 1.00 89.81 346 GLY A C 1
ATOM 2675 O O . GLY A 1 346 ? -6.553 -2.138 23.314 1.00 89.81 346 GLY A O 1
ATOM 2676 N N . ALA A 1 347 ? -8.703 -1.584 23.014 1.00 94.62 347 ALA A N 1
ATOM 2677 C CA . ALA A 1 347 ? -9.198 -2.966 22.913 1.00 94.62 347 ALA A CA 1
ATOM 2678 C C . ALA A 1 347 ? -9.501 -3.431 21.471 1.00 94.62 347 ALA A C 1
ATOM 2680 O O . ALA A 1 347 ? -10.161 -4.454 21.262 1.00 94.62 347 ALA A O 1
ATOM 2681 N N . ALA A 1 348 ? -9.034 -2.684 20.464 1.00 95.56 348 ALA A N 1
ATOM 2682 C CA . ALA A 1 348 ? -9.312 -2.937 19.048 1.00 95.56 348 ALA A CA 1
ATOM 2683 C C . ALA A 1 348 ? -8.909 -4.358 18.613 1.00 95.56 348 ALA A C 1
ATOM 2685 O O . ALA A 1 348 ? -9.636 -5.031 17.882 1.00 95.56 348 ALA A O 1
ATOM 2686 N N . PHE A 1 349 ? -7.774 -4.853 19.110 1.00 94.56 349 PHE A N 1
ATOM 2687 C CA . PHE A 1 349 ? -7.274 -6.188 18.787 1.00 94.56 349 PHE A CA 1
ATOM 2688 C C . PHE A 1 349 ? -8.185 -7.311 19.312 1.00 94.56 349 PHE A C 1
ATOM 2690 O O . PHE A 1 349 ? -8.443 -8.287 18.606 1.00 94.56 349 PHE A O 1
ATOM 2697 N N . GLU A 1 350 ? -8.728 -7.183 20.525 1.00 94.00 350 GLU A N 1
ATOM 2698 C CA . GLU A 1 350 ? -9.688 -8.148 21.073 1.00 94.00 350 GLU A CA 1
ATOM 2699 C C . GLU A 1 350 ? -11.000 -8.181 20.296 1.00 94.00 350 GLU A C 1
ATOM 2701 O O . GLU A 1 350 ? -11.546 -9.260 20.071 1.00 94.00 350 GLU A O 1
ATOM 2706 N N . VAL A 1 351 ? -11.481 -7.022 19.843 1.00 96.31 351 VAL A N 1
ATOM 2707 C CA . VAL A 1 351 ? -12.670 -6.945 18.985 1.00 96.31 351 VAL A CA 1
ATOM 2708 C C . VAL A 1 351 ? -12.439 -7.704 17.675 1.00 96.31 351 VAL A C 1
ATOM 2710 O O . VAL A 1 351 ? -13.284 -8.502 17.268 1.00 96.31 351 VAL A O 1
ATOM 2713 N N . LEU A 1 352 ? -11.288 -7.491 17.027 1.00 96.06 352 LEU A N 1
ATOM 2714 C CA . LEU A 1 352 ? -10.973 -8.107 15.733 1.00 96.06 352 LEU A CA 1
ATOM 2715 C C . LEU A 1 352 ? -10.724 -9.615 15.828 1.00 96.06 352 LEU A C 1
ATOM 2717 O O . LEU A 1 352 ? -11.192 -10.362 14.972 1.00 96.06 352 LEU A O 1
ATOM 2721 N N . THR A 1 353 ? -10.031 -10.079 16.870 1.00 93.56 353 THR A N 1
ATOM 2722 C CA . THR A 1 353 ? -9.790 -11.520 17.085 1.00 93.56 353 THR A CA 1
ATOM 2723 C C . THR A 1 353 ? -11.080 -12.284 17.394 1.00 93.56 353 THR A C 1
ATOM 2725 O O . THR A 1 353 ? -11.240 -13.421 16.962 1.00 93.56 353 THR A O 1
ATOM 2728 N N . GLY A 1 354 ? -12.061 -11.645 18.039 1.00 91.62 354 GLY A N 1
ATOM 2729 C CA . GLY A 1 354 ? -13.428 -12.169 18.159 1.00 91.62 354 GLY A CA 1
ATOM 2730 C C . GLY A 1 354 ? -14.271 -12.059 16.881 1.00 91.62 354 GLY A C 1
ATOM 2731 O O . GLY A 1 354 ? -15.458 -12.386 16.913 1.00 91.62 354 GLY A O 1
ATOM 2732 N N . GLY A 1 355 ? -13.705 -11.560 15.777 1.00 91.50 355 GLY A N 1
ATOM 2733 C CA . GLY A 1 355 ? -14.426 -11.095 14.592 1.00 91.50 355 GLY A CA 1
ATOM 2734 C C . GLY A 1 355 ? -13.871 -11.559 13.244 1.00 91.50 355 GLY A C 1
ATOM 2735 O O . GLY A 1 355 ? -14.251 -10.995 12.223 1.00 91.50 355 GLY A O 1
ATOM 2736 N N . GLU A 1 356 ? -12.987 -12.555 13.189 1.00 87.88 356 GLU A N 1
ATOM 2737 C CA . GLU A 1 356 ? -12.326 -12.965 11.935 1.00 87.88 356 GLU A CA 1
ATOM 2738 C C . GLU A 1 356 ? -13.303 -13.350 10.803 1.00 87.88 356 GLU A C 1
ATOM 2740 O O . GLU A 1 356 ? -13.122 -12.961 9.645 1.00 87.88 356 GLU A O 1
ATOM 2745 N N . ASP A 1 357 ? -14.381 -14.072 11.121 1.00 85.94 357 ASP A N 1
ATOM 2746 C CA . ASP A 1 357 ? -15.432 -14.402 10.153 1.00 85.94 357 ASP A CA 1
ATOM 2747 C C . ASP A 1 357 ? -16.337 -13.204 9.867 1.00 85.94 357 ASP A C 1
ATOM 2749 O O . ASP A 1 357 ? -16.849 -13.047 8.754 1.00 85.94 357 ASP A O 1
ATOM 2753 N N . ALA A 1 358 ? -16.512 -12.327 10.850 1.00 88.44 358 ALA A N 1
ATOM 2754 C CA . ALA A 1 358 ? -17.239 -11.091 10.683 1.00 88.44 358 ALA A CA 1
ATOM 2755 C C . ALA A 1 358 ? -16.547 -10.137 9.696 1.00 88.44 358 ALA A C 1
ATOM 2757 O O . ALA A 1 358 ? -17.213 -9.556 8.836 1.00 88.44 358 ALA A O 1
ATOM 2758 N N . LEU A 1 359 ? -15.216 -10.055 9.703 1.00 90.25 359 LEU A N 1
ATOM 2759 C CA . LEU A 1 359 ? -14.464 -9.259 8.728 1.00 90.25 359 LEU A CA 1
ATOM 2760 C C . LEU A 1 359 ? -14.753 -9.682 7.279 1.00 90.25 359 LEU A C 1
ATOM 2762 O O . LEU A 1 359 ? -14.844 -8.831 6.395 1.00 90.25 359 LEU A O 1
ATOM 2766 N N . LYS A 1 360 ? -15.026 -10.971 7.026 1.00 85.88 360 LYS A N 1
ATOM 2767 C CA . LYS A 1 360 ? -15.414 -11.474 5.691 1.00 85.88 360 LYS A CA 1
ATOM 2768 C C . LYS A 1 360 ? -16.753 -10.920 5.197 1.00 85.88 360 LYS A C 1
ATOM 2770 O O . LYS A 1 360 ? -17.049 -11.020 4.009 1.00 85.88 360 LYS A O 1
ATOM 2775 N N . ARG A 1 361 ? -17.576 -10.358 6.085 1.00 90.94 361 ARG A N 1
ATOM 2776 C CA . ARG A 1 361 ? -18.895 -9.776 5.785 1.00 90.94 361 ARG A CA 1
ATOM 2777 C C . ARG A 1 361 ? -18.886 -8.246 5.818 1.00 90.94 361 ARG A C 1
ATOM 2779 O O . ARG A 1 361 ? -19.883 -7.634 5.431 1.00 90.94 361 ARG A O 1
ATOM 2786 N N . ALA A 1 362 ? -17.779 -7.629 6.222 1.00 94.19 362 ALA A N 1
ATOM 2787 C CA . ALA A 1 362 ? -17.600 -6.186 6.183 1.00 94.19 362 ALA A CA 1
ATOM 2788 C C . ALA A 1 362 ? -17.066 -5.720 4.815 1.00 94.19 362 ALA A C 1
ATOM 2790 O O . ALA A 1 362 ? -16.294 -6.410 4.148 1.00 94.19 362 ALA A O 1
ATOM 2791 N N . ALA A 1 363 ? -17.507 -4.537 4.391 1.00 91.62 363 ALA A N 1
ATOM 2792 C CA . ALA A 1 363 ? -17.046 -3.851 3.185 1.00 91.62 363 ALA A CA 1
ATOM 2793 C C . ALA A 1 363 ? -16.074 -2.712 3.508 1.00 91.62 363 ALA A C 1
ATOM 2795 O O . ALA A 1 363 ? -15.134 -2.469 2.754 1.00 91.62 363 ALA A O 1
ATOM 2796 N N . VAL A 1 364 ? -16.303 -2.014 4.622 1.00 94.88 364 VAL A N 1
ATOM 2797 C CA . VAL A 1 364 ? -15.508 -0.866 5.068 1.00 94.88 364 VAL A CA 1
ATOM 2798 C C . VAL A 1 364 ? -15.424 -0.850 6.591 1.00 94.88 364 VAL A C 1
ATOM 2800 O O . VAL A 1 364 ? -16.386 -1.211 7.273 1.00 94.88 364 VAL A O 1
ATOM 2803 N N . ILE A 1 365 ? -14.268 -0.442 7.104 1.00 96.75 365 ILE A N 1
ATOM 2804 C CA . ILE A 1 365 ? -13.958 -0.349 8.528 1.00 96.75 365 ILE A CA 1
ATOM 2805 C C . ILE A 1 365 ? -13.313 1.013 8.772 1.00 96.75 365 ILE A C 1
ATOM 2807 O O . ILE A 1 365 ? -12.372 1.375 8.070 1.00 96.75 365 ILE A O 1
ATOM 2811 N N . LEU A 1 366 ? -13.805 1.764 9.748 1.00 96.69 366 LEU A N 1
ATOM 2812 C CA . LEU A 1 366 ? -13.063 2.845 10.389 1.00 96.69 366 LEU A CA 1
ATOM 2813 C C . LEU A 1 366 ? -12.653 2.339 11.766 1.00 96.69 366 LEU A C 1
ATOM 2815 O O . LEU A 1 366 ? -13.507 1.856 12.505 1.00 96.69 366 LEU A O 1
ATOM 2819 N N . ILE A 1 367 ? -11.365 2.395 12.084 1.00 96.00 367 ILE A N 1
ATOM 2820 C CA . ILE A 1 367 ? -10.855 1.891 13.358 1.00 96.00 367 ILE A CA 1
ATOM 2821 C C . ILE A 1 367 ? -9.839 2.847 13.964 1.00 96.00 367 ILE A C 1
ATOM 2823 O O . ILE A 1 367 ? -8.941 3.314 13.254 1.00 96.00 367 ILE A O 1
ATOM 2827 N N . GLU A 1 368 ? -9.979 3.110 15.259 1.00 93.50 368 GLU A N 1
ATOM 2828 C CA . GLU A 1 368 ? -8.948 3.757 16.062 1.00 93.50 368 GLU A CA 1
ATOM 2829 C C . GLU A 1 368 ? -7.922 2.721 16.535 1.00 93.50 368 GLU A C 1
ATOM 2831 O O . GLU A 1 368 ? -8.278 1.623 16.973 1.00 93.50 368 GLU A O 1
ATOM 2836 N N . ALA A 1 369 ? -6.636 3.049 16.407 1.00 88.25 369 ALA A N 1
ATOM 2837 C CA . ALA A 1 369 ? -5.558 2.230 16.940 1.00 88.25 369 ALA A CA 1
ATOM 2838 C C . ALA A 1 369 ? -4.351 3.077 17.359 1.00 88.25 369 ALA A C 1
ATOM 2840 O O . ALA A 1 369 ? -4.142 4.198 16.881 1.00 88.25 369 ALA A O 1
ATOM 2841 N N . GLU A 1 370 ? -3.530 2.524 18.251 1.00 86.62 370 GLU A N 1
ATOM 2842 C CA . GLU A 1 370 ? -2.500 3.282 18.955 1.00 86.62 370 GLU A CA 1
ATOM 2843 C C . GLU A 1 370 ? -1.122 2.618 18.859 1.00 86.62 370 GLU A C 1
ATOM 2845 O O . GLU A 1 370 ? -0.973 1.402 18.971 1.00 86.62 370 GLU A O 1
ATOM 2850 N N . ASN A 1 371 ? -0.078 3.426 18.669 1.00 78.19 371 ASN A N 1
ATOM 2851 C CA . ASN A 1 371 ? 1.318 2.971 18.744 1.00 78.19 371 ASN A CA 1
ATOM 2852 C C . ASN A 1 371 ? 1.961 3.271 20.090 1.00 78.19 371 ASN A C 1
ATOM 2854 O O . ASN A 1 371 ? 2.953 2.644 20.456 1.00 78.19 371 ASN A O 1
ATOM 2858 N N . TYR A 1 372 ? 1.421 4.246 20.818 1.00 80.69 372 TYR A N 1
ATOM 2859 C CA . TYR A 1 372 ? 1.821 4.479 22.192 1.00 80.69 372 TYR A CA 1
ATOM 2860 C C . TYR A 1 372 ? 0.945 3.637 23.117 1.00 80.69 372 TYR A C 1
ATOM 2862 O O . TYR A 1 372 ? -0.280 3.673 23.014 1.00 80.69 372 TYR A O 1
ATOM 2870 N N . GLU A 1 373 ? 1.575 2.891 24.027 1.00 85.31 373 GLU A N 1
ATOM 2871 C CA . GLU A 1 373 ? 0.882 2.030 24.986 1.00 85.31 373 GLU A CA 1
ATOM 2872 C C . GLU A 1 373 ? 0.188 2.857 26.081 1.00 85.31 373 GLU A C 1
ATOM 2874 O O . GLU A 1 373 ? 0.736 3.058 27.168 1.00 85.31 373 GLU A O 1
ATOM 2879 N N . PHE A 1 374 ? -1.014 3.363 25.794 1.00 85.44 374 PHE A N 1
ATOM 2880 C CA . PHE A 1 374 ? -1.868 4.060 26.759 1.00 85.44 374 PHE A CA 1
ATOM 2881 C C . PHE A 1 374 ? -2.593 3.093 27.698 1.00 85.44 374 PHE A C 1
ATOM 2883 O O . PHE A 1 374 ? -2.873 3.455 28.844 1.00 85.44 374 PHE A O 1
ATOM 2890 N N . TRP A 1 375 ? -2.873 1.872 27.244 1.00 91.38 375 TRP A N 1
ATOM 2891 C CA . TRP A 1 375 ? -3.502 0.804 28.010 1.00 91.38 375 TRP A CA 1
ATOM 2892 C C . TRP A 1 375 ? -2.557 -0.377 28.187 1.00 91.38 375 TRP A C 1
ATOM 2894 O O . TRP A 1 375 ? -1.856 -0.795 27.274 1.00 91.38 375 TRP A O 1
ATOM 2904 N N . SER A 1 376 ? -2.570 -0.945 29.386 1.00 88.62 376 SER A N 1
ATOM 2905 C CA . SER A 1 376 ? -1.710 -2.054 29.766 1.00 88.62 376 SER A CA 1
ATOM 2906 C C . SER A 1 376 ? -1.966 -3.283 28.889 1.00 88.62 376 SER A C 1
ATOM 2908 O O . SER A 1 376 ? -3.090 -3.799 28.807 1.00 88.62 376 SER A O 1
ATOM 2910 N N . GLY A 1 377 ? -0.899 -3.752 28.239 1.00 85.44 377 GLY A N 1
ATOM 2911 C CA . GLY A 1 377 ? -0.902 -4.948 27.407 1.00 85.44 377 GLY A CA 1
ATOM 2912 C C . GLY A 1 377 ? -1.647 -4.786 26.084 1.00 85.44 377 GLY A C 1
ATOM 2913 O O . GLY A 1 377 ? -1.997 -5.804 25.483 1.00 85.44 377 GLY A O 1
ATOM 2914 N N . GLN A 1 378 ? -1.947 -3.554 25.655 1.00 88.44 378 GLN A N 1
ATOM 2915 C CA . GLN A 1 378 ? -2.580 -3.313 24.359 1.00 88.44 378 GLN A CA 1
ATOM 2916 C C . GLN A 1 378 ? -1.684 -3.826 23.220 1.00 88.44 378 GLN A C 1
ATOM 2918 O O . GLN A 1 378 ? -0.454 -3.843 23.322 1.00 88.44 378 GLN A O 1
ATOM 2923 N N . LYS A 1 379 ? -2.303 -4.203 22.104 1.00 90.38 379 LYS A N 1
ATOM 2924 C CA . LYS A 1 379 ? -1.583 -4.442 20.850 1.00 90.38 379 LYS A CA 1
ATOM 2925 C C . LYS A 1 379 ? -1.458 -3.144 20.066 1.00 90.38 379 LYS A C 1
ATOM 2927 O O . LYS A 1 379 ? -2.300 -2.263 20.209 1.00 90.38 379 LYS A O 1
ATOM 2932 N N . GLN A 1 380 ? -0.395 -3.014 19.279 1.00 83.69 380 GLN A N 1
ATOM 2933 C CA . GLN A 1 380 ? -0.122 -1.769 18.563 1.00 83.69 380 GLN A CA 1
ATOM 2934 C C . GLN A 1 380 ? -0.914 -1.690 17.255 1.00 83.69 380 GLN A C 1
ATOM 2936 O O . GLN A 1 380 ? -1.392 -2.705 16.743 1.00 83.69 380 GLN A O 1
ATOM 2941 N N . ALA A 1 381 ? -1.004 -0.493 16.672 1.00 80.56 381 ALA A N 1
ATOM 2942 C CA . ALA A 1 381 ? -1.721 -0.270 15.416 1.00 80.56 381 ALA A CA 1
ATOM 2943 C C . ALA A 1 381 ? -1.251 -1.184 14.269 1.00 80.56 381 ALA A C 1
ATOM 2945 O O . ALA A 1 381 ? -2.062 -1.577 13.431 1.00 80.56 381 ALA A O 1
ATOM 2946 N N . ALA A 1 382 ? 0.027 -1.574 14.254 1.00 69.06 382 ALA A N 1
ATOM 2947 C CA . ALA A 1 382 ? 0.556 -2.560 13.314 1.00 69.06 382 ALA A CA 1
ATOM 2948 C C . ALA A 1 382 ? -0.131 -3.928 13.439 1.00 69.06 382 ALA A C 1
ATOM 2950 O O . ALA A 1 382 ? -0.613 -4.471 12.450 1.00 69.06 382 ALA A O 1
ATOM 2951 N N . ASP A 1 383 ? -0.243 -4.447 14.663 1.00 80.50 383 ASP A N 1
ATOM 2952 C CA . ASP A 1 383 ? -0.857 -5.749 14.934 1.00 80.50 383 ASP A CA 1
ATOM 2953 C C . ASP A 1 383 ? -2.358 -5.736 14.594 1.00 80.50 383 ASP A C 1
ATOM 2955 O O . ASP A 1 383 ? -2.897 -6.706 14.063 1.00 80.50 383 ASP A O 1
ATOM 2959 N N . VAL A 1 384 ? -3.036 -4.616 14.873 1.00 88.25 384 VAL A N 1
ATOM 2960 C CA . VAL A 1 384 ? -4.446 -4.389 14.515 1.00 88.25 384 VAL A CA 1
ATOM 2961 C C . VAL A 1 384 ? -4.621 -4.401 12.996 1.00 88.25 384 VAL A C 1
ATOM 2963 O O . VAL A 1 384 ? -5.475 -5.108 12.458 1.00 88.25 384 VAL A O 1
ATOM 2966 N N . ALA A 1 385 ? -3.790 -3.646 12.282 1.00 76.62 385 ALA A N 1
ATOM 2967 C CA . ALA A 1 385 ? -3.873 -3.553 10.836 1.00 76.62 385 ALA A CA 1
ATOM 2968 C C . ALA A 1 385 ? -3.503 -4.855 10.131 1.00 76.62 385 ALA A C 1
ATOM 2970 O O . ALA A 1 385 ? -4.133 -5.184 9.129 1.00 76.62 385 ALA A O 1
ATOM 2971 N N . LYS A 1 386 ? -2.555 -5.628 10.671 1.00 70.44 386 LYS A N 1
ATOM 2972 C CA . LYS A 1 386 ? -2.219 -6.966 10.181 1.00 70.44 386 LYS A CA 1
ATOM 2973 C C . LYS A 1 386 ? -3.442 -7.860 10.062 1.00 70.44 386 LYS A C 1
ATOM 2975 O O . LYS A 1 386 ? -3.644 -8.488 9.022 1.00 70.44 386 LYS A O 1
ATOM 2980 N N . LEU A 1 387 ? -4.275 -7.900 11.105 1.00 79.50 387 LEU A N 1
ATOM 2981 C CA . LEU A 1 387 ? -5.500 -8.704 11.116 1.00 79.50 387 LEU A CA 1
ATOM 2982 C C . LEU A 1 387 ? -6.477 -8.246 10.028 1.00 79.50 387 LEU A C 1
ATOM 2984 O O . LEU A 1 387 ? -7.035 -9.067 9.301 1.00 79.50 387 LEU A O 1
ATOM 2988 N N . ILE A 1 388 ? -6.643 -6.932 9.873 1.00 80.25 388 ILE A N 1
ATOM 2989 C CA . ILE A 1 388 ? -7.558 -6.348 8.887 1.00 80.25 388 ILE A CA 1
ATOM 2990 C C . ILE A 1 388 ? -7.055 -6.589 7.454 1.00 80.25 388 ILE A C 1
ATOM 2992 O O . ILE A 1 388 ? -7.823 -7.014 6.590 1.00 80.25 388 ILE A O 1
ATOM 2996 N N . ILE A 1 389 ? -5.763 -6.379 7.196 1.00 69.12 389 ILE A N 1
ATOM 2997 C CA . ILE A 1 389 ? -5.131 -6.598 5.886 1.00 69.12 389 ILE A CA 1
ATOM 2998 C C . ILE A 1 389 ? -5.185 -8.078 5.507 1.00 69.12 389 ILE A C 1
ATOM 3000 O O . ILE A 1 389 ? -5.585 -8.412 4.390 1.00 69.12 389 ILE A O 1
ATOM 3004 N N . SER A 1 390 ? -4.889 -8.972 6.453 1.00 71.25 390 SER A N 1
ATOM 3005 C CA . SER A 1 390 ? -4.994 -10.424 6.254 1.00 71.25 390 SER A CA 1
ATOM 3006 C C . SER A 1 390 ? -6.421 -10.867 5.905 1.00 71.25 390 SER A C 1
ATOM 3008 O O . SER A 1 390 ? -6.610 -11.874 5.226 1.00 71.25 390 SER A O 1
ATOM 3010 N N . ALA A 1 391 ? -7.438 -10.089 6.296 1.00 72.44 391 ALA A N 1
ATOM 3011 C CA . ALA A 1 391 ? -8.835 -10.307 5.925 1.00 72.44 391 ALA A CA 1
ATOM 3012 C C . ALA A 1 391 ? -9.225 -9.736 4.537 1.00 72.44 391 ALA A C 1
ATOM 3014 O O . ALA A 1 391 ? -10.404 -9.755 4.168 1.00 72.44 391 ALA A O 1
ATOM 3015 N N . GLY A 1 392 ? -8.261 -9.251 3.743 1.00 60.94 392 GLY A N 1
ATOM 3016 C CA . GLY A 1 392 ? -8.464 -8.783 2.365 1.00 60.94 392 GLY A CA 1
ATOM 3017 C C . GLY A 1 392 ? -8.820 -7.299 2.237 1.00 60.94 392 GLY A C 1
ATOM 3018 O O . GLY A 1 392 ? -9.388 -6.878 1.218 1.00 60.94 392 GLY A O 1
ATOM 3019 N N . PHE A 1 393 ? -8.528 -6.510 3.268 1.00 77.88 393 PHE A N 1
ATOM 3020 C CA . PHE A 1 393 ? -8.726 -5.066 3.262 1.00 77.88 393 PHE A CA 1
ATOM 3021 C C . PHE A 1 393 ? -7.457 -4.327 2.855 1.00 77.88 393 PHE A C 1
ATOM 3023 O O . PHE A 1 393 ? -6.341 -4.745 3.145 1.00 77.88 393 PHE A O 1
ATOM 3030 N N . ILE A 1 394 ? -7.654 -3.183 2.211 1.00 62.81 394 ILE A N 1
ATOM 3031 C CA . ILE A 1 394 ? -6.602 -2.222 1.907 1.00 62.81 394 ILE A CA 1
ATOM 3032 C C . ILE A 1 394 ? -6.818 -0.969 2.760 1.00 62.81 394 ILE A C 1
ATOM 3034 O O . ILE A 1 394 ? -7.958 -0.499 2.879 1.00 62.81 394 ILE A O 1
ATOM 3038 N N . PRO A 1 395 ? -5.761 -0.421 3.373 1.00 71.00 395 PRO A N 1
ATOM 3039 C CA . PRO A 1 395 ? -5.877 0.821 4.111 1.00 71.00 395 PRO A CA 1
ATOM 3040 C C . PRO A 1 395 ? -5.962 1.996 3.119 1.00 71.00 395 PRO A C 1
ATOM 3042 O O . PRO A 1 395 ? -5.247 2.033 2.118 1.00 71.00 395 PRO A O 1
ATOM 3045 N N . LEU A 1 396 ? -6.877 2.934 3.361 1.00 69.31 396 LEU A N 1
ATOM 3046 C CA . LEU A 1 396 ? -7.252 3.976 2.400 1.00 69.31 396 LEU A CA 1
ATOM 3047 C C . LEU A 1 396 ? -6.762 5.363 2.817 1.00 69.31 396 LEU A C 1
ATOM 3049 O O . LEU A 1 396 ? -6.071 6.043 2.062 1.00 69.31 396 LEU A O 1
ATOM 3053 N N . ASP A 1 397 ? -7.133 5.789 4.018 1.00 72.38 397 ASP A N 1
ATOM 3054 C CA . ASP A 1 397 ? -6.781 7.085 4.585 1.00 72.38 397 ASP A CA 1
ATOM 3055 C C . ASP A 1 397 ? -6.641 6.929 6.104 1.00 72.38 397 ASP A C 1
ATOM 3057 O O . ASP A 1 397 ? -7.301 6.082 6.705 1.00 72.38 397 ASP A O 1
ATOM 3061 N N . ARG A 1 398 ? -5.828 7.782 6.727 1.00 79.12 398 ARG A N 1
ATOM 3062 C CA . ARG A 1 398 ? -5.774 7.952 8.184 1.00 79.12 398 ARG A CA 1
ATOM 3063 C C . ARG A 1 398 ? -5.822 9.423 8.558 1.00 79.12 398 ARG A C 1
ATOM 3065 O O . ARG A 1 398 ? -5.471 10.280 7.735 1.00 79.12 398 ARG A O 1
ATOM 3072 N N . ASP A 1 399 ? -6.226 9.704 9.789 1.00 80.00 399 ASP A N 1
ATOM 3073 C CA . ASP A 1 399 ? -6.105 11.040 10.359 1.00 80.00 399 ASP A CA 1
ATOM 3074 C C . ASP A 1 399 ? -4.729 11.275 11.009 1.00 80.00 399 ASP A C 1
ATOM 3076 O O . ASP A 1 399 ? -3.876 10.384 11.095 1.00 80.00 399 ASP A O 1
ATOM 3080 N N . ARG A 1 400 ? -4.511 12.530 11.416 1.00 75.69 400 ARG A N 1
ATOM 3081 C CA . ARG A 1 400 ? -3.381 12.982 12.232 1.00 75.69 400 ARG A CA 1
ATOM 3082 C C . ARG A 1 400 ? -3.867 13.857 13.386 1.00 75.69 400 ARG A C 1
ATOM 3084 O O . ARG A 1 400 ? -3.336 14.951 13.599 1.00 75.69 400 ARG A O 1
ATOM 3091 N N . GLU A 1 401 ? -4.920 13.434 14.078 1.00 74.56 401 GLU A N 1
ATOM 3092 C CA . GLU A 1 401 ? -5.469 14.184 15.207 1.00 74.56 401 GLU A CA 1
ATOM 3093 C C . GLU A 1 401 ? -4.489 14.226 16.382 1.00 74.56 401 GLU A C 1
ATOM 3095 O O . GLU A 1 401 ? -4.143 15.311 16.853 1.00 74.56 401 GLU A O 1
ATOM 3100 N N . TYR A 1 402 ? -3.945 13.064 16.753 1.00 71.31 402 TYR A N 1
ATOM 3101 C CA . TYR A 1 402 ? -2.969 12.909 17.838 1.00 71.31 402 TYR A CA 1
ATOM 3102 C C . TYR A 1 402 ? -1.578 12.472 17.343 1.00 71.31 402 TYR A C 1
ATOM 3104 O O . TYR A 1 402 ? -0.763 11.928 18.093 1.00 71.31 402 TYR A O 1
ATOM 3112 N N . GLY A 1 403 ? -1.274 12.744 16.070 1.00 71.75 403 GLY A N 1
ATOM 3113 C CA . GLY A 1 403 ? -0.007 12.369 15.440 1.00 71.75 403 GLY A CA 1
AT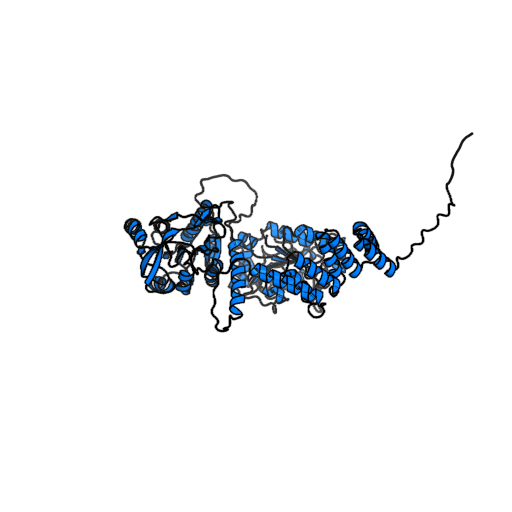OM 3114 C C . GLY A 1 403 ? 0.096 10.861 15.202 1.00 71.75 403 GLY A C 1
ATOM 3115 O O . GLY A 1 403 ? -0.849 10.245 14.720 1.00 71.75 403 GLY A O 1
ATOM 3116 N N . ASP A 1 404 ? 1.255 10.271 15.504 1.00 73.88 404 ASP A N 1
ATOM 3117 C CA . ASP A 1 404 ? 1.514 8.837 15.290 1.00 73.88 404 ASP A CA 1
ATOM 3118 C C . ASP A 1 404 ? 1.290 7.975 16.539 1.00 73.88 404 ASP A C 1
ATOM 3120 O O . ASP A 1 404 ? 1.456 6.760 16.477 1.00 73.88 404 ASP A O 1
ATOM 3124 N N . LYS A 1 405 ? 0.899 8.576 17.670 1.00 76.31 405 LYS A N 1
ATOM 3125 C CA . LYS A 1 405 ? 0.656 7.847 18.926 1.00 76.31 405 LYS A CA 1
ATOM 3126 C C . LYS A 1 405 ? -0.717 7.169 18.954 1.00 76.31 405 LYS A C 1
ATOM 3128 O O . LYS A 1 405 ? -0.799 6.054 19.456 1.00 76.31 405 LYS A O 1
ATOM 3133 N N . GLN A 1 406 ? -1.737 7.818 18.395 1.00 83.12 406 GLN A N 1
ATOM 3134 C CA . GLN A 1 406 ? -3.119 7.346 18.241 1.00 83.12 406 GLN A CA 1
ATOM 3135 C C . GLN A 1 406 ? -3.710 8.013 16.995 1.00 83.12 406 GLN A C 1
ATOM 3137 O O . GLN A 1 406 ? -3.433 9.190 16.742 1.00 83.12 406 GLN A O 1
ATOM 3142 N N . PHE A 1 407 ? -4.456 7.262 16.191 1.00 86.38 407 PHE A N 1
ATOM 3143 C CA . PHE A 1 407 ? -5.104 7.769 14.980 1.00 86.38 407 PHE A CA 1
ATOM 3144 C C . PHE A 1 407 ? -6.191 6.809 14.500 1.00 86.38 407 PHE A C 1
ATOM 3146 O O . PHE A 1 407 ? -6.128 5.601 14.738 1.00 86.38 407 PHE A O 1
ATOM 3153 N N . ASN A 1 408 ? -7.132 7.337 13.720 1.00 90.56 408 ASN A N 1
ATOM 3154 C CA . ASN A 1 408 ? -8.111 6.524 13.016 1.00 90.56 408 ASN A CA 1
ATOM 3155 C C . ASN A 1 408 ? -7.630 6.194 11.605 1.00 90.56 408 ASN A C 1
ATOM 3157 O O . ASN A 1 408 ? -6.989 7.014 10.938 1.00 90.56 408 ASN A O 1
ATOM 3161 N N . THR A 1 409 ? -7.983 5.004 11.125 1.00 87.00 409 THR A N 1
ATOM 3162 C CA . THR A 1 409 ? -7.690 4.547 9.761 1.00 87.00 409 THR A CA 1
ATOM 3163 C C . THR A 1 409 ? -8.938 3.962 9.108 1.00 87.00 409 THR A C 1
ATOM 3165 O O . THR A 1 409 ? -9.635 3.139 9.701 1.00 87.00 409 THR A O 1
ATOM 3168 N N . ILE A 1 410 ? -9.209 4.366 7.865 1.00 88.06 410 ILE A N 1
ATOM 3169 C CA . ILE A 1 410 ? -10.210 3.731 7.006 1.00 88.06 410 ILE A CA 1
ATOM 3170 C C . ILE A 1 410 ? -9.555 2.565 6.281 1.00 88.06 410 ILE A C 1
ATOM 3172 O O . ILE A 1 410 ? -8.567 2.740 5.570 1.00 88.06 410 ILE A O 1
ATOM 3176 N N . PHE A 1 411 ? -10.180 1.403 6.370 1.00 84.06 411 PHE A N 1
ATOM 3177 C CA . PHE A 1 411 ? -9.894 0.237 5.558 1.00 84.06 411 PHE A CA 1
ATOM 3178 C C . PHE A 1 411 ? -11.105 -0.081 4.689 1.00 84.06 411 PHE A C 1
ATOM 3180 O O . PHE A 1 411 ? -12.245 -0.066 5.153 1.00 84.06 411 PHE A O 1
ATOM 3187 N N . ILE A 1 412 ? -10.868 -0.408 3.425 1.00 80.88 412 ILE A N 1
ATOM 3188 C CA . ILE A 1 412 ? -11.912 -0.873 2.512 1.00 80.88 412 ILE A CA 1
ATOM 3189 C C . ILE A 1 412 ? -11.529 -2.243 1.975 1.00 80.88 412 ILE A C 1
ATOM 3191 O O . ILE A 1 412 ? -10.370 -2.502 1.658 1.00 80.88 412 ILE A O 1
ATOM 3195 N N . HIS A 1 413 ? -12.494 -3.146 1.875 1.00 81.12 413 HIS A N 1
ATOM 3196 C CA . HIS A 1 413 ? -12.238 -4.444 1.279 1.00 81.12 413 HIS A CA 1
ATOM 3197 C C . HIS A 1 413 ? -11.902 -4.264 -0.210 1.00 81.12 413 HIS A C 1
ATOM 3199 O O . HIS A 1 413 ? -12.591 -3.522 -0.915 1.00 81.12 413 HIS A O 1
ATOM 3205 N N . HIS A 1 414 ? -10.870 -4.947 -0.716 1.00 60.62 414 HIS A N 1
ATOM 3206 C CA . HIS A 1 414 ? -10.363 -4.752 -2.086 1.00 60.62 414 HIS A CA 1
ATOM 3207 C C . HIS A 1 414 ? -11.445 -4.882 -3.183 1.00 60.62 414 HIS A C 1
ATOM 3209 O O . HIS A 1 414 ? -11.387 -4.189 -4.198 1.00 60.62 414 HIS A O 1
ATOM 3215 N N . SER A 1 415 ? -12.490 -5.695 -2.970 1.00 63.62 415 SER A N 1
ATOM 3216 C CA . SER A 1 415 ? -13.627 -5.817 -3.905 1.00 63.62 415 SER A CA 1
ATOM 3217 C C . SER A 1 415 ? -14.462 -4.533 -4.050 1.00 63.62 415 SER A C 1
ATOM 3219 O O . SER A 1 415 ? -15.113 -4.325 -5.075 1.00 63.62 415 SER A O 1
ATOM 3221 N N . PHE A 1 416 ? -14.440 -3.653 -3.048 1.00 63.31 416 PHE A N 1
ATOM 3222 C CA . PHE A 1 416 ? -15.139 -2.365 -3.033 1.00 63.31 416 PHE A CA 1
ATOM 3223 C C . PHE A 1 416 ? -14.249 -1.197 -3.436 1.00 63.31 416 PHE A C 1
ATOM 3225 O O . PHE A 1 416 ? -14.731 -0.065 -3.457 1.00 63.31 416 PHE A O 1
ATOM 3232 N N . ALA A 1 417 ? -12.998 -1.461 -3.838 1.00 52.16 417 ALA A N 1
ATOM 3233 C CA . ALA A 1 417 ? -12.096 -0.422 -4.318 1.00 52.16 417 ALA A CA 1
ATOM 3234 C C . ALA A 1 417 ? -12.795 0.463 -5.360 1.00 52.16 417 ALA A C 1
ATOM 3236 O O . ALA A 1 417 ? -12.719 1.680 -5.269 1.00 52.16 417 ALA A O 1
ATOM 3237 N N . HIS A 1 418 ? -13.594 -0.136 -6.256 1.00 47.47 418 HIS A N 1
ATOM 3238 C CA . HIS A 1 418 ? -14.351 0.554 -7.303 1.00 47.47 418 HIS A CA 1
ATOM 3239 C C . HIS A 1 418 ? -15.197 1.768 -6.836 1.00 47.47 418 HIS A C 1
ATOM 3241 O O . HIS A 1 418 ? -15.417 2.686 -7.625 1.00 47.47 418 HIS A O 1
ATOM 3247 N N . LEU A 1 419 ? -15.668 1.800 -5.580 1.00 49.72 419 LEU A N 1
ATOM 3248 C CA . LEU A 1 419 ? -16.512 2.878 -5.039 1.00 49.72 419 LEU A CA 1
ATOM 3249 C C . LEU A 1 419 ? -15.755 4.167 -4.720 1.00 49.72 419 LEU A C 1
ATOM 3251 O O . LEU A 1 419 ? -16.359 5.242 -4.729 1.00 49.72 419 LEU A O 1
ATOM 3255 N N . ILE A 1 420 ? -14.438 4.081 -4.533 1.00 49.41 420 ILE A N 1
ATOM 3256 C CA . ILE A 1 420 ? -13.551 5.243 -4.375 1.00 49.41 420 ILE A CA 1
ATOM 3257 C C . ILE A 1 420 ? -13.546 6.104 -5.661 1.00 49.41 420 ILE A C 1
ATOM 3259 O O . ILE A 1 420 ? -13.039 7.222 -5.667 1.00 49.41 420 ILE A O 1
ATOM 3263 N N . TYR A 1 421 ? -14.152 5.617 -6.753 1.00 38.81 421 TYR A N 1
ATOM 3264 C CA . TYR A 1 421 ? -14.081 6.204 -8.097 1.00 38.81 421 TYR A CA 1
ATOM 3265 C C . TYR A 1 421 ? -15.413 6.716 -8.640 1.00 38.81 421 TYR A C 1
ATOM 3267 O O . TYR A 1 421 ? -15.491 7.069 -9.815 1.00 38.81 421 TYR A O 1
ATOM 3275 N N . SER A 1 422 ? -16.457 6.781 -7.807 1.00 39.03 422 SER A N 1
ATOM 3276 C CA . SER A 1 422 ? -17.695 7.483 -8.164 1.00 39.03 422 SER A CA 1
ATOM 3277 C C . SER A 1 422 ? -17.552 8.993 -7.916 1.00 39.03 422 SER A C 1
ATOM 3279 O O . SER A 1 422 ? -16.983 9.404 -6.904 1.00 39.03 422 SER A O 1
ATOM 3281 N N . GLU A 1 423 ? -18.088 9.841 -8.806 1.00 32.38 423 GLU A N 1
ATOM 3282 C CA . GLU A 1 423 ? -18.050 11.315 -8.663 1.00 32.38 423 GLU A CA 1
ATOM 3283 C C . GLU A 1 423 ? -18.610 11.811 -7.310 1.00 32.38 423 GLU A C 1
ATOM 3285 O O . GLU A 1 423 ? -18.202 12.862 -6.816 1.00 32.38 423 GLU A O 1
ATOM 3290 N N . ASN A 1 424 ? -19.473 11.016 -6.666 1.00 35.25 424 ASN A N 1
ATOM 3291 C CA . ASN A 1 424 ? -20.076 11.295 -5.361 1.00 35.25 424 ASN A CA 1
ATOM 3292 C C . ASN A 1 424 ? -19.120 11.129 -4.165 1.00 35.25 424 ASN A C 1
ATOM 3294 O O . ASN A 1 424 ? -19.400 11.677 -3.102 1.00 35.25 424 ASN A O 1
ATOM 3298 N N . TYR A 1 425 ? -18.002 10.409 -4.311 1.00 40.03 425 TYR A N 1
ATOM 3299 C CA . TYR A 1 425 ? -16.997 10.262 -3.248 1.00 40.03 425 TYR A CA 1
ATOM 3300 C C . TYR A 1 425 ? -16.128 11.526 -3.084 1.00 40.03 425 TYR A C 1
ATOM 3302 O O . TYR A 1 425 ? -15.597 11.789 -2.009 1.00 40.03 425 TYR A O 1
ATOM 3310 N N . MET A 1 426 ? -16.012 12.348 -4.137 1.00 36.22 426 MET A N 1
ATOM 3311 C CA . MET A 1 426 ? -15.050 13.460 -4.215 1.00 36.22 426 MET A CA 1
ATOM 3312 C C . MET A 1 426 ? -15.638 14.851 -3.939 1.00 36.22 426 MET A C 1
ATOM 3314 O O . MET A 1 426 ? -14.895 15.836 -3.932 1.00 36.22 426 MET A O 1
ATOM 3318 N N . LEU A 1 427 ? -16.948 14.952 -3.712 1.00 32.12 427 LEU A N 1
ATOM 3319 C CA . LEU A 1 427 ? -17.623 16.196 -3.355 1.00 32.12 427 LEU A CA 1
ATOM 3320 C C . LEU A 1 427 ? -18.337 15.998 -2.009 1.00 32.12 427 LEU A C 1
ATOM 3322 O O . LEU A 1 427 ? -19.513 15.644 -1.955 1.00 32.12 427 LEU A O 1
ATOM 3326 N N . GLY A 1 428 ? -17.654 16.326 -0.905 1.00 31.62 428 GLY A N 1
ATOM 3327 C CA . GLY A 1 428 ? -18.368 16.984 0.200 1.00 31.62 428 GLY A CA 1
ATOM 3328 C C . GLY A 1 428 ? -19.139 18.191 -0.365 1.00 31.62 428 GLY A C 1
ATOM 3329 O O . GLY A 1 428 ? -18.784 18.658 -1.445 1.00 31.62 428 GLY A O 1
ATOM 3330 N N . PRO A 1 429 ? -20.214 18.682 0.271 1.00 27.16 429 PRO A N 1
ATOM 3331 C CA . PRO A 1 429 ? -21.182 19.569 -0.381 1.00 27.16 429 PRO A CA 1
ATOM 3332 C C . PRO A 1 429 ? -20.489 20.787 -1.020 1.00 27.16 429 PRO A C 1
ATOM 3334 O O . PRO A 1 429 ? -20.039 21.691 -0.321 1.00 27.16 429 PRO A O 1
ATOM 3337 N N . VAL A 1 430 ? -20.370 20.803 -2.354 1.00 28.20 430 VAL A N 1
ATOM 3338 C CA . VAL A 1 430 ? -19.742 21.905 -3.093 1.00 28.20 430 VAL A CA 1
ATOM 3339 C C . VAL A 1 430 ? -20.822 22.869 -3.555 1.00 28.20 430 VAL A C 1
ATOM 3341 O O . VAL A 1 430 ? -21.574 22.590 -4.487 1.00 28.20 430 VAL A O 1
ATOM 3344 N N . ASN A 1 431 ? -20.831 24.049 -2.937 1.00 24.17 431 ASN A N 1
ATOM 3345 C CA . ASN A 1 431 ? -21.334 25.254 -3.580 1.00 24.17 431 ASN A CA 1
ATOM 3346 C C . ASN A 1 431 ? -20.334 25.701 -4.662 1.00 24.17 431 ASN A C 1
ATOM 3348 O O . ASN A 1 431 ? -19.227 26.141 -4.370 1.00 24.17 431 ASN A O 1
ATOM 3352 N N . THR A 1 432 ? -20.770 25.509 -5.905 1.00 30.33 432 THR A N 1
ATOM 3353 C CA . THR A 1 432 ? -20.570 26.293 -7.138 1.00 30.33 432 THR A CA 1
ATOM 3354 C C . THR A 1 432 ? -19.241 26.995 -7.474 1.00 30.33 432 THR A C 1
ATOM 3356 O O . THR A 1 432 ? -18.773 27.895 -6.784 1.00 30.33 432 THR A O 1
ATOM 3359 N N . THR A 1 433 ? -18.856 26.733 -8.736 1.00 27.67 433 THR A N 1
ATOM 3360 C CA . THR A 1 433 ? -18.215 27.602 -9.753 1.00 27.67 433 THR A CA 1
ATOM 3361 C C . THR A 1 433 ? -16.728 27.933 -9.619 1.00 27.67 433 THR A C 1
ATOM 3363 O O . THR A 1 433 ? -16.313 28.643 -8.717 1.00 27.67 433 THR A O 1
ATOM 3366 N N . VAL A 1 434 ? -15.920 27.493 -10.593 1.00 24.48 434 VAL A N 1
ATOM 3367 C CA . VAL A 1 434 ? -15.502 28.242 -11.805 1.00 24.48 434 VAL A CA 1
ATOM 3368 C C . VAL A 1 434 ? -14.612 27.313 -12.656 1.00 24.48 434 VAL A C 1
ATOM 3370 O O . VAL A 1 434 ? -13.795 26.563 -12.127 1.00 24.48 434 VAL A O 1
ATOM 3373 N N . ALA A 1 435 ? -14.785 27.346 -13.980 1.00 31.84 435 ALA A N 1
ATOM 3374 C CA . ALA A 1 435 ? -14.011 26.574 -14.953 1.00 31.84 435 ALA A CA 1
ATOM 3375 C C . ALA A 1 435 ? -12.781 27.342 -15.483 1.00 31.84 435 ALA A C 1
ATOM 3377 O O . ALA A 1 435 ? -12.870 28.544 -15.727 1.00 31.84 435 ALA A O 1
ATOM 3378 N N . SER A 1 436 ? -11.673 26.635 -15.760 1.00 24.38 436 SER A N 1
ATOM 3379 C CA . SER A 1 436 ? -10.749 26.946 -16.872 1.00 24.38 436 SER A CA 1
ATOM 3380 C C . SER A 1 436 ? -9.764 25.791 -17.170 1.00 24.38 436 SER A C 1
ATOM 3382 O O . SER A 1 436 ? -9.527 24.967 -16.283 1.00 24.38 436 SER A O 1
ATOM 3384 N N . PRO A 1 437 ? -9.208 25.693 -18.401 1.00 37.47 437 PRO A N 1
ATOM 3385 C CA . PRO A 1 437 ? -8.711 24.449 -18.977 1.00 37.47 437 PRO A CA 1
ATOM 3386 C C . PRO A 1 437 ? -7.187 24.285 -18.864 1.00 37.47 437 PRO A C 1
ATOM 3388 O O . PRO A 1 437 ? -6.402 25.032 -19.437 1.00 37.47 437 PRO A O 1
ATOM 3391 N N . ALA A 1 438 ? -6.782 23.226 -18.178 1.00 27.16 438 ALA A N 1
ATOM 3392 C CA . ALA A 1 438 ? -5.542 22.492 -18.395 1.00 27.16 438 ALA A CA 1
ATOM 3393 C C . ALA A 1 438 ? -5.879 21.043 -18.040 1.00 27.16 438 ALA A C 1
ATOM 3395 O O . ALA A 1 438 ? -6.595 20.825 -17.058 1.00 27.16 438 ALA A O 1
ATOM 3396 N N . ARG A 1 439 ? -5.429 20.063 -18.831 1.00 39.00 439 ARG A N 1
ATOM 3397 C CA . ARG A 1 439 ? -5.678 18.634 -18.583 1.00 39.00 439 ARG A CA 1
ATOM 3398 C C . ARG A 1 439 ? -4.873 18.201 -17.348 1.00 39.00 439 ARG A C 1
ATOM 3400 O O . ARG A 1 439 ? -3.837 17.563 -17.444 1.00 39.00 439 ARG A O 1
ATOM 3407 N N . LYS A 1 440 ? -5.305 18.651 -16.169 1.00 32.91 440 LYS A N 1
ATOM 3408 C CA . LYS A 1 440 ? -4.846 18.156 -14.878 1.00 32.91 440 LYS A CA 1
ATOM 3409 C C . LYS A 1 440 ? -5.472 16.780 -14.734 1.00 32.91 440 LYS A C 1
ATOM 3411 O O . LYS A 1 440 ? -6.683 16.706 -14.531 1.00 32.91 440 LYS A O 1
ATOM 3416 N N . LEU A 1 441 ? -4.659 15.728 -14.839 1.00 37.56 441 LEU A N 1
ATOM 3417 C CA . LEU A 1 441 ? -5.025 14.403 -14.345 1.00 37.56 441 LEU A CA 1
ATOM 3418 C C . LEU A 1 441 ? -5.582 14.594 -12.938 1.00 37.56 441 LEU A C 1
ATOM 3420 O O . LEU A 1 441 ? -4.884 15.014 -12.010 1.00 37.56 441 LEU A O 1
ATOM 3424 N N . SER A 1 442 ? -6.890 14.413 -12.810 1.00 36.34 442 SER A N 1
ATOM 3425 C CA . SER A 1 442 ? -7.537 14.540 -11.524 1.00 36.34 442 SER A CA 1
ATOM 3426 C C . SER A 1 442 ? -7.096 13.314 -10.724 1.00 36.34 442 SER A C 1
ATOM 3428 O O . SER A 1 442 ? -7.285 12.188 -11.175 1.00 36.34 442 SER A O 1
ATOM 3430 N N . HIS A 1 443 ? -6.479 13.496 -9.553 1.00 38.88 443 HIS A N 1
ATOM 3431 C CA . HIS A 1 443 ? -6.115 12.404 -8.632 1.00 38.88 443 HIS A CA 1
ATOM 3432 C C . HIS A 1 443 ? -7.364 11.704 -8.030 1.00 38.88 443 HIS A C 1
ATOM 3434 O O . HIS A 1 443 ? -7.389 11.372 -6.850 1.00 38.88 443 HIS A O 1
ATOM 3440 N N . ARG A 1 444 ? -8.444 11.554 -8.808 1.00 39.91 444 ARG A N 1
ATOM 3441 C CA . ARG A 1 444 ? -9.805 11.209 -8.381 1.00 39.91 444 ARG A CA 1
ATOM 3442 C C . ARG A 1 444 ? -10.258 9.812 -8.851 1.00 39.91 444 ARG A C 1
ATOM 3444 O O . ARG A 1 444 ? -11.383 9.433 -8.556 1.00 39.91 444 ARG A O 1
ATOM 3451 N N . THR A 1 445 ? -9.420 9.052 -9.574 1.00 42.03 445 THR A N 1
ATOM 3452 C CA . THR A 1 445 ? -9.740 7.714 -10.135 1.00 42.03 445 THR A CA 1
ATOM 3453 C C . THR A 1 445 ? -8.762 6.616 -9.661 1.00 42.03 445 THR A C 1
ATOM 3455 O O . THR A 1 445 ? -7.642 6.928 -9.259 1.00 42.03 445 THR A O 1
ATOM 3458 N N . LEU A 1 446 ? -9.153 5.325 -9.716 1.00 42.06 446 LEU A N 1
ATOM 3459 C CA . LEU A 1 446 ? -8.321 4.159 -9.311 1.00 42.06 446 LEU A CA 1
ATOM 3460 C C . LEU A 1 446 ? -7.107 4.089 -10.186 1.00 42.06 446 LEU A C 1
ATOM 3462 O O . LEU A 1 446 ? -6.025 3.816 -9.700 1.00 42.06 446 LEU A O 1
ATOM 3466 N N . GLY A 1 447 ? -7.341 4.336 -11.477 1.00 44.25 447 GLY A N 1
ATOM 3467 C CA . GLY A 1 447 ? -6.318 4.491 -12.485 1.00 44.25 447 GLY A CA 1
ATOM 3468 C C . GLY A 1 447 ? -5.282 5.467 -11.977 1.00 44.25 447 GLY A C 1
ATOM 3469 O O . GLY A 1 447 ? -4.182 5.047 -11.679 1.00 44.25 447 GLY A O 1
ATOM 3470 N N . ALA A 1 448 ? -5.660 6.719 -11.718 1.00 49.28 448 ALA A N 1
ATOM 3471 C CA . ALA A 1 448 ? -4.727 7.729 -11.228 1.00 49.28 448 ALA A CA 1
ATOM 3472 C C . ALA A 1 448 ? -4.072 7.384 -9.872 1.00 49.28 448 ALA A C 1
ATOM 3474 O O . ALA A 1 448 ? -2.926 7.762 -9.642 1.00 49.28 448 ALA A O 1
ATOM 3475 N N . HIS A 1 449 ? -4.767 6.684 -8.969 1.00 49.91 449 HIS A N 1
ATOM 3476 C CA . HIS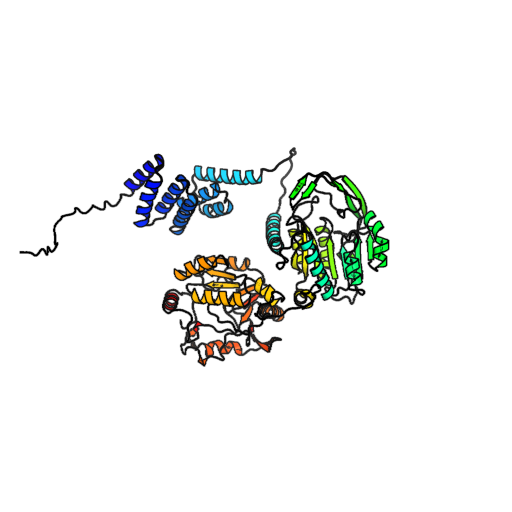 A 1 449 ? -4.237 6.293 -7.657 1.00 49.91 449 HIS A CA 1
ATOM 3477 C C . HIS A 1 449 ? -3.254 5.115 -7.726 1.00 49.91 449 HIS A C 1
ATOM 3479 O O . HIS A 1 449 ? -2.144 5.223 -7.214 1.00 49.91 449 HIS A O 1
ATOM 3485 N N . LEU A 1 450 ? -3.624 4.015 -8.388 1.00 49.53 450 LEU A N 1
ATOM 3486 C CA . LEU A 1 450 ? -2.734 2.884 -8.657 1.00 49.53 450 LEU A CA 1
ATOM 3487 C C . LEU A 1 450 ? -1.556 3.334 -9.505 1.00 49.53 450 LEU A C 1
ATOM 3489 O O . LEU A 1 450 ? -0.425 2.976 -9.209 1.00 49.53 450 LEU A O 1
ATOM 3493 N N . THR A 1 451 ? -1.807 4.176 -10.504 1.00 56.00 451 THR A N 1
ATOM 3494 C CA . THR A 1 451 ? -0.757 4.811 -11.290 1.00 56.00 451 THR A CA 1
ATOM 3495 C C . THR A 1 451 ? 0.141 5.659 -10.386 1.00 56.00 451 THR A C 1
ATOM 3497 O O . THR A 1 451 ? 1.346 5.638 -10.535 1.00 56.00 451 THR A O 1
ATOM 3500 N N . ALA A 1 452 ? -0.351 6.324 -9.344 1.00 58.06 452 ALA A N 1
ATOM 3501 C CA . ALA A 1 452 ? 0.549 7.019 -8.421 1.00 58.06 452 ALA A CA 1
ATOM 3502 C C . ALA A 1 452 ? 1.364 6.081 -7.498 1.00 58.06 452 ALA A C 1
ATOM 3504 O O . ALA A 1 452 ? 2.437 6.489 -7.052 1.00 58.06 452 ALA A O 1
ATOM 3505 N N . GLN A 1 453 ? 0.871 4.875 -7.186 1.00 66.75 453 GLN A N 1
ATOM 3506 C CA . GLN A 1 453 ? 1.401 4.039 -6.096 1.00 66.75 453 GLN A CA 1
ATOM 3507 C C . GLN A 1 453 ? 2.117 2.753 -6.521 1.00 66.75 453 GLN A C 1
ATOM 3509 O O . GLN A 1 453 ? 3.076 2.365 -5.854 1.00 66.75 453 GLN A O 1
ATOM 3514 N N . ILE A 1 454 ? 1.682 2.079 -7.589 1.00 75.44 454 ILE A N 1
ATOM 3515 C CA . ILE A 1 454 ? 2.284 0.812 -8.021 1.00 75.44 454 ILE A CA 1
ATOM 3516 C C . ILE A 1 454 ? 3.714 1.080 -8.499 1.00 75.44 454 ILE A C 1
ATOM 3518 O O . ILE A 1 454 ? 3.910 1.949 -9.351 1.00 75.44 454 ILE A O 1
ATOM 3522 N N . PRO A 1 455 ? 4.721 0.359 -7.978 1.00 79.50 455 PRO A N 1
ATOM 3523 C CA . PRO A 1 455 ? 6.094 0.589 -8.385 1.00 79.50 455 PRO A CA 1
ATOM 3524 C C . PRO A 1 455 ? 6.315 0.152 -9.832 1.00 79.50 455 PRO A C 1
ATOM 3526 O O . PRO A 1 455 ? 5.930 -0.950 -10.231 1.00 79.50 455 PRO A O 1
ATOM 3529 N N . VAL A 1 456 ? 6.971 1.009 -10.611 1.00 92.19 456 VAL A N 1
ATOM 3530 C CA . VAL A 1 456 ? 7.460 0.703 -11.958 1.00 92.19 456 VAL A CA 1
ATOM 3531 C C . VAL A 1 456 ? 8.967 0.536 -11.901 1.00 92.19 456 VAL A C 1
ATOM 3533 O O . VAL A 1 456 ? 9.690 1.473 -11.567 1.00 92.19 456 VAL A O 1
ATOM 3536 N N . PHE A 1 457 ? 9.436 -0.647 -12.275 1.00 91.12 457 PHE A N 1
ATOM 3537 C CA . PHE A 1 457 ? 10.851 -0.946 -12.407 1.00 91.12 457 PHE A CA 1
ATOM 3538 C C . PHE A 1 457 ? 11.279 -0.813 -13.866 1.00 91.12 457 PHE A C 1
ATOM 3540 O O . PHE A 1 457 ? 10.657 -1.376 -14.769 1.00 91.12 457 PHE A O 1
ATOM 3547 N N . ILE A 1 458 ? 12.360 -0.075 -14.096 1.00 94.19 458 ILE A N 1
ATOM 3548 C CA . ILE A 1 458 ? 12.916 0.147 -15.430 1.00 94.19 458 ILE A CA 1
ATOM 3549 C C . ILE A 1 458 ? 14.336 -0.417 -15.435 1.00 94.19 458 ILE A C 1
ATOM 3551 O O . ILE A 1 458 ? 15.211 0.167 -14.790 1.00 94.19 458 ILE A O 1
ATOM 3555 N N . PRO A 1 459 ? 14.608 -1.541 -16.119 1.00 91.62 459 PRO A N 1
ATOM 3556 C CA . PRO A 1 459 ? 15.976 -1.974 -16.343 1.00 91.62 459 PRO A CA 1
ATOM 3557 C C . PRO A 1 459 ? 16.671 -0.975 -17.272 1.00 91.62 459 PRO A C 1
ATOM 3559 O O . PRO A 1 459 ? 16.210 -0.716 -18.383 1.00 91.62 459 PRO A O 1
ATOM 3562 N N . VAL A 1 460 ? 17.797 -0.418 -16.831 1.00 91.12 460 VAL A N 1
ATOM 3563 C CA . VAL A 1 460 ? 18.539 0.597 -17.593 1.00 91.12 460 VAL A CA 1
ATOM 3564 C C . VAL A 1 460 ? 19.981 0.170 -17.841 1.00 91.12 460 VAL A C 1
ATOM 3566 O O . VAL A 1 460 ? 20.552 -0.589 -17.053 1.00 91.12 460 VAL A O 1
ATOM 3569 N N . PHE A 1 461 ? 20.552 0.614 -18.965 1.00 92.38 461 PHE A N 1
ATOM 3570 C CA . PHE A 1 461 ? 21.951 0.366 -19.317 1.00 92.38 461 PHE A CA 1
ATOM 3571 C C . PHE A 1 461 ? 22.423 1.340 -20.403 1.00 92.38 461 PHE A C 1
ATOM 3573 O O . PHE A 1 461 ? 22.019 1.211 -21.551 1.00 92.38 461 PHE A O 1
ATOM 3580 N N . ASN A 1 462 ? 23.315 2.280 -20.087 1.00 88.75 462 ASN A N 1
ATOM 3581 C CA . ASN A 1 462 ? 24.014 3.130 -21.071 1.00 88.75 462 ASN A CA 1
ATOM 3582 C C . ASN A 1 462 ? 23.140 3.916 -22.082 1.00 88.75 462 ASN A C 1
ATOM 3584 O O . ASN A 1 462 ? 23.666 4.363 -23.100 1.00 88.75 462 ASN A O 1
ATOM 3588 N N . ASN A 1 463 ? 21.845 4.113 -21.820 1.00 85.69 463 ASN A N 1
ATOM 3589 C CA . ASN A 1 463 ? 20.883 4.736 -22.740 1.00 85.69 463 ASN A CA 1
ATOM 3590 C C . ASN A 1 463 ? 20.070 5.882 -22.089 1.00 85.69 463 ASN A C 1
ATOM 3592 O O . ASN A 1 463 ? 18.837 5.814 -22.037 1.00 85.69 463 ASN A O 1
ATOM 3596 N N . PRO A 1 464 ? 20.731 6.930 -21.559 1.00 85.44 464 PRO A N 1
ATOM 3597 C CA . PRO A 1 464 ? 20.083 7.986 -20.780 1.00 85.44 464 PRO A CA 1
ATOM 3598 C C . PRO A 1 464 ? 18.967 8.721 -21.529 1.00 85.44 464 PRO A C 1
ATOM 3600 O O . PRO A 1 464 ? 17.994 9.118 -20.893 1.00 85.44 464 PRO A O 1
ATOM 3603 N N . THR A 1 465 ? 19.051 8.873 -22.856 1.00 83.62 465 THR A N 1
ATOM 3604 C CA . THR A 1 465 ? 18.014 9.582 -23.624 1.00 83.62 465 THR A CA 1
ATOM 3605 C C . THR A 1 465 ? 16.687 8.827 -23.598 1.00 83.62 465 THR A C 1
ATOM 3607 O O . THR A 1 465 ? 15.629 9.412 -23.359 1.00 83.62 465 THR A O 1
ATOM 3610 N N . TYR A 1 466 ? 16.739 7.509 -23.779 1.00 91.75 466 TYR A N 1
ATOM 3611 C CA . TYR A 1 466 ? 15.563 6.649 -23.679 1.00 91.75 466 TYR A CA 1
ATOM 3612 C C . TYR A 1 466 ? 14.995 6.640 -22.256 1.00 91.75 466 TYR A C 1
ATOM 3614 O O . TYR A 1 466 ? 13.793 6.826 -22.060 1.00 91.75 466 TYR A O 1
ATOM 3622 N N . VAL A 1 467 ? 15.860 6.540 -21.243 1.00 90.50 467 VAL A N 1
ATOM 3623 C CA . VAL A 1 467 ? 15.429 6.576 -19.839 1.00 90.50 467 VAL A CA 1
ATOM 3624 C C . VAL A 1 467 ? 14.738 7.899 -19.502 1.00 90.50 467 VAL A C 1
ATOM 3626 O O . VAL A 1 467 ? 13.658 7.882 -18.916 1.00 90.50 467 VAL A O 1
ATOM 3629 N N . ALA A 1 468 ? 15.299 9.037 -19.917 1.00 79.50 468 ALA A N 1
ATOM 3630 C CA . ALA A 1 468 ? 14.688 10.351 -19.724 1.00 79.50 468 ALA A CA 1
ATOM 3631 C C . ALA A 1 468 ? 13.312 10.451 -20.400 1.00 79.50 468 ALA A C 1
ATOM 3633 O O . ALA A 1 468 ? 12.350 10.903 -19.777 1.00 79.50 468 ALA A O 1
ATOM 3634 N N . ASN A 1 469 ? 13.203 9.972 -21.643 1.00 87.44 469 ASN A N 1
ATOM 3635 C CA . ASN A 1 469 ? 11.943 9.934 -22.380 1.00 87.44 469 ASN A CA 1
ATOM 3636 C C . ASN A 1 469 ? 10.884 9.074 -21.668 1.00 87.44 469 ASN A C 1
ATOM 3638 O O . ASN A 1 469 ? 9.735 9.483 -21.528 1.00 87.44 469 ASN A O 1
ATOM 3642 N N . THR A 1 470 ? 11.260 7.898 -21.165 1.00 94.12 470 THR A N 1
ATOM 3643 C CA . THR A 1 470 ? 10.336 7.020 -20.429 1.00 94.12 470 THR A CA 1
ATOM 3644 C C . THR A 1 470 ? 9.929 7.613 -19.083 1.00 94.12 470 THR A C 1
ATOM 3646 O O . THR A 1 470 ? 8.751 7.573 -18.738 1.00 94.12 470 THR A O 1
ATOM 3649 N N . LEU A 1 471 ? 10.856 8.225 -18.340 1.00 87.25 471 LEU A N 1
ATOM 3650 C CA . LEU A 1 471 ? 10.532 8.927 -17.095 1.00 87.25 471 LEU A CA 1
ATOM 3651 C C . LEU A 1 471 ? 9.533 10.068 -17.320 1.00 87.25 471 LEU A C 1
ATOM 3653 O O . LEU A 1 471 ? 8.605 10.226 -16.526 1.00 87.25 471 LEU A O 1
ATOM 3657 N N . GLN A 1 472 ? 9.688 10.830 -18.406 1.00 83.88 472 GLN A N 1
ATOM 3658 C CA . GLN A 1 472 ? 8.746 11.889 -18.761 1.00 83.88 472 GLN A CA 1
ATOM 3659 C C . GLN A 1 472 ? 7.361 11.316 -19.086 1.00 83.88 472 GLN A C 1
ATOM 3661 O O . GLN A 1 472 ? 6.379 11.752 -18.494 1.00 83.88 472 GLN A O 1
ATOM 3666 N N . GLN A 1 473 ? 7.282 10.288 -19.937 1.00 93.94 473 GLN A N 1
ATOM 3667 C CA . GLN A 1 473 ? 6.012 9.641 -20.286 1.00 93.94 473 GLN A CA 1
ATOM 3668 C C . GLN A 1 473 ? 5.298 9.050 -19.065 1.00 93.94 473 GLN A C 1
ATOM 3670 O O . GLN A 1 473 ? 4.092 9.226 -18.912 1.00 93.94 473 GLN A O 1
ATOM 3675 N N . LEU A 1 474 ? 6.037 8.383 -18.172 1.00 88.44 474 LEU A N 1
ATOM 3676 C CA . LEU A 1 474 ? 5.508 7.857 -16.913 1.00 88.44 474 LEU A CA 1
ATOM 3677 C C . LEU A 1 474 ? 4.975 8.989 -16.027 1.00 88.44 474 LEU A C 1
ATOM 3679 O O . LEU A 1 474 ? 3.847 8.909 -15.544 1.00 88.44 474 LEU A O 1
ATOM 3683 N N . SER A 1 475 ? 5.738 10.072 -15.875 1.00 83.44 475 SER A N 1
ATOM 3684 C CA . SER A 1 475 ? 5.301 11.263 -15.144 1.00 83.44 475 SER A CA 1
ATOM 3685 C C . SER A 1 475 ? 4.018 11.864 -15.734 1.00 83.44 475 SER A C 1
ATOM 3687 O O . SER A 1 475 ? 3.097 12.196 -14.982 1.00 83.44 475 SER A O 1
ATOM 3689 N N . ASP A 1 476 ? 3.927 11.960 -17.063 1.00 83.44 476 ASP A N 1
ATOM 3690 C CA . ASP A 1 476 ? 2.789 12.542 -17.785 1.00 83.44 476 ASP A CA 1
ATOM 3691 C C . ASP A 1 476 ? 1.502 11.735 -17.610 1.00 83.44 476 ASP A C 1
ATOM 3693 O O . ASP A 1 476 ? 0.425 12.323 -17.511 1.00 83.44 476 ASP A O 1
ATOM 3697 N N . ILE A 1 477 ? 1.601 10.407 -17.500 1.00 83.31 477 ILE A N 1
ATOM 3698 C CA . ILE A 1 477 ? 0.452 9.536 -17.204 1.00 83.31 477 ILE A CA 1
ATOM 3699 C C . ILE A 1 477 ? 0.201 9.365 -15.698 1.00 83.31 477 ILE A C 1
ATOM 3701 O O . ILE A 1 477 ? -0.735 8.673 -15.308 1.00 83.31 477 ILE A O 1
ATOM 3705 N N . GLY A 1 478 ? 1.000 10.013 -14.844 1.00 76.06 478 GLY A N 1
ATOM 3706 C CA . GLY A 1 478 ? 0.828 10.040 -13.391 1.00 76.06 478 GLY A CA 1
ATOM 3707 C C . GLY A 1 478 ? 1.575 8.952 -12.615 1.00 76.06 478 GLY A C 1
ATOM 3708 O O . GLY A 1 478 ? 1.352 8.838 -11.408 1.00 76.06 478 GLY A O 1
ATOM 3709 N N . MET A 1 479 ? 2.457 8.186 -13.265 1.00 79.44 479 MET A N 1
ATOM 3710 C CA . MET A 1 479 ? 3.319 7.193 -12.622 1.00 79.44 479 MET A CA 1
ATOM 3711 C C . MET A 1 479 ? 4.468 7.875 -11.883 1.00 79.44 479 MET A C 1
ATOM 3713 O O . MET A 1 479 ? 5.331 8.495 -12.502 1.00 79.44 479 MET A O 1
ATOM 3717 N N . ARG A 1 480 ? 4.477 7.774 -10.548 1.00 74.75 480 ARG A N 1
ATOM 3718 C CA . ARG A 1 480 ? 5.452 8.486 -9.693 1.00 74.75 480 ARG A CA 1
ATOM 3719 C C . ARG A 1 480 ? 6.337 7.577 -8.849 1.00 74.75 480 ARG A C 1
ATOM 3721 O O . ARG A 1 480 ? 7.433 7.987 -8.488 1.00 74.75 480 ARG A O 1
ATOM 3728 N N . ASN A 1 481 ? 5.886 6.362 -8.546 1.00 80.25 481 ASN A N 1
ATOM 3729 C CA . ASN A 1 481 ? 6.690 5.371 -7.840 1.00 80.25 481 ASN A CA 1
ATOM 3730 C C . ASN A 1 481 ? 7.575 4.617 -8.845 1.00 80.25 481 ASN A C 1
ATOM 3732 O O . ASN A 1 481 ? 7.183 3.573 -9.361 1.00 80.25 481 ASN A O 1
ATOM 3736 N N . VAL A 1 482 ? 8.727 5.189 -9.199 1.00 86.88 482 VAL A N 1
ATOM 3737 C CA . VAL A 1 482 ? 9.615 4.638 -10.234 1.00 86.88 482 VAL A CA 1
ATOM 3738 C C . VAL A 1 482 ? 10.964 4.251 -9.638 1.00 86.88 482 VAL A C 1
ATOM 3740 O O . VAL A 1 482 ? 11.576 5.027 -8.902 1.00 86.88 482 VAL A O 1
ATOM 3743 N N . CYS A 1 483 ? 11.441 3.062 -10.002 1.00 85.75 483 CYS A N 1
ATOM 3744 C CA . CYS A 1 483 ? 12.749 2.541 -9.645 1.00 85.75 483 CYS A CA 1
ATOM 3745 C C . CYS A 1 483 ? 13.554 2.194 -10.906 1.00 85.75 483 CYS A C 1
ATOM 3747 O O . CYS A 1 483 ? 13.164 1.345 -11.708 1.00 85.75 483 CYS A O 1
ATOM 3749 N N . LEU A 1 484 ? 14.698 2.849 -11.080 1.00 85.00 484 LEU A N 1
ATOM 3750 C CA . LEU A 1 484 ? 15.666 2.533 -12.123 1.00 85.00 484 LEU A CA 1
ATOM 3751 C C . LEU A 1 484 ? 16.593 1.424 -11.625 1.00 85.00 484 LEU A C 1
ATOM 3753 O O . LEU A 1 484 ? 17.276 1.589 -10.615 1.00 85.00 484 LEU A O 1
ATOM 3757 N N . VAL A 1 485 ? 16.643 0.307 -12.344 1.00 84.94 485 VAL A N 1
ATOM 3758 C CA . VAL A 1 485 ? 17.509 -0.835 -12.031 1.00 84.94 485 VAL A CA 1
ATOM 3759 C C . VAL A 1 485 ? 18.672 -0.831 -13.010 1.00 84.94 485 VAL A C 1
ATOM 3761 O O . VAL A 1 485 ? 18.561 -1.284 -14.151 1.00 84.94 485 VAL A O 1
ATOM 3764 N N . ASP A 1 486 ? 19.789 -0.262 -12.574 1.00 87.50 486 ASP A N 1
ATOM 3765 C CA . ASP A 1 486 ? 20.981 -0.104 -13.392 1.00 87.50 486 ASP A CA 1
ATOM 3766 C C . ASP A 1 486 ? 21.750 -1.420 -13.512 1.00 87.50 486 ASP A C 1
ATOM 3768 O O . ASP A 1 486 ? 22.300 -1.950 -12.537 1.00 87.50 486 ASP A O 1
ATOM 3772 N N . ASN A 1 487 ? 21.816 -1.922 -14.744 1.00 86.62 487 ASN A N 1
ATOM 3773 C CA . ASN A 1 487 ? 22.557 -3.117 -15.134 1.00 86.62 487 ASN A CA 1
ATOM 3774 C C . ASN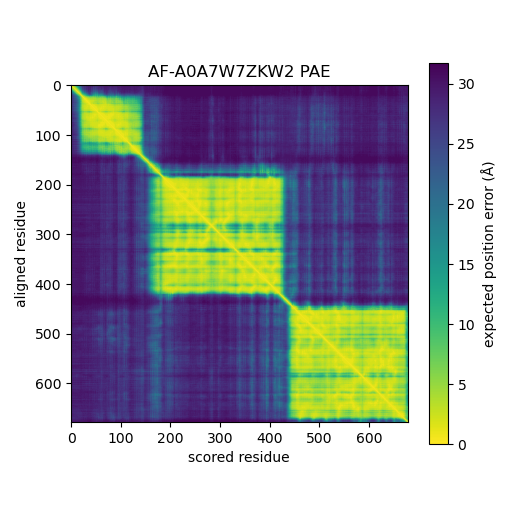 A 1 487 ? 24.043 -2.804 -15.347 1.00 86.62 487 ASN A C 1
ATOM 3776 O O . ASN A 1 487 ? 24.610 -3.183 -16.371 1.00 86.62 487 ASN A O 1
ATOM 3780 N N . ASP A 1 488 ? 24.657 -2.100 -14.395 1.00 87.44 488 ASP A N 1
ATOM 3781 C CA . ASP A 1 488 ? 26.073 -1.722 -14.418 1.00 87.44 488 ASP A CA 1
ATOM 3782 C C . ASP A 1 488 ? 26.445 -0.815 -15.607 1.00 87.44 488 ASP A C 1
ATOM 3784 O O . ASP A 1 488 ? 27.295 -1.136 -16.441 1.00 87.44 488 ASP A O 1
ATOM 3788 N N . SER A 1 489 ? 25.775 0.339 -15.719 1.00 86.12 489 SER A N 1
ATOM 3789 C CA . SER A 1 489 ? 26.094 1.322 -16.759 1.00 86.12 489 SER A CA 1
ATOM 3790 C C . SER A 1 489 ? 27.536 1.828 -16.633 1.00 86.12 489 SER A C 1
ATOM 3792 O O . SER A 1 489 ? 27.984 2.281 -15.575 1.00 86.12 489 SER A O 1
ATOM 3794 N N . THR A 1 490 ? 28.251 1.826 -17.755 1.00 87.56 490 THR A N 1
ATOM 3795 C CA . THR A 1 490 ? 29.638 2.296 -17.898 1.00 87.56 490 THR A CA 1
ATOM 3796 C C . THR A 1 490 ? 29.748 3.673 -18.551 1.00 87.56 490 THR A C 1
ATOM 3798 O O . THR A 1 490 ? 30.793 4.310 -18.464 1.00 87.56 490 THR A O 1
ATOM 3801 N N . SER A 1 491 ? 28.678 4.162 -19.180 1.00 81.94 491 SER A N 1
ATOM 3802 C CA . SER A 1 491 ? 28.616 5.501 -19.767 1.00 81.94 491 SER A CA 1
ATOM 3803 C C . SER A 1 491 ? 28.688 6.573 -18.678 1.00 81.94 491 SER A C 1
ATOM 3805 O O . SER A 1 491 ? 27.865 6.590 -17.759 1.00 81.94 491 SER A O 1
ATOM 3807 N N . HIS A 1 492 ? 29.628 7.512 -18.814 1.00 74.50 492 HIS A N 1
ATOM 3808 C CA . HIS A 1 492 ? 29.728 8.676 -17.927 1.00 74.50 492 HIS A CA 1
ATOM 3809 C C . HIS A 1 492 ? 28.452 9.526 -17.955 1.00 74.50 492 HIS A C 1
ATOM 3811 O O . HIS A 1 492 ? 27.977 9.951 -16.905 1.00 74.50 492 HIS A O 1
ATOM 3817 N N . VAL A 1 493 ? 27.852 9.701 -19.139 1.00 74.06 493 VAL A N 1
ATOM 3818 C CA . VAL A 1 493 ? 26.596 10.449 -19.316 1.00 74.06 493 VAL A CA 1
ATOM 3819 C C . VAL A 1 493 ? 25.448 9.752 -18.587 1.00 74.06 493 VAL A C 1
ATOM 3821 O O . VAL A 1 493 ? 24.664 10.404 -17.906 1.00 74.06 493 VAL A O 1
ATOM 3824 N N . MET A 1 494 ? 25.376 8.420 -18.665 1.00 85.69 494 MET A N 1
ATOM 3825 C CA . MET A 1 494 ? 24.353 7.648 -17.956 1.00 85.69 494 MET A CA 1
ATOM 3826 C C . MET A 1 494 ? 24.531 7.702 -16.436 1.00 85.69 494 MET A C 1
ATOM 3828 O O . MET A 1 494 ? 23.555 7.845 -15.705 1.00 85.69 494 MET A O 1
ATOM 3832 N N . ARG A 1 495 ? 25.769 7.606 -15.934 1.00 81.00 495 ARG A N 1
ATOM 3833 C CA . ARG A 1 495 ? 26.043 7.696 -14.491 1.00 81.00 495 ARG A CA 1
ATOM 3834 C C . ARG A 1 495 ? 25.656 9.061 -13.929 1.00 81.00 495 ARG A C 1
ATOM 3836 O O . ARG A 1 495 ? 24.914 9.091 -12.952 1.00 81.00 495 ARG A O 1
ATOM 3843 N N . ALA A 1 496 ? 26.062 10.137 -14.603 1.00 62.38 496 ALA A N 1
ATOM 3844 C CA . ALA A 1 496 ? 25.685 11.500 -14.240 1.00 62.38 496 ALA A CA 1
ATOM 3845 C C . ALA A 1 496 ? 24.164 11.715 -14.311 1.00 62.38 496 ALA A C 1
ATOM 3847 O O . ALA A 1 496 ? 23.579 12.337 -13.429 1.00 62.38 496 ALA A O 1
ATOM 3848 N N . PHE A 1 497 ? 23.498 11.159 -15.330 1.00 75.38 497 PHE A N 1
ATOM 3849 C CA . PHE A 1 497 ? 22.041 11.209 -15.434 1.00 75.38 497 PHE A CA 1
ATOM 3850 C C . PHE A 1 497 ? 21.356 10.519 -14.247 1.00 75.38 497 PHE A C 1
ATOM 3852 O O . PHE A 1 497 ? 20.432 11.079 -13.665 1.00 75.38 497 PHE A O 1
ATOM 3859 N N . LEU A 1 498 ? 21.819 9.328 -13.859 1.00 70.50 498 LEU A N 1
ATOM 3860 C CA . LEU A 1 498 ? 21.262 8.588 -12.725 1.00 70.50 498 LEU A CA 1
ATOM 3861 C C . LEU A 1 498 ? 21.450 9.322 -11.389 1.00 70.50 498 LEU A C 1
ATOM 3863 O O . LEU A 1 498 ? 20.531 9.326 -10.575 1.00 70.50 498 LEU A O 1
ATOM 3867 N N . GLU A 1 499 ? 22.594 9.977 -11.183 1.00 71.44 499 GLU A N 1
ATOM 3868 C CA . GLU A 1 499 ? 22.825 10.850 -10.021 1.00 71.44 499 GLU A CA 1
ATOM 3869 C C . GLU A 1 499 ? 21.880 12.059 -10.022 1.00 71.44 499 GLU A C 1
ATOM 3871 O O . GLU A 1 499 ? 21.337 12.423 -8.985 1.00 71.44 499 GLU A O 1
ATOM 3876 N N . LEU A 1 500 ? 21.620 12.656 -11.188 1.00 65.31 500 LEU A N 1
ATOM 3877 C CA . LEU A 1 500 ? 20.739 13.819 -11.316 1.00 65.31 500 LEU A CA 1
ATOM 3878 C C . LEU A 1 500 ? 19.271 13.506 -10.983 1.00 65.31 500 LEU A C 1
ATOM 3880 O O . LEU A 1 500 ? 18.539 14.381 -10.517 1.00 65.31 500 LEU A O 1
ATOM 3884 N N . VAL A 1 501 ? 18.808 12.285 -11.261 1.00 69.81 501 VAL A N 1
ATOM 3885 C CA . VAL A 1 501 ? 17.395 11.907 -11.078 1.00 69.81 501 VAL A CA 1
ATOM 3886 C C . VAL A 1 501 ? 17.103 11.232 -9.737 1.00 69.81 501 VAL A C 1
ATOM 3888 O O . VAL A 1 501 ? 15.929 11.047 -9.419 1.00 69.81 501 VAL A O 1
ATOM 3891 N N . GLN A 1 502 ? 18.122 10.911 -8.932 1.00 72.38 502 GLN A N 1
ATOM 3892 C CA . GLN A 1 502 ? 17.974 10.153 -7.678 1.00 72.38 502 GLN A CA 1
ATOM 3893 C C . GLN A 1 502 ? 17.086 10.839 -6.623 1.00 72.38 502 GLN A C 1
ATOM 3895 O O . GLN A 1 502 ? 16.477 10.171 -5.794 1.00 72.38 502 GLN A O 1
ATOM 3900 N N . ASP A 1 503 ? 16.947 12.167 -6.691 1.00 64.06 503 ASP A N 1
ATOM 3901 C CA . ASP A 1 503 ? 16.051 12.931 -5.810 1.00 64.06 503 ASP A CA 1
ATOM 3902 C C . ASP A 1 503 ? 14.564 12.756 -6.174 1.00 64.06 503 ASP A C 1
ATOM 3904 O O . ASP A 1 503 ? 13.673 13.143 -5.415 1.00 64.06 503 ASP A O 1
ATOM 3908 N N . LYS A 1 504 ? 14.278 12.222 -7.368 1.00 65.50 504 LYS A N 1
ATOM 3909 C CA . LYS A 1 504 ? 12.925 12.084 -7.929 1.00 65.50 504 LYS A CA 1
ATOM 3910 C C . LYS A 1 504 ? 12.495 10.633 -8.113 1.00 65.50 504 LYS A C 1
ATOM 3912 O O . LYS A 1 504 ? 11.296 10.368 -8.099 1.00 65.50 504 LYS A O 1
ATOM 3917 N N . VAL A 1 505 ? 13.443 9.722 -8.320 1.00 72.69 505 VAL A N 1
ATOM 3918 C CA . VAL A 1 505 ? 13.204 8.289 -8.533 1.00 72.69 505 VAL A CA 1
ATOM 3919 C C . VAL A 1 505 ? 14.232 7.468 -7.766 1.00 72.69 505 VAL A C 1
ATOM 3921 O O . VAL A 1 505 ? 15.360 7.911 -7.564 1.00 72.69 505 VAL A O 1
ATOM 3924 N N . SER A 1 506 ? 13.876 6.249 -7.371 1.00 78.81 506 SER A N 1
ATOM 3925 C CA . SER A 1 506 ? 14.839 5.342 -6.744 1.00 78.81 506 SER A CA 1
ATOM 3926 C C . SER A 1 506 ? 15.796 4.776 -7.791 1.00 78.81 506 SER A C 1
ATOM 3928 O O . SER A 1 506 ? 15.377 4.443 -8.897 1.00 78.81 506 SER A O 1
ATOM 3930 N N . VAL A 1 507 ? 17.073 4.615 -7.444 1.00 76.38 507 VAL A N 1
ATOM 3931 C CA . VAL A 1 507 ? 18.083 4.013 -8.327 1.00 76.38 507 VAL A CA 1
ATOM 3932 C C . VAL A 1 507 ? 18.762 2.857 -7.602 1.00 76.38 507 VAL A C 1
ATOM 3934 O O . VAL A 1 507 ? 19.360 3.048 -6.548 1.00 76.38 507 VAL A O 1
ATOM 3937 N N . ILE A 1 508 ? 18.692 1.659 -8.180 1.00 75.25 508 ILE A N 1
ATOM 3938 C CA . ILE A 1 508 ? 19.369 0.457 -7.689 1.00 75.25 508 ILE A CA 1
ATOM 3939 C C . ILE A 1 508 ? 20.527 0.140 -8.632 1.00 75.25 508 ILE A C 1
ATOM 3941 O O . ILE A 1 508 ? 20.327 -0.053 -9.830 1.00 75.25 508 ILE A O 1
ATOM 3945 N N . ARG A 1 509 ? 21.746 0.060 -8.091 1.00 79.75 509 ARG A N 1
ATOM 3946 C CA . ARG A 1 509 ? 22.944 -0.365 -8.827 1.00 79.75 509 ARG A CA 1
ATOM 3947 C C . ARG A 1 509 ? 23.186 -1.843 -8.564 1.00 79.75 509 ARG A C 1
ATOM 3949 O O . ARG A 1 509 ? 23.440 -2.233 -7.431 1.00 79.75 509 ARG A O 1
ATOM 3956 N N . THR A 1 510 ? 23.126 -2.665 -9.606 1.00 71.44 510 THR A N 1
ATOM 3957 C CA . THR A 1 510 ? 23.257 -4.126 -9.446 1.00 71.44 510 THR A CA 1
ATOM 3958 C C . THR A 1 510 ? 24.704 -4.622 -9.413 1.00 71.44 510 THR A C 1
ATOM 3960 O O . THR A 1 510 ? 24.949 -5.785 -9.101 1.00 71.44 510 THR A O 1
ATOM 3963 N N . GLY A 1 511 ? 25.672 -3.749 -9.721 1.00 76.19 511 GLY A N 1
ATOM 3964 C CA . GLY A 1 511 ? 27.111 -4.044 -9.679 1.00 76.19 511 GLY A CA 1
ATOM 3965 C C . GLY A 1 511 ? 27.605 -5.008 -10.765 1.00 76.19 511 GLY A C 1
ATOM 3966 O O . GLY A 1 511 ? 28.791 -5.308 -10.819 1.00 76.19 511 GLY A O 1
ATOM 3967 N N . GLN A 1 512 ? 26.707 -5.510 -11.617 1.00 80.00 512 GLN A N 1
ATOM 3968 C CA . GLN A 1 512 ? 27.021 -6.361 -12.761 1.00 80.00 512 GLN A CA 1
ATOM 3969 C C . GLN A 1 512 ? 25.881 -6.347 -13.785 1.00 80.00 512 GLN A C 1
ATOM 3971 O O . GLN A 1 512 ? 24.701 -6.313 -13.436 1.00 80.00 512 GLN A O 1
ATOM 3976 N N . ASN A 1 513 ? 26.217 -6.462 -15.069 1.00 83.06 513 ASN A N 1
ATOM 3977 C CA . ASN A 1 513 ? 25.214 -6.539 -16.129 1.00 83.06 513 ASN A CA 1
ATOM 3978 C C . ASN A 1 513 ? 24.675 -7.973 -16.317 1.00 83.06 513 ASN A C 1
ATOM 3980 O O . ASN A 1 513 ? 25.150 -8.727 -17.175 1.00 83.06 513 ASN A O 1
ATOM 3984 N N . LYS A 1 514 ? 23.656 -8.340 -15.528 1.00 78.94 514 LYS A N 1
ATOM 3985 C CA . LYS A 1 514 ? 22.902 -9.608 -15.649 1.00 78.94 514 LYS A CA 1
ATOM 3986 C C . LYS A 1 514 ? 21.752 -9.555 -16.666 1.00 78.94 514 LYS A C 1
ATOM 3988 O O . LYS A 1 514 ? 21.121 -10.575 -16.933 1.00 78.94 514 LYS A O 1
ATOM 3993 N N . GLY A 1 515 ? 21.517 -8.394 -17.273 1.00 81.31 515 GLY A N 1
ATOM 3994 C CA . GLY A 1 515 ? 20.477 -8.186 -18.274 1.00 81.31 515 GLY A CA 1
ATOM 3995 C C . GLY A 1 515 ? 19.108 -7.811 -17.686 1.00 81.31 515 GLY A C 1
ATOM 3996 O O . GLY A 1 515 ? 18.888 -7.864 -16.477 1.00 81.31 515 GLY A O 1
ATOM 3997 N N . PRO A 1 516 ? 18.149 -7.441 -18.551 1.00 81.50 516 PRO A N 1
ATOM 3998 C CA . PRO A 1 516 ? 16.942 -6.711 -18.152 1.00 81.50 516 PRO A CA 1
ATOM 3999 C C . PRO A 1 516 ? 15.937 -7.526 -17.324 1.00 81.50 516 PRO A C 1
ATOM 4001 O O . PRO A 1 516 ? 15.063 -6.951 -16.683 1.00 81.50 516 PRO A O 1
ATOM 4004 N N . ARG A 1 517 ? 16.060 -8.858 -17.302 1.00 84.62 517 ARG A N 1
ATOM 4005 C CA . ARG A 1 517 ? 15.139 -9.758 -16.587 1.00 84.62 517 ARG A CA 1
ATOM 4006 C C . ARG A 1 517 ? 15.569 -10.072 -15.154 1.00 84.62 517 ARG A C 1
ATOM 4008 O O . ARG A 1 517 ? 14.805 -10.704 -14.428 1.00 84.62 517 ARG A O 1
ATOM 4015 N N . GLN A 1 518 ? 16.740 -9.600 -14.713 1.00 80.25 518 GLN A N 1
ATOM 4016 C CA . GLN A 1 518 ? 17.265 -9.922 -13.381 1.00 80.25 518 GLN A CA 1
ATOM 4017 C C . GLN A 1 518 ? 16.327 -9.523 -12.232 1.00 80.25 518 GLN A C 1
ATOM 4019 O O . GLN A 1 518 ? 16.358 -10.155 -11.184 1.00 80.25 518 GLN A O 1
ATOM 4024 N N . ILE A 1 519 ? 15.464 -8.525 -12.451 1.00 80.38 519 ILE A N 1
ATOM 4025 C CA . ILE A 1 519 ? 14.455 -8.060 -11.488 1.00 80.38 519 ILE A CA 1
ATOM 4026 C C . ILE A 1 519 ? 13.543 -9.211 -11.033 1.00 80.38 519 ILE A C 1
ATOM 4028 O O . ILE A 1 519 ? 13.153 -9.257 -9.873 1.00 80.38 519 ILE A O 1
ATOM 4032 N N . VAL A 1 520 ? 13.219 -10.145 -11.935 1.00 81.94 520 VAL A N 1
ATOM 4033 C CA . VAL A 1 520 ? 12.312 -11.273 -11.659 1.00 81.94 520 VAL A CA 1
ATOM 4034 C C . VAL A 1 520 ? 12.989 -12.640 -11.724 1.00 81.94 520 VAL A C 1
ATOM 4036 O O . VAL A 1 520 ? 12.443 -13.606 -11.207 1.00 81.94 520 VAL A O 1
ATOM 4039 N N . GLU A 1 521 ? 14.159 -12.744 -12.359 1.00 81.62 521 GLU A N 1
ATOM 4040 C CA . GLU A 1 521 ? 14.924 -13.998 -12.446 1.00 81.62 521 GLU A CA 1
ATOM 4041 C C . GLU A 1 521 ? 15.839 -14.226 -11.231 1.00 81.62 521 GLU A C 1
ATOM 4043 O O . GLU A 1 521 ? 16.263 -15.356 -11.004 1.00 81.62 521 GLU A O 1
ATOM 4048 N N . CYS A 1 522 ? 16.152 -13.181 -10.457 1.00 76.31 522 CYS A N 1
ATOM 4049 C CA . CYS A 1 522 ? 16.928 -13.285 -9.220 1.00 76.31 522 CYS A CA 1
ATOM 4050 C C . CYS A 1 522 ? 15.963 -13.459 -8.032 1.00 76.31 522 CYS A C 1
ATOM 4052 O O . CYS A 1 522 ? 15.227 -12.509 -7.748 1.00 76.31 522 CYS A O 1
ATOM 4054 N N . PRO A 1 523 ? 15.936 -14.614 -7.335 1.00 71.19 523 PRO A N 1
ATOM 4055 C CA . PRO A 1 523 ? 15.006 -14.850 -6.226 1.00 71.19 523 PRO A CA 1
ATOM 4056 C C . PRO A 1 523 ? 15.101 -13.790 -5.127 1.00 71.19 523 PRO A C 1
ATOM 4058 O O . PRO A 1 523 ? 14.087 -13.281 -4.669 1.00 71.19 523 PRO A O 1
ATOM 4061 N N . GLU A 1 524 ? 16.318 -13.357 -4.799 1.00 68.31 524 GLU A N 1
ATOM 4062 C CA . GLU A 1 524 ? 16.585 -12.352 -3.770 1.00 68.31 524 GLU A CA 1
ATOM 4063 C C . GLU A 1 524 ? 15.957 -10.993 -4.103 1.00 68.31 524 GLU A C 1
ATOM 4065 O O . GLU A 1 524 ? 15.576 -10.252 -3.203 1.00 68.31 524 GLU A O 1
ATOM 4070 N N . TYR A 1 525 ? 15.844 -10.650 -5.390 1.00 70.44 525 TYR A N 1
ATOM 4071 C CA . TYR A 1 525 ? 15.172 -9.426 -5.831 1.00 70.44 525 TYR A CA 1
ATOM 4072 C C . TYR A 1 525 ? 13.671 -9.645 -5.968 1.00 70.44 525 TYR A C 1
ATOM 4074 O O . TYR A 1 525 ? 12.892 -8.810 -5.515 1.00 70.44 525 TYR A O 1
ATOM 4082 N N . TYR A 1 526 ? 13.266 -10.772 -6.556 1.00 71.06 526 TYR A N 1
ATOM 4083 C CA . TYR A 1 526 ? 11.868 -11.098 -6.800 1.00 71.06 526 TYR A CA 1
ATOM 4084 C C . TYR A 1 526 ? 11.069 -11.223 -5.499 1.00 71.06 526 TYR A C 1
ATOM 4086 O O . TYR A 1 526 ? 9.950 -10.716 -5.436 1.00 71.06 526 TYR A O 1
ATOM 4094 N N . ASP A 1 527 ? 11.629 -11.825 -4.449 1.00 68.44 527 ASP A N 1
ATOM 4095 C CA . ASP A 1 527 ? 10.963 -12.004 -3.152 1.00 68.44 527 ASP A CA 1
ATOM 4096 C C . ASP A 1 527 ? 10.667 -10.667 -2.460 1.00 68.44 527 ASP A C 1
ATOM 4098 O O . ASP A 1 527 ? 9.648 -10.540 -1.785 1.00 68.44 527 ASP A O 1
ATOM 4102 N N . LEU A 1 528 ? 11.485 -9.640 -2.716 1.00 64.75 528 LEU A N 1
ATOM 4103 C CA . LEU A 1 528 ? 11.299 -8.285 -2.187 1.00 64.75 528 LEU A CA 1
ATOM 4104 C C . LEU A 1 528 ? 10.252 -7.462 -2.957 1.00 64.75 528 LEU A C 1
ATOM 4106 O O . LEU A 1 528 ? 9.821 -6.414 -2.473 1.00 64.75 528 LEU A O 1
ATOM 4110 N N . LEU A 1 529 ? 9.852 -7.890 -4.160 1.00 65.75 529 LEU A N 1
ATOM 4111 C CA . LEU A 1 529 ? 8.844 -7.176 -4.947 1.00 65.75 529 LEU A CA 1
ATOM 4112 C C . LEU A 1 529 ? 7.447 -7.337 -4.326 1.00 65.75 529 LEU A C 1
ATOM 4114 O O . LEU A 1 529 ? 7.105 -8.442 -3.893 1.00 65.75 529 LEU A O 1
ATOM 4118 N N . PRO A 1 530 ? 6.601 -6.292 -4.351 1.00 63.59 530 PRO A N 1
ATOM 4119 C CA . PRO A 1 530 ? 5.212 -6.405 -3.911 1.00 63.59 530 PRO A CA 1
ATOM 4120 C C . PRO A 1 530 ? 4.400 -7.303 -4.849 1.00 63.59 530 PRO A C 1
ATOM 4122 O O . PRO A 1 530 ? 4.792 -7.527 -5.992 1.00 63.59 530 PRO A O 1
ATOM 4125 N N . ASP A 1 531 ? 3.229 -7.763 -4.405 1.00 78.00 531 ASP A N 1
ATOM 4126 C CA . ASP A 1 531 ? 2.378 -8.667 -5.195 1.00 78.00 531 ASP A CA 1
ATOM 4127 C C . ASP A 1 531 ? 1.943 -8.092 -6.550 1.00 78.00 531 ASP A C 1
ATOM 4129 O O . ASP A 1 531 ? 1.740 -8.847 -7.504 1.00 78.00 531 ASP A O 1
ATOM 4133 N N . LEU A 1 532 ? 1.833 -6.763 -6.648 1.00 76.94 532 LEU A N 1
ATOM 4134 C CA . LEU A 1 532 ? 1.569 -6.034 -7.885 1.00 76.94 532 LEU A CA 1
ATOM 4135 C C . LEU A 1 532 ? 2.673 -5.011 -8.151 1.00 76.94 532 LEU A C 1
ATOM 4137 O O . LEU A 1 532 ? 2.908 -4.110 -7.346 1.00 76.94 532 LEU A O 1
ATOM 4141 N N . PHE A 1 533 ? 3.308 -5.114 -9.314 1.00 87.81 533 PHE A N 1
ATOM 4142 C CA . PHE A 1 533 ? 4.335 -4.180 -9.780 1.00 87.81 533 PHE A CA 1
ATOM 4143 C C . PHE A 1 533 ? 4.332 -4.088 -11.305 1.00 87.81 533 PHE A C 1
ATOM 4145 O O . PHE A 1 533 ? 3.724 -4.910 -11.987 1.00 87.81 533 PHE A O 1
ATOM 4152 N N . CYS A 1 534 ? 5.028 -3.097 -11.850 1.00 94.81 534 CYS A N 1
ATOM 4153 C CA . CYS A 1 534 ? 5.191 -2.923 -13.286 1.00 94.81 534 CYS A CA 1
ATOM 4154 C C . CYS A 1 534 ? 6.655 -3.066 -13.695 1.00 94.81 534 CYS A C 1
ATOM 4156 O O . CYS A 1 534 ? 7.550 -2.648 -12.963 1.00 94.81 534 CYS A O 1
ATOM 4158 N N . ILE A 1 535 ? 6.896 -3.585 -14.898 1.00 95.25 535 ILE A N 1
ATOM 4159 C CA . ILE A 1 535 ? 8.199 -3.491 -15.570 1.00 95.25 535 ILE A CA 1
ATOM 4160 C C . ILE A 1 535 ? 7.982 -2.887 -16.952 1.00 95.25 535 ILE A C 1
ATOM 4162 O O . ILE A 1 535 ? 7.008 -3.234 -17.622 1.00 95.25 535 ILE A O 1
ATOM 4166 N N . THR A 1 536 ? 8.879 -1.995 -17.373 1.00 96.19 536 THR A N 1
ATOM 4167 C CA . THR A 1 536 ? 8.887 -1.437 -18.731 1.00 96.19 536 THR A CA 1
ATOM 4168 C C . THR A 1 536 ? 10.299 -1.219 -19.253 1.00 96.19 536 THR A C 1
ATOM 4170 O O . THR A 1 536 ? 11.177 -0.790 -18.508 1.00 96.19 536 THR A O 1
ATOM 4173 N N . ASP A 1 537 ? 10.494 -1.449 -20.549 1.00 94.69 537 ASP A N 1
ATOM 4174 C CA . ASP A 1 537 ? 11.695 -1.035 -21.271 1.00 94.69 537 ASP A CA 1
ATOM 4175 C C . ASP A 1 537 ? 11.789 0.501 -21.355 1.00 94.69 537 ASP A C 1
ATOM 4177 O O . ASP A 1 537 ? 10.754 1.180 -21.396 1.00 94.69 537 ASP A O 1
ATOM 4181 N N . PRO A 1 538 ? 13.011 1.067 -21.398 1.00 93.75 538 PRO A N 1
ATOM 4182 C CA . PRO A 1 538 ? 13.218 2.511 -21.481 1.00 93.75 538 PRO A CA 1
ATOM 4183 C C . PRO A 1 538 ? 13.018 3.086 -22.894 1.00 93.75 538 PRO A C 1
ATOM 4185 O O . PRO A 1 538 ? 13.060 4.300 -23.058 1.00 93.75 538 PRO A O 1
ATOM 4188 N N . ASP A 1 539 ? 12.833 2.263 -23.926 1.00 94.62 539 ASP A N 1
ATOM 4189 C CA . ASP A 1 539 ? 12.823 2.678 -25.336 1.00 94.62 539 ASP A CA 1
ATOM 4190 C C . ASP A 1 539 ? 11.446 2.541 -26.009 1.00 94.62 539 ASP A C 1
ATOM 4192 O O . ASP A 1 539 ? 11.332 2.316 -27.220 1.00 94.62 539 ASP A O 1
ATOM 4196 N N . LEU A 1 540 ? 10.386 2.704 -25.216 1.00 96.31 540 LEU A N 1
ATOM 4197 C CA . LEU A 1 540 ? 9.008 2.705 -25.690 1.00 96.31 540 LEU A CA 1
ATOM 4198 C C . LEU A 1 540 ? 8.475 4.133 -25.866 1.00 96.31 540 LEU A C 1
ATOM 4200 O O . LEU A 1 540 ? 8.799 5.038 -25.097 1.00 96.31 540 LEU A O 1
ATOM 4204 N N . GLU A 1 541 ? 7.603 4.312 -26.853 1.00 96.56 541 GLU A N 1
ATOM 4205 C CA . GLU A 1 541 ? 6.720 5.474 -26.982 1.00 96.56 541 GLU A CA 1
ATOM 4206 C C . GLU A 1 541 ? 5.271 5.021 -26.767 1.00 96.56 541 GLU A C 1
ATOM 4208 O O . GLU A 1 541 ? 4.721 4.222 -27.532 1.00 96.56 541 GLU A O 1
ATOM 4213 N N . PHE A 1 542 ? 4.669 5.490 -25.677 1.00 96.56 542 PHE A N 1
ATOM 4214 C CA . PHE A 1 542 ? 3.305 5.180 -25.279 1.00 96.56 542 PHE A CA 1
ATOM 4215 C C . PHE A 1 542 ? 2.300 5.877 -26.190 1.00 96.56 542 PHE A C 1
ATOM 4217 O O . PHE A 1 542 ? 2.551 6.934 -26.766 1.00 96.56 542 PHE A O 1
ATOM 4224 N N . ASN A 1 543 ? 1.119 5.280 -26.305 1.00 95.00 543 ASN A N 1
ATOM 4225 C CA . ASN A 1 543 ? 0.035 5.888 -27.054 1.00 95.00 543 ASN A CA 1
ATOM 4226 C C . ASN A 1 543 ? -0.457 7.159 -26.339 1.00 95.00 543 ASN A C 1
ATOM 4228 O O . ASN A 1 543 ? -0.807 7.110 -25.161 1.00 95.00 543 ASN A O 1
ATOM 4232 N N . ALA A 1 544 ? -0.542 8.284 -27.050 1.00 91.06 544 ALA A N 1
ATOM 4233 C CA . ALA A 1 544 ? -1.046 9.545 -26.495 1.00 91.06 544 ALA A CA 1
ATOM 4234 C C . ALA A 1 544 ? -2.522 9.472 -26.047 1.00 91.06 544 ALA A C 1
ATOM 4236 O O . ALA A 1 544 ? -2.982 10.306 -25.266 1.00 91.06 544 ALA A O 1
ATOM 4237 N N . GLU A 1 545 ? -3.267 8.479 -26.539 1.00 91.69 545 GLU A N 1
ATOM 4238 C CA . GLU A 1 545 ? -4.650 8.201 -26.151 1.00 91.69 545 GLU A CA 1
ATOM 4239 C C . GLU A 1 545 ? -4.767 7.086 -25.098 1.00 91.69 545 GLU A C 1
ATOM 4241 O O . GLU A 1 545 ? -5.860 6.553 -24.894 1.00 91.69 545 GLU A O 1
ATOM 4246 N N . LEU A 1 546 ? -3.669 6.711 -24.428 1.00 92.75 546 LEU A N 1
ATOM 4247 C CA . LEU A 1 546 ? -3.699 5.708 -23.363 1.00 92.75 546 LEU A CA 1
ATOM 4248 C C . LEU A 1 546 ? -4.763 6.091 -22.308 1.00 92.75 546 LEU A C 1
ATOM 4250 O O . LEU A 1 546 ? -4.732 7.212 -21.791 1.00 92.75 546 LEU A O 1
ATOM 4254 N N . PRO A 1 547 ? -5.724 5.201 -21.985 1.00 86.69 547 PRO A N 1
ATOM 4255 C CA . PRO A 1 547 ? -6.785 5.519 -21.030 1.00 86.69 547 PRO A CA 1
ATOM 4256 C C . PRO A 1 547 ? -6.237 5.827 -19.631 1.00 86.69 547 PRO A C 1
ATOM 4258 O O . PRO A 1 547 ? -5.316 5.161 -19.176 1.00 86.69 547 PRO A O 1
ATOM 4261 N N . GLU A 1 548 ? -6.837 6.765 -18.891 1.00 79.19 548 GLU A N 1
ATOM 4262 C CA . GLU A 1 548 ? -6.394 7.097 -17.518 1.00 79.19 548 GLU A CA 1
ATOM 4263 C C . GLU A 1 548 ? -6.496 5.904 -16.544 1.00 79.19 548 GLU A C 1
ATOM 4265 O O . GLU A 1 548 ? -5.782 5.836 -15.544 1.00 79.19 548 GLU A O 1
ATOM 4270 N N . ASP A 1 549 ? -7.381 4.949 -16.833 1.00 74.44 549 ASP A N 1
ATOM 4271 C CA . ASP A 1 549 ? -7.617 3.724 -16.069 1.00 74.44 549 ASP A CA 1
ATOM 4272 C C . ASP A 1 549 ? -6.874 2.498 -16.626 1.00 74.44 549 ASP A C 1
ATOM 4274 O O . ASP A 1 549 ? -7.160 1.369 -16.210 1.00 74.44 549 ASP A O 1
ATOM 4278 N N . PHE A 1 550 ? -5.908 2.692 -17.535 1.00 88.31 550 PHE A N 1
ATOM 4279 C CA . PHE A 1 550 ? -5.189 1.600 -18.198 1.00 88.31 550 PHE A CA 1
ATOM 4280 C C . PHE A 1 550 ? -4.632 0.578 -17.199 1.00 88.31 550 PHE A C 1
ATOM 4282 O O . PHE A 1 550 ? -4.809 -0.626 -17.379 1.00 88.31 550 PHE A O 1
ATOM 4289 N N . LEU A 1 551 ? -4.020 1.051 -16.108 1.00 84.31 551 LEU A N 1
ATOM 4290 C CA . LEU A 1 551 ? -3.355 0.195 -15.133 1.00 84.31 551 LEU A CA 1
ATOM 4291 C C . LEU A 1 551 ? -4.352 -0.696 -14.384 1.00 84.31 551 LEU A C 1
ATOM 4293 O O . LEU A 1 551 ? -4.123 -1.892 -14.211 1.00 84.31 551 LEU A O 1
ATOM 4297 N N . ALA A 1 552 ? -5.507 -0.133 -14.022 1.00 76.19 552 ALA A N 1
ATOM 4298 C CA . ALA A 1 552 ? -6.599 -0.878 -13.407 1.00 76.19 552 ALA A CA 1
ATOM 4299 C C . ALA A 1 552 ? -7.167 -1.940 -14.364 1.00 76.19 552 ALA A C 1
ATOM 4301 O O . ALA A 1 552 ? -7.463 -3.060 -13.943 1.00 76.19 552 ALA A O 1
ATOM 4302 N N . ASN A 1 553 ? -7.281 -1.624 -15.658 1.00 82.56 553 ASN A N 1
ATOM 4303 C CA . ASN A 1 553 ? -7.722 -2.585 -16.668 1.00 82.56 553 ASN A CA 1
ATOM 4304 C C . ASN A 1 553 ? -6.721 -3.739 -16.846 1.00 82.56 553 ASN A C 1
ATOM 4306 O O . ASN A 1 553 ? -7.149 -4.891 -16.919 1.00 82.56 553 ASN A O 1
ATOM 4310 N N . LEU A 1 554 ? -5.412 -3.464 -16.846 1.00 89.56 554 LEU A N 1
ATOM 4311 C CA . LEU A 1 554 ? -4.379 -4.506 -16.903 1.00 89.56 554 LEU A CA 1
ATOM 4312 C C . LEU A 1 554 ? -4.425 -5.424 -15.670 1.00 89.56 554 LEU A C 1
ATOM 4314 O O . LEU A 1 554 ? -4.427 -6.645 -15.816 1.00 89.56 554 LEU A O 1
ATOM 4318 N N . ILE A 1 555 ? -4.555 -4.868 -14.462 1.00 81.12 555 ILE A N 1
ATOM 4319 C CA . ILE A 1 555 ? -4.696 -5.659 -13.225 1.00 81.12 555 ILE A CA 1
ATOM 4320 C C . ILE A 1 555 ? -5.965 -6.515 -13.265 1.00 81.12 555 ILE A C 1
ATOM 4322 O O . ILE A 1 555 ? -5.926 -7.698 -12.916 1.00 81.12 555 ILE A O 1
ATOM 4326 N N . ARG A 1 556 ? -7.093 -5.961 -13.725 1.00 79.31 556 ARG A N 1
ATOM 4327 C CA . ARG A 1 556 ? -8.334 -6.730 -13.887 1.00 79.31 556 ARG A CA 1
ATOM 4328 C C . ARG A 1 556 ? -8.128 -7.921 -14.826 1.00 79.31 556 ARG A C 1
ATOM 4330 O O . ARG A 1 556 ? -8.516 -9.029 -14.468 1.00 79.31 556 ARG A O 1
ATOM 4337 N N . LEU A 1 557 ? -7.452 -7.719 -15.959 1.00 82.06 557 LEU A N 1
ATOM 4338 C CA . LEU A 1 557 ? -7.137 -8.797 -16.900 1.00 82.06 557 LEU A CA 1
ATOM 4339 C C . LEU A 1 557 ? -6.312 -9.917 -16.254 1.00 82.06 557 LEU A C 1
ATOM 4341 O O . LEU A 1 557 ? -6.641 -11.084 -16.459 1.00 82.06 557 LEU A O 1
ATOM 4345 N N . THR A 1 558 ? -5.298 -9.590 -15.438 1.00 82.69 558 THR A N 1
ATOM 4346 C CA . THR A 1 558 ? -4.521 -10.625 -14.718 1.00 82.69 558 THR A CA 1
ATOM 4347 C C . THR A 1 558 ? -5.410 -11.505 -13.836 1.00 82.69 558 THR A C 1
ATOM 4349 O O . THR A 1 558 ? -5.246 -12.722 -13.800 1.00 82.69 558 THR A O 1
ATOM 4352 N N . ASN A 1 559 ? -6.410 -10.908 -13.183 1.00 78.06 559 ASN A N 1
ATOM 4353 C CA . ASN A 1 559 ? -7.314 -11.601 -12.271 1.00 78.06 559 ASN A CA 1
ATOM 4354 C C . ASN A 1 559 ? -8.404 -12.410 -12.981 1.00 78.06 559 ASN A C 1
ATOM 4356 O O . ASN A 1 559 ? -8.721 -13.515 -12.535 1.00 78.06 559 ASN A O 1
ATOM 4360 N N . GLU A 1 560 ? -8.986 -11.866 -14.051 1.00 81.56 560 GLU A N 1
ATOM 4361 C CA . GLU A 1 560 ? -10.037 -12.518 -14.841 1.00 81.56 560 GLU A CA 1
ATOM 4362 C C . GLU A 1 560 ? -9.483 -13.713 -15.620 1.00 81.56 560 GLU A C 1
ATOM 4364 O O . GLU A 1 560 ? -10.084 -14.785 -15.623 1.00 81.56 560 GLU A O 1
ATOM 4369 N N . LEU A 1 561 ? -8.310 -13.543 -16.235 1.00 83.06 561 LEU A N 1
ATOM 4370 C CA . LEU A 1 561 ? -7.682 -14.560 -17.078 1.00 83.06 561 LEU A CA 1
ATOM 4371 C C . LEU A 1 561 ? -6.697 -15.454 -16.317 1.00 83.06 561 LEU A C 1
ATOM 4373 O O . LEU A 1 561 ? -6.132 -16.367 -16.916 1.00 83.06 561 LEU A O 1
ATOM 4377 N N . LYS A 1 562 ? -6.493 -15.200 -15.014 1.00 85.38 562 LYS A N 1
ATOM 4378 C CA . LYS A 1 562 ? -5.549 -15.929 -14.145 1.00 85.38 562 LYS A CA 1
ATOM 4379 C C . LYS A 1 562 ? -4.145 -15.996 -14.751 1.00 85.38 562 LYS A C 1
ATOM 4381 O O . LYS A 1 562 ? -3.501 -17.041 -14.755 1.00 85.38 562 LYS A O 1
ATOM 4386 N N . VAL A 1 563 ? -3.691 -14.867 -15.290 1.00 90.25 563 VAL A N 1
ATOM 4387 C CA . VAL A 1 563 ? -2.392 -14.723 -15.954 1.00 90.25 563 VAL A CA 1
ATOM 4388 C C . VAL A 1 563 ? -1.506 -13.784 -15.151 1.00 90.25 563 VAL A C 1
ATOM 4390 O O . VAL A 1 563 ? -1.953 -12.738 -14.691 1.00 90.25 563 VAL A O 1
ATOM 4393 N N . GLY A 1 564 ? -0.234 -14.144 -14.995 1.00 88.75 564 GLY A N 1
ATOM 4394 C CA . GLY A 1 564 ? 0.723 -13.372 -14.206 1.00 88.75 564 GLY A CA 1
ATOM 4395 C C . GLY A 1 564 ? 1.128 -12.027 -14.791 1.00 88.75 564 GLY A C 1
ATOM 4396 O O . GLY A 1 564 ? 1.665 -11.199 -14.061 1.00 88.75 564 GLY A O 1
ATOM 4397 N N . LYS A 1 565 ? 0.897 -11.809 -16.090 1.00 95.81 565 LYS A N 1
ATOM 4398 C CA . LYS A 1 565 ? 1.341 -10.611 -16.798 1.00 95.81 565 LYS A CA 1
ATOM 4399 C C . LYS A 1 565 ? 0.310 -10.107 -17.803 1.00 95.81 565 LYS A C 1
ATOM 4401 O O . LYS A 1 565 ? -0.189 -10.872 -18.629 1.00 95.81 565 LYS A O 1
ATOM 4406 N N . ALA A 1 566 ? 0.036 -8.806 -17.763 1.00 97.19 566 ALA A N 1
ATOM 4407 C CA . ALA A 1 566 ? -0.793 -8.111 -18.745 1.00 97.19 566 ALA A CA 1
ATOM 4408 C C . ALA A 1 566 ? -0.130 -6.787 -19.138 1.00 97.19 566 ALA A C 1
ATOM 4410 O O . ALA A 1 566 ? 0.211 -5.986 -18.267 1.00 97.19 566 ALA A O 1
ATOM 4411 N N . GLY A 1 567 ? 0.058 -6.549 -20.436 1.00 97.69 567 GLY A N 1
ATOM 4412 C CA . GLY A 1 567 ? 0.825 -5.396 -20.907 1.00 97.69 567 GLY A CA 1
ATOM 4413 C C . GLY A 1 567 ? 0.460 -4.905 -22.299 1.00 97.69 567 GLY A C 1
ATOM 4414 O O . GLY A 1 567 ? -0.523 -5.338 -22.902 1.00 97.69 567 GLY A O 1
ATOM 4415 N N . PHE A 1 568 ? 1.251 -3.963 -22.794 1.00 98.12 568 PHE A N 1
ATOM 4416 C CA . PHE A 1 568 ? 1.030 -3.295 -24.074 1.00 98.12 568 PHE A CA 1
ATOM 4417 C C . PHE A 1 568 ? 1.423 -4.188 -25.258 1.00 98.12 568 PHE A C 1
ATOM 4419 O O . PHE A 1 568 ? 2.417 -4.913 -25.209 1.00 98.12 568 PHE A O 1
ATOM 4426 N N . ALA A 1 569 ? 0.643 -4.139 -26.339 1.00 97.12 569 ALA A N 1
ATOM 4427 C CA . ALA A 1 569 ? 1.070 -4.667 -27.635 1.00 97.12 569 ALA A CA 1
ATOM 4428 C C . ALA A 1 569 ? 2.067 -3.710 -28.314 1.00 97.12 569 ALA A C 1
ATOM 4430 O O . ALA A 1 569 ? 2.045 -2.510 -28.035 1.00 97.12 569 ALA A O 1
ATOM 4431 N N . LEU A 1 570 ? 2.903 -4.210 -29.234 1.00 96.50 570 LEU A N 1
ATOM 4432 C CA . LEU A 1 570 ? 3.750 -3.340 -30.051 1.00 96.50 570 LEU A CA 1
ATOM 4433 C C . LEU A 1 570 ? 3.072 -3.036 -31.382 1.00 96.50 570 LEU A C 1
ATOM 4435 O O . LEU A 1 570 ? 2.541 -3.913 -32.065 1.00 96.50 570 LEU A O 1
ATOM 4439 N N . ARG A 1 571 ? 3.090 -1.756 -31.731 1.00 94.12 571 ARG A N 1
ATOM 4440 C CA . ARG A 1 571 ? 2.423 -1.195 -32.895 1.00 94.12 571 ARG A CA 1
ATOM 4441 C C . ARG A 1 571 ? 3.070 -1.659 -34.206 1.00 94.12 571 ARG A C 1
ATOM 4443 O O . ARG A 1 571 ? 4.294 -1.648 -34.314 1.00 94.12 571 ARG A O 1
ATOM 4450 N N . ILE A 1 572 ? 2.247 -2.043 -35.188 1.00 92.81 572 ILE A N 1
ATOM 4451 C CA . ILE A 1 572 ? 2.687 -2.477 -36.533 1.00 92.81 572 ILE A CA 1
ATOM 4452 C C . ILE A 1 572 ? 1.889 -1.849 -37.692 1.00 92.81 572 ILE A C 1
ATOM 4454 O O . ILE A 1 572 ? 2.280 -1.985 -38.853 1.00 92.81 572 ILE A O 1
ATOM 4458 N N . ASP A 1 573 ? 0.793 -1.138 -37.411 1.00 90.94 573 ASP A N 1
ATOM 4459 C CA . ASP A 1 573 ? -0.044 -0.445 -38.408 1.00 90.94 573 ASP A CA 1
ATOM 4460 C C . ASP A 1 573 ? 0.675 0.745 -39.069 1.00 90.94 573 ASP A C 1
ATOM 4462 O O . ASP A 1 573 ? 0.331 1.146 -40.179 1.00 90.94 573 ASP A O 1
ATOM 4466 N N . ASP A 1 574 ? 1.729 1.265 -38.445 1.00 93.00 574 ASP A N 1
ATOM 4467 C CA . ASP A 1 574 ? 2.606 2.320 -38.960 1.00 93.00 574 ASP A CA 1
ATOM 4468 C C . ASP A 1 574 ? 3.986 1.804 -39.408 1.00 93.00 574 ASP A C 1
ATOM 4470 O O . ASP A 1 574 ? 4.952 2.560 -39.512 1.00 93.00 574 ASP A O 1
ATOM 4474 N N . SER A 1 575 ? 4.054 0.522 -39.773 1.00 91.81 575 SER A N 1
ATOM 4475 C CA . SER A 1 575 ? 5.232 -0.161 -40.333 1.00 91.81 575 SER A CA 1
ATOM 4476 C C . SER A 1 575 ? 5.985 0.606 -41.426 1.00 91.81 575 SER A C 1
ATOM 4478 O O . SER A 1 575 ? 7.204 0.493 -41.535 1.00 91.81 575 SER A O 1
ATOM 4480 N N . HIS A 1 576 ? 5.295 1.422 -42.223 1.00 92.94 576 HIS A N 1
ATOM 4481 C CA . HIS A 1 576 ? 5.913 2.255 -43.254 1.00 92.94 576 HIS A CA 1
ATOM 4482 C C . HIS A 1 576 ? 6.908 3.290 -42.694 1.00 92.94 576 HIS A C 1
ATOM 4484 O O . HIS A 1 576 ? 7.747 3.777 -43.448 1.00 92.94 576 HIS A O 1
ATOM 4490 N N . LEU A 1 577 ? 6.858 3.624 -41.400 1.00 93.75 577 LEU A N 1
ATOM 4491 C CA . LEU A 1 577 ? 7.805 4.518 -40.717 1.00 93.75 577 LEU A CA 1
ATOM 4492 C C . LEU A 1 577 ? 9.050 3.783 -40.184 1.00 93.75 577 LEU A C 1
ATOM 4494 O O . LEU A 1 577 ? 10.052 4.421 -39.848 1.00 93.75 577 LEU A O 1
ATOM 4498 N N . MET A 1 578 ? 9.012 2.451 -40.140 1.00 93.12 578 MET A N 1
ATOM 4499 C CA . MET A 1 578 ? 10.083 1.623 -39.592 1.00 93.12 578 MET A CA 1
ATOM 4500 C C . MET A 1 578 ? 11.270 1.474 -40.554 1.00 93.12 578 MET A C 1
ATOM 4502 O O . MET A 1 578 ? 11.181 1.740 -41.758 1.00 93.12 578 MET A O 1
ATOM 4506 N N . HIS A 1 579 ? 12.415 1.059 -40.013 1.00 87.94 579 HIS A N 1
ATOM 4507 C CA . HIS A 1 579 ? 13.558 0.614 -40.802 1.00 87.94 579 HIS A CA 1
ATOM 4508 C C . HIS A 1 579 ? 13.250 -0.715 -41.509 1.00 87.94 579 HIS A C 1
ATOM 4510 O O . HIS A 1 579 ? 12.611 -1.601 -40.950 1.00 87.94 579 HIS A O 1
ATOM 4516 N N . THR A 1 580 ? 13.802 -0.907 -42.709 1.00 85.31 580 THR A N 1
ATOM 4517 C CA . THR A 1 580 ? 13.742 -2.183 -43.448 1.00 85.31 580 THR A CA 1
ATOM 4518 C C . THR A 1 580 ? 14.830 -3.174 -43.023 1.00 85.31 580 THR A C 1
ATOM 4520 O O . THR A 1 580 ? 15.023 -4.200 -43.670 1.00 85.31 580 THR A O 1
ATOM 4523 N N . GLY A 1 581 ? 15.566 -2.874 -41.949 1.00 81.88 581 GLY A N 1
ATOM 4524 C CA . GLY A 1 581 ? 16.570 -3.777 -41.401 1.00 81.88 581 GLY A CA 1
ATOM 4525 C C . GLY A 1 581 ? 15.943 -5.068 -40.875 1.00 81.88 581 GLY A C 1
ATOM 4526 O O . GLY A 1 581 ? 14.753 -5.128 -40.561 1.00 81.88 581 GLY A O 1
ATOM 4527 N N . THR A 1 582 ? 16.761 -6.108 -40.781 1.00 83.94 582 THR A N 1
ATOM 4528 C CA . THR A 1 582 ? 16.344 -7.416 -40.279 1.00 83.94 582 THR A CA 1
ATOM 4529 C C . THR A 1 582 ? 17.157 -7.817 -39.061 1.00 83.94 582 THR A C 1
ATOM 4531 O O . THR A 1 582 ? 18.329 -7.453 -38.959 1.00 83.94 582 THR A O 1
ATOM 4534 N N . PHE A 1 583 ? 16.586 -8.645 -38.193 1.00 79.25 583 PHE A N 1
ATOM 4535 C CA . PHE A 1 583 ? 17.308 -9.270 -37.087 1.00 79.25 583 PHE A CA 1
ATOM 4536 C C . PHE A 1 583 ? 17.102 -10.785 -37.075 1.00 79.25 583 PHE A C 1
ATOM 4538 O O . PHE A 1 583 ? 16.134 -11.314 -37.624 1.00 79.25 583 PHE A O 1
ATOM 4545 N N . GLY A 1 584 ? 18.052 -11.491 -36.465 1.00 76.62 584 GLY A N 1
ATOM 4546 C CA . GLY A 1 584 ? 18.024 -12.943 -36.350 1.00 76.62 584 GLY A CA 1
ATOM 4547 C C . GLY A 1 584 ? 17.387 -13.394 -35.040 1.00 76.62 584 GLY A C 1
ATOM 4548 O O . GLY A 1 584 ? 17.822 -12.983 -33.968 1.00 76.62 584 GLY A O 1
ATOM 4549 N N . ILE A 1 585 ? 16.412 -14.298 -35.120 1.00 75.38 585 ILE A N 1
ATOM 4550 C CA . ILE A 1 585 ? 15.942 -15.086 -33.978 1.00 75.38 585 ILE A CA 1
ATOM 4551 C C . ILE A 1 585 ? 16.124 -16.558 -34.319 1.00 75.38 585 ILE A C 1
ATOM 4553 O O . ILE A 1 585 ? 15.550 -17.086 -35.276 1.00 75.38 585 ILE A O 1
ATOM 4557 N N . SER A 1 586 ? 16.916 -17.251 -33.499 1.00 78.88 586 SER A N 1
ATOM 4558 C CA . SER A 1 586 ? 17.343 -18.624 -33.780 1.00 78.88 586 SER A CA 1
ATOM 4559 C C . SER A 1 586 ? 18.028 -18.717 -35.156 1.00 78.88 586 SER A C 1
ATOM 4561 O O . SER A 1 586 ? 19.000 -18.010 -35.397 1.00 78.88 586 SER A O 1
ATOM 4563 N N . ARG A 1 587 ? 17.555 -19.582 -36.065 1.00 83.44 587 ARG A N 1
ATOM 4564 C CA . ARG A 1 587 ? 18.119 -19.763 -37.420 1.00 83.44 587 ARG A CA 1
ATOM 4565 C C . ARG A 1 587 ? 17.362 -18.990 -38.510 1.00 83.44 587 ARG A C 1
ATOM 4567 O O . ARG A 1 587 ? 17.539 -19.290 -39.686 1.00 83.44 587 ARG A O 1
ATOM 4574 N N . LYS A 1 588 ? 16.473 -18.067 -38.135 1.00 86.62 588 LYS A N 1
ATOM 4575 C CA . LYS A 1 588 ? 15.625 -17.313 -39.066 1.00 86.62 588 LYS A CA 1
ATOM 4576 C C . LYS A 1 588 ? 15.837 -15.815 -38.893 1.00 86.62 588 LYS A C 1
ATOM 4578 O O . LYS A 1 588 ? 16.137 -15.347 -37.796 1.00 86.62 588 LYS A O 1
ATOM 4583 N N . THR A 1 589 ? 15.652 -15.096 -39.988 1.00 87.56 589 THR A N 1
ATOM 4584 C CA . THR A 1 589 ? 15.776 -13.644 -40.070 1.00 87.56 589 THR A CA 1
ATOM 4585 C C . THR A 1 589 ? 14.392 -13.056 -40.286 1.00 87.56 589 THR A C 1
ATOM 4587 O O . THR A 1 589 ? 13.633 -13.599 -41.086 1.00 87.56 589 THR A O 1
ATOM 4590 N N . TYR A 1 590 ? 14.074 -11.978 -39.576 1.00 86.00 590 TYR A N 1
ATOM 4591 C CA . TYR A 1 590 ? 12.766 -11.331 -39.626 1.00 86.00 590 TYR A CA 1
ATOM 4592 C C . TYR A 1 590 ? 12.915 -9.823 -39.782 1.00 86.00 590 TYR A C 1
ATOM 4594 O O . TYR A 1 590 ? 13.841 -9.220 -39.225 1.00 86.00 590 TYR A O 1
ATOM 4602 N N . HIS A 1 591 ? 11.964 -9.210 -40.482 1.00 88.94 591 HIS A N 1
ATOM 4603 C CA . HIS A 1 591 ? 11.642 -7.806 -40.254 1.00 88.94 591 HIS A CA 1
ATOM 4604 C C . HIS A 1 591 ? 10.864 -7.653 -38.937 1.00 88.94 591 HIS A C 1
ATOM 4606 O O . HIS A 1 591 ? 10.178 -8.573 -38.491 1.00 88.94 591 HIS A O 1
ATOM 4612 N N . ALA A 1 592 ? 10.945 -6.476 -38.310 1.00 88.44 592 ALA A N 1
ATOM 4613 C CA . ALA A 1 592 ? 10.258 -6.202 -37.044 1.00 88.44 592 ALA A CA 1
ATOM 4614 C C . ALA A 1 592 ? 8.748 -6.472 -37.103 1.00 88.44 592 ALA A C 1
ATOM 4616 O O . ALA A 1 592 ? 8.189 -7.099 -36.207 1.00 88.44 592 ALA A O 1
ATOM 4617 N N . THR A 1 593 ? 8.110 -6.064 -38.195 1.00 89.56 593 THR A N 1
ATOM 4618 C CA . THR A 1 593 ? 6.671 -6.232 -38.422 1.00 89.56 593 THR A CA 1
ATOM 4619 C C . THR A 1 593 ? 6.286 -7.689 -38.621 1.00 89.56 593 THR A C 1
ATOM 4621 O O . THR A 1 593 ? 5.311 -8.142 -38.033 1.00 89.56 593 THR A O 1
ATOM 4624 N N . GLU A 1 594 ? 7.076 -8.442 -39.389 1.00 90.38 594 GLU A N 1
ATOM 4625 C CA . GLU A 1 594 ? 6.878 -9.882 -39.586 1.00 90.38 594 GLU A CA 1
ATOM 4626 C C . GLU A 1 594 ? 6.990 -10.646 -38.268 1.00 90.38 594 GLU A C 1
ATOM 4628 O O . GLU A 1 594 ? 6.198 -11.547 -38.001 1.00 90.38 594 GLU A O 1
ATOM 4633 N N . TRP A 1 595 ? 7.965 -10.278 -37.432 1.00 90.75 595 TRP A N 1
ATOM 4634 C CA . TRP A 1 595 ? 8.131 -10.881 -36.118 1.00 90.75 595 TRP A CA 1
ATOM 4635 C C . TRP A 1 595 ? 6.964 -10.551 -35.187 1.00 90.75 595 TRP A C 1
ATOM 4637 O O . TRP A 1 595 ? 6.445 -11.443 -34.521 1.00 90.75 595 TRP A O 1
ATOM 4647 N N . GLU A 1 596 ? 6.543 -9.290 -35.127 1.00 93.69 596 GLU A N 1
ATOM 4648 C CA . GLU A 1 596 ? 5.505 -8.855 -34.193 1.00 93.69 596 GLU A CA 1
ATOM 4649 C C . GLU A 1 596 ? 4.095 -9.318 -34.610 1.00 93.69 596 GLU A C 1
ATOM 4651 O O . GLU A 1 596 ? 3.255 -9.551 -33.742 1.00 93.69 596 GLU A O 1
ATOM 4656 N N . GLN A 1 597 ? 3.838 -9.546 -35.906 1.00 93.62 597 GLN A N 1
ATOM 4657 C CA . GLN A 1 597 ? 2.530 -9.949 -3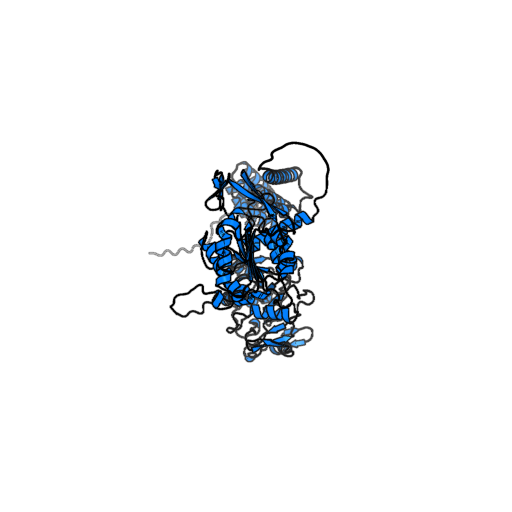6.450 1.00 93.62 597 GLN A CA 1
ATOM 4658 C C . GLN A 1 597 ? 1.920 -11.182 -35.761 1.00 93.62 597 GLN A C 1
ATOM 4660 O O . GLN A 1 597 ? 0.707 -11.225 -35.554 1.00 93.62 597 GLN A O 1
ATOM 4665 N N . GLN A 1 598 ? 2.745 -12.152 -35.353 1.00 92.94 598 GLN A N 1
ATOM 4666 C CA . GLN A 1 598 ? 2.282 -13.381 -34.691 1.00 92.94 598 GLN A CA 1
ATOM 4667 C C . GLN A 1 598 ? 1.540 -13.106 -33.367 1.00 92.94 598 GLN A C 1
ATOM 4669 O O . GLN A 1 598 ? 0.664 -13.867 -32.959 1.00 92.94 598 GLN A O 1
ATOM 4674 N N . TYR A 1 599 ? 1.855 -11.997 -32.689 1.00 94.69 599 TYR A N 1
ATOM 4675 C CA . TYR A 1 599 ? 1.241 -11.632 -31.409 1.00 94.69 599 TYR A CA 1
ATOM 4676 C C . TYR A 1 599 ? -0.154 -11.004 -31.560 1.00 94.69 599 TYR A C 1
ATOM 4678 O O . TYR A 1 599 ? -0.830 -10.777 -30.557 1.00 94.69 599 TYR A O 1
ATOM 4686 N N . TRP A 1 600 ? -0.604 -10.774 -32.797 1.00 95.12 600 TRP A N 1
ATOM 4687 C CA . TRP A 1 600 ? -1.918 -10.217 -33.132 1.00 95.12 600 TRP A CA 1
ATOM 4688 C C . TRP A 1 600 ? -2.930 -11.280 -33.601 1.00 95.12 600 TRP A C 1
ATOM 4690 O O . TRP A 1 600 ? -4.049 -10.940 -33.973 1.00 95.12 600 TRP A O 1
ATOM 4700 N N . GLU A 1 601 ? -2.570 -12.569 -33.591 1.00 94.38 601 GLU A N 1
ATOM 4701 C CA . GLU A 1 601 ? -3.396 -13.635 -34.184 1.00 94.38 601 GLU A CA 1
ATOM 4702 C C . GLU A 1 601 ? -4.496 -14.166 -33.249 1.00 94.38 601 GLU A C 1
ATOM 4704 O O . GLU A 1 601 ? -5.618 -14.421 -33.685 1.00 94.38 601 GLU A O 1
ATOM 4709 N N . THR A 1 602 ? -4.202 -14.346 -31.954 1.00 95.81 602 THR A N 1
ATOM 4710 C CA . THR A 1 602 ? -5.125 -15.005 -31.006 1.00 95.81 602 THR A CA 1
ATOM 4711 C C . THR A 1 602 ? -5.821 -13.992 -30.099 1.00 95.81 602 THR A C 1
ATOM 4713 O O . THR A 1 602 ? -5.368 -13.727 -28.983 1.00 95.81 602 THR A O 1
ATOM 4716 N N . GLN A 1 603 ? -6.936 -13.423 -30.560 1.00 97.19 603 GLN A N 1
ATOM 4717 C CA . GLN A 1 603 ? -7.743 -12.493 -29.765 1.00 97.19 603 GLN A CA 1
ATOM 4718 C C . GLN A 1 603 ? -8.603 -13.237 -28.726 1.00 97.19 603 GLN A C 1
ATOM 4720 O O . GLN A 1 603 ? -9.338 -14.164 -29.057 1.00 97.19 603 GLN A O 1
ATOM 4725 N N . LEU A 1 604 ? -8.529 -12.813 -27.463 1.00 95.19 604 LEU A N 1
ATOM 4726 C CA . LEU A 1 604 ? -9.303 -13.351 -26.338 1.00 95.19 604 LEU A CA 1
ATOM 4727 C C . LEU A 1 604 ? -10.586 -12.564 -26.058 1.00 95.19 604 LEU A C 1
ATOM 4729 O O . LEU A 1 604 ? -11.539 -13.110 -25.509 1.00 95.19 604 LEU A O 1
ATOM 4733 N N . GLY A 1 605 ? -10.608 -11.274 -26.392 1.00 94.06 605 GLY A N 1
ATOM 4734 C CA . GLY A 1 605 ? -11.737 -10.405 -26.086 1.00 94.06 605 GLY A CA 1
ATOM 4735 C C . GLY A 1 605 ? -11.472 -8.942 -26.414 1.00 94.06 605 GLY A C 1
ATOM 4736 O O . GLY A 1 605 ? -10.537 -8.608 -27.147 1.00 94.06 605 GLY A O 1
ATOM 4737 N N . ILE A 1 606 ? -12.331 -8.072 -25.883 1.00 94.12 606 ILE A N 1
ATOM 4738 C CA . ILE A 1 606 ? -12.283 -6.620 -26.069 1.00 94.12 606 ILE A CA 1
ATOM 4739 C C . ILE A 1 606 ? -12.573 -5.963 -24.715 1.00 94.12 606 ILE A C 1
ATOM 4741 O O . ILE A 1 606 ? -13.504 -6.360 -24.013 1.00 94.12 606 ILE A O 1
ATOM 4745 N N . LEU A 1 607 ? -11.769 -4.973 -24.335 1.00 85.19 607 LEU A N 1
ATOM 4746 C CA . LEU A 1 607 ? -12.007 -4.153 -23.151 1.00 85.19 607 LEU A CA 1
ATOM 4747 C C . LEU A 1 607 ? -13.216 -3.229 -23.353 1.00 85.19 607 LEU A C 1
ATOM 4749 O O . LEU A 1 607 ? -13.629 -2.947 -24.474 1.00 85.19 607 LEU A O 1
ATOM 4753 N N . LYS A 1 608 ? -13.767 -2.686 -22.259 1.00 82.50 608 LYS A N 1
ATOM 4754 C CA . LYS A 1 608 ? -14.909 -1.744 -22.312 1.00 82.50 608 LYS A CA 1
ATOM 4755 C C . LYS A 1 608 ? -14.678 -0.552 -23.239 1.00 82.50 608 LYS A C 1
ATOM 4757 O O . LYS A 1 608 ? -15.617 0.029 -23.766 1.00 82.50 608 LYS A O 1
ATOM 4762 N N . ASP A 1 609 ? -13.419 -0.186 -23.388 1.00 82.06 609 ASP A N 1
ATOM 4763 C CA . ASP A 1 609 ? -12.958 0.978 -24.109 1.00 82.06 609 ASP A CA 1
ATOM 4764 C C . ASP A 1 609 ? -12.756 0.689 -25.621 1.00 82.06 609 ASP A C 1
ATOM 4766 O O . ASP A 1 609 ? -12.417 1.598 -26.380 1.00 82.06 609 ASP A O 1
ATOM 4770 N N . GLY A 1 610 ? -12.996 -0.556 -26.055 1.00 91.31 610 GLY A N 1
ATOM 4771 C CA . GLY A 1 610 ? -12.865 -1.027 -27.435 1.00 91.31 610 GLY A CA 1
ATOM 4772 C C . GLY A 1 610 ? -11.509 -1.659 -27.766 1.00 91.31 610 GLY A C 1
ATOM 4773 O O . GLY A 1 610 ? -11.334 -2.160 -28.875 1.00 91.31 610 GLY A O 1
ATOM 4774 N N . SER A 1 611 ? -10.553 -1.668 -26.834 1.00 96.50 611 SER A N 1
ATOM 4775 C CA . SER A 1 611 ? -9.209 -2.192 -27.090 1.00 96.50 611 SER A CA 1
ATOM 4776 C C . SER A 1 611 ? -9.193 -3.732 -27.116 1.00 96.50 611 SER A C 1
ATOM 4778 O O . SER A 1 611 ? -9.670 -4.359 -26.164 1.00 96.50 611 SER A O 1
ATOM 4780 N N . PRO A 1 612 ? -8.655 -4.376 -28.171 1.00 97.38 612 PRO A N 1
ATOM 4781 C CA . PRO A 1 612 ? -8.598 -5.835 -28.267 1.00 97.38 612 PRO A CA 1
ATOM 4782 C C . PRO A 1 612 ? -7.539 -6.429 -27.329 1.00 97.38 612 PRO A C 1
ATOM 4784 O O . PRO A 1 612 ? -6.467 -5.853 -27.142 1.00 97.38 612 PRO A O 1
ATOM 4787 N N . VAL A 1 613 ? -7.827 -7.604 -26.769 1.00 97.88 613 VAL A N 1
ATOM 4788 C CA . VAL A 1 613 ? -6.931 -8.358 -25.876 1.00 97.88 613 VAL A CA 1
ATOM 4789 C C . VAL A 1 613 ? -6.473 -9.629 -26.582 1.00 97.88 613 VAL A C 1
ATOM 4791 O O . VAL A 1 613 ? -7.313 -10.371 -27.088 1.00 97.88 613 VAL A O 1
ATOM 4794 N N . TYR A 1 614 ? -5.172 -9.912 -26.580 1.00 97.88 614 TYR A N 1
ATOM 4795 C CA . TYR A 1 614 ? -4.559 -11.047 -27.271 1.00 97.88 614 TYR A CA 1
ATOM 4796 C C . TYR A 1 614 ? -3.817 -11.973 -26.306 1.00 97.88 614 TYR A C 1
ATOM 4798 O O . TYR A 1 614 ? -3.140 -11.518 -25.380 1.00 97.88 614 TYR A O 1
ATOM 4806 N N . LYS A 1 615 ? -3.900 -13.285 -26.554 1.00 96.06 615 LYS A N 1
ATOM 4807 C CA . LYS A 1 615 ? -3.045 -14.287 -25.910 1.00 96.06 615 LYS A CA 1
ATOM 4808 C C . LYS A 1 615 ? -1.702 -14.303 -26.624 1.00 96.06 615 LYS A C 1
ATOM 4810 O O . LYS A 1 615 ? -1.549 -14.958 -27.651 1.00 96.06 615 LYS A O 1
ATOM 4815 N N . ALA A 1 616 ? -0.743 -13.571 -26.084 1.00 93.69 616 ALA A N 1
ATOM 4816 C CA . ALA A 1 616 ? 0.540 -13.363 -26.724 1.00 93.69 616 ALA A CA 1
ATOM 4817 C C . ALA A 1 616 ? 1.621 -13.200 -25.664 1.00 93.69 616 ALA A C 1
ATOM 4819 O O . ALA A 1 616 ? 1.459 -12.424 -24.722 1.00 93.69 616 ALA A O 1
ATOM 4820 N N . GLY A 1 617 ? 2.735 -13.912 -25.842 1.00 89.31 617 GLY A N 1
ATOM 4821 C CA . GLY A 1 617 ? 3.867 -13.775 -24.938 1.00 89.31 617 GLY A CA 1
ATOM 4822 C C . GLY A 1 617 ? 4.411 -12.349 -24.974 1.00 89.31 617 GLY A C 1
ATOM 4823 O O . GLY A 1 617 ? 4.433 -11.724 -26.029 1.00 89.31 617 GLY A O 1
ATOM 4824 N N . LEU A 1 618 ? 4.836 -11.807 -23.841 1.00 88.38 618 LEU A N 1
ATOM 4825 C CA . LEU A 1 618 ? 5.324 -10.433 -23.705 1.00 88.38 618 LEU A CA 1
ATOM 4826 C C . LEU A 1 618 ? 6.687 -10.460 -23.006 1.00 88.38 618 LEU A C 1
ATOM 4828 O O . LEU A 1 618 ? 6.910 -11.308 -22.149 1.00 88.38 618 LEU A O 1
ATOM 4832 N N . ASN A 1 619 ? 7.628 -9.598 -23.395 1.00 86.44 619 ASN A N 1
ATOM 4833 C CA . ASN A 1 619 ? 8.968 -9.567 -22.793 1.00 86.44 619 ASN A CA 1
ATOM 4834 C C . ASN A 1 619 ? 9.017 -8.536 -21.646 1.00 86.44 619 ASN A C 1
ATOM 4836 O O . ASN A 1 619 ? 8.204 -8.633 -20.726 1.00 86.44 619 ASN A O 1
ATOM 4840 N N . THR A 1 620 ? 9.932 -7.569 -21.700 1.00 76.50 620 THR A N 1
ATOM 4841 C CA . THR A 1 620 ? 10.038 -6.425 -20.780 1.00 76.50 620 THR A CA 1
ATOM 4842 C C . THR A 1 620 ? 9.298 -5.176 -21.272 1.00 76.50 620 THR A C 1
ATOM 4844 O O . THR A 1 620 ? 9.365 -4.133 -20.627 1.00 76.50 620 THR A O 1
ATOM 4847 N N . THR A 1 621 ? 8.508 -5.291 -22.348 1.00 90.19 621 THR A N 1
ATOM 4848 C CA . THR A 1 621 ? 7.518 -4.277 -22.746 1.00 90.19 621 THR A CA 1
ATOM 4849 C C . THR A 1 621 ? 6.620 -3.926 -21.556 1.00 90.19 621 THR A C 1
ATOM 4851 O O . THR A 1 621 ? 6.368 -4.799 -20.724 1.00 90.19 621 THR A O 1
ATOM 4854 N N . PHE A 1 622 ? 6.130 -2.682 -21.467 1.00 97.06 622 PHE A N 1
ATOM 4855 C CA . PHE A 1 622 ? 5.321 -2.234 -20.328 1.00 97.06 622 PHE A CA 1
ATOM 4856 C C . PHE A 1 622 ? 4.236 -3.255 -19.960 1.00 97.06 622 PHE A C 1
ATOM 4858 O O . PHE A 1 622 ? 3.358 -3.569 -20.773 1.00 97.06 622 PHE A O 1
ATOM 4865 N N . ALA A 1 623 ? 4.285 -3.752 -18.726 1.00 97.19 623 ALA A N 1
ATOM 4866 C CA . ALA A 1 623 ? 3.297 -4.679 -18.202 1.00 97.19 623 ALA A CA 1
ATOM 4867 C C . ALA A 1 623 ? 3.166 -4.601 -16.685 1.00 97.19 623 ALA A C 1
ATOM 4869 O O . ALA A 1 623 ? 4.140 -4.353 -15.975 1.00 97.19 623 ALA A O 1
ATOM 4870 N N . VAL A 1 624 ? 1.958 -4.906 -16.217 1.00 93.94 624 VAL A N 1
ATOM 4871 C CA . VAL A 1 624 ? 1.675 -5.254 -14.824 1.00 93.94 624 VAL A CA 1
ATOM 4872 C C . VAL A 1 624 ? 2.019 -6.719 -14.598 1.00 93.94 624 VAL A C 1
ATOM 4874 O O . VAL A 1 624 ? 1.651 -7.578 -15.402 1.00 93.94 624 VAL A O 1
ATOM 4877 N N . TYR A 1 625 ? 2.657 -6.984 -13.467 1.00 92.31 625 TYR A N 1
ATOM 4878 C CA . TYR A 1 625 ? 2.975 -8.295 -12.928 1.00 92.31 625 TYR A CA 1
ATOM 4879 C C . TYR A 1 625 ? 2.119 -8.533 -11.688 1.00 92.31 625 TYR A C 1
ATOM 4881 O O . TYR A 1 625 ? 2.022 -7.665 -10.823 1.00 92.31 625 TYR A O 1
ATOM 4889 N N . ASN A 1 626 ? 1.501 -9.709 -11.613 1.00 85.06 626 ASN A N 1
ATOM 4890 C CA . ASN A 1 626 ? 0.684 -10.152 -10.490 1.00 85.06 626 ASN A CA 1
ATOM 4891 C C . ASN A 1 626 ? 1.263 -11.452 -9.925 1.00 85.06 626 ASN A C 1
ATOM 4893 O O . ASN A 1 626 ? 1.085 -12.511 -10.531 1.00 85.06 626 ASN A O 1
ATOM 4897 N N . LYS A 1 627 ? 1.959 -11.379 -8.780 1.00 83.50 627 LYS A N 1
ATOM 4898 C CA . LYS A 1 627 ? 2.672 -12.518 -8.166 1.00 83.50 627 LYS A CA 1
ATOM 4899 C C . LYS A 1 627 ? 1.756 -13.694 -7.836 1.00 83.50 627 LYS A C 1
ATOM 4901 O O . LYS A 1 627 ? 2.220 -14.825 -7.855 1.00 83.50 627 LYS A O 1
ATOM 4906 N N . THR A 1 628 ? 0.456 -13.466 -7.632 1.00 84.12 628 THR A N 1
ATOM 4907 C CA . THR A 1 628 ? -0.513 -14.554 -7.424 1.00 84.12 628 THR A CA 1
ATOM 4908 C C . THR A 1 628 ? -0.560 -15.530 -8.606 1.00 84.12 628 THR A C 1
ATOM 4910 O O . THR A 1 628 ? -0.804 -16.718 -8.411 1.00 84.12 628 THR A O 1
ATOM 4913 N N . PHE A 1 629 ? -0.331 -15.047 -9.832 1.00 84.44 629 PHE A N 1
ATOM 4914 C CA . PHE A 1 629 ? -0.398 -15.859 -11.056 1.00 84.44 629 PHE A CA 1
ATOM 4915 C C . PHE A 1 629 ? 0.915 -15.877 -11.849 1.00 84.44 629 PHE A C 1
ATOM 4917 O O . PHE A 1 629 ? 1.035 -16.615 -12.827 1.00 84.44 629 PHE A O 1
ATOM 4924 N N . PHE A 1 630 ? 1.883 -15.033 -11.488 1.00 90.38 630 PHE A N 1
ATOM 4925 C CA . PHE A 1 630 ? 3.151 -14.917 -12.192 1.00 90.38 630 PHE A CA 1
ATOM 4926 C C . PHE A 1 630 ? 4.127 -16.000 -11.761 1.00 90.38 630 PHE A C 1
ATOM 4928 O O . PHE A 1 630 ? 4.361 -16.220 -10.579 1.00 90.38 630 PHE A O 1
ATOM 4935 N N . ASN A 1 631 ? 4.737 -16.636 -12.756 1.00 87.06 631 ASN A N 1
ATOM 4936 C CA . ASN A 1 631 ? 5.782 -17.621 -12.565 1.00 87.06 631 ASN A CA 1
ATOM 4937 C C . ASN A 1 631 ? 7.043 -17.163 -13.320 1.00 87.06 631 ASN A C 1
ATOM 4939 O O . ASN A 1 631 ? 7.018 -17.107 -14.554 1.00 87.06 631 ASN A O 1
ATOM 4943 N N . PRO A 1 632 ? 8.155 -16.873 -12.617 1.00 85.75 632 PRO A N 1
ATOM 4944 C CA . PRO A 1 632 ? 9.418 -16.488 -13.246 1.00 85.75 632 PRO A CA 1
ATOM 4945 C C . PRO A 1 632 ? 9.937 -17.494 -14.286 1.00 85.75 632 PRO A C 1
ATOM 4947 O O . PRO A 1 632 ? 10.560 -17.097 -15.270 1.00 85.75 632 PRO A O 1
ATOM 4950 N N . HIS A 1 633 ? 9.642 -18.790 -14.131 1.00 85.56 633 HIS A N 1
ATOM 4951 C CA . HIS A 1 633 ? 10.066 -19.827 -15.079 1.00 85.56 633 HIS A CA 1
ATOM 4952 C C . HIS A 1 633 ? 9.335 -19.759 -16.425 1.00 85.56 633 HIS A C 1
ATOM 4954 O O . HIS A 1 633 ? 9.863 -20.218 -17.438 1.00 85.56 633 HIS A O 1
ATOM 4960 N N . THR A 1 634 ? 8.146 -19.159 -16.456 1.00 87.44 634 THR A N 1
ATOM 4961 C CA . THR A 1 634 ? 7.360 -18.913 -17.670 1.00 87.44 634 THR A CA 1
ATOM 4962 C C . THR A 1 634 ? 7.243 -17.413 -17.921 1.00 87.44 634 THR A C 1
ATOM 4964 O O . THR A 1 634 ? 6.176 -16.898 -18.235 1.00 87.44 634 THR A O 1
ATOM 4967 N N . PHE A 1 635 ? 8.366 -16.697 -17.788 1.00 87.44 635 PHE A N 1
ATOM 4968 C CA . PHE A 1 635 ? 8.452 -15.234 -17.829 1.00 87.44 635 PHE A CA 1
ATOM 4969 C C . PHE A 1 635 ? 7.664 -14.565 -18.968 1.00 87.44 635 PHE A C 1
ATOM 4971 O O . PHE A 1 635 ? 7.126 -13.471 -18.789 1.00 87.44 635 PHE A O 1
ATOM 4978 N N . VAL A 1 636 ? 7.635 -15.181 -20.154 1.00 88.94 636 VAL A N 1
ATOM 4979 C CA . VAL A 1 636 ? 6.976 -14.605 -21.333 1.00 88.94 636 VAL A CA 1
ATOM 4980 C C . VAL A 1 636 ? 5.459 -14.760 -21.319 1.00 88.94 636 VAL A C 1
ATOM 4982 O O . VAL A 1 636 ? 4.801 -14.033 -22.055 1.00 88.94 636 VAL A O 1
ATOM 4985 N N . ASP A 1 637 ? 4.896 -15.648 -20.499 1.00 93.06 637 ASP A N 1
ATOM 4986 C CA . ASP A 1 637 ? 3.460 -15.921 -20.473 1.00 93.06 637 ASP A CA 1
ATOM 4987 C C . ASP A 1 637 ? 2.688 -14.681 -20.029 1.00 93.06 637 ASP A C 1
ATOM 4989 O O . ASP A 1 637 ? 2.886 -14.138 -18.940 1.00 93.06 637 ASP A O 1
ATOM 4993 N N . ALA A 1 638 ? 1.826 -14.201 -20.921 1.00 96.44 638 ALA A N 1
ATOM 4994 C CA . ALA A 1 638 ? 1.148 -12.932 -20.753 1.00 96.44 638 ALA A CA 1
ATOM 4995 C C . ALA A 1 638 ? -0.094 -12.819 -21.638 1.00 96.44 638 ALA A C 1
ATOM 4997 O O . ALA A 1 638 ? -0.360 -13.646 -22.518 1.00 96.44 638 ALA A O 1
ATOM 4998 N N . VAL A 1 639 ? -0.815 -11.725 -21.423 1.00 97.50 639 VAL A N 1
ATOM 4999 C CA . VAL A 1 639 ? -1.750 -11.161 -22.393 1.00 97.50 639 VAL A CA 1
ATOM 5000 C C . VAL A 1 639 ? -1.293 -9.771 -22.817 1.00 97.50 639 VAL A C 1
ATOM 5002 O O . VAL A 1 639 ? -0.722 -9.017 -22.024 1.00 97.50 639 VAL A O 1
ATOM 5005 N N . ARG A 1 640 ? -1.555 -9.428 -24.077 1.00 97.88 640 ARG A N 1
ATOM 5006 C CA . ARG A 1 640 ? -1.265 -8.109 -24.649 1.00 97.88 640 ARG A CA 1
ATOM 5007 C C . ARG A 1 640 ? -2.559 -7.368 -24.948 1.00 97.88 640 ARG A C 1
ATOM 5009 O O . ARG A 1 640 ? -3.531 -7.983 -25.381 1.00 97.88 640 ARG A O 1
ATOM 5016 N N . VAL A 1 641 ? -2.566 -6.054 -24.764 1.00 98.06 641 VAL A N 1
ATOM 5017 C CA . VAL A 1 641 ? -3.693 -5.189 -25.129 1.00 98.06 641 VAL A CA 1
ATOM 5018 C C . VAL A 1 641 ? -3.284 -4.299 -26.300 1.00 98.06 641 VAL A C 1
ATOM 5020 O O . VAL A 1 641 ? -2.270 -3.604 -26.240 1.00 98.06 641 VAL A O 1
ATOM 5023 N N . GLY A 1 642 ? -4.054 -4.361 -27.385 1.00 96.38 642 GLY A N 1
ATOM 5024 C CA . GLY A 1 642 ? -3.868 -3.545 -28.585 1.00 96.38 642 GLY A CA 1
ATOM 5025 C C . GLY A 1 642 ? -4.646 -2.227 -28.535 1.00 96.38 642 GLY A C 1
ATOM 5026 O O . GLY A 1 642 ? -5.098 -1.782 -27.482 1.00 96.38 642 GLY A O 1
ATOM 5027 N N . GLY A 1 643 ? -4.834 -1.586 -29.691 1.00 95.25 643 GLY A N 1
ATOM 5028 C CA . GLY A 1 643 ? -5.585 -0.329 -29.780 1.00 95.25 643 GLY A CA 1
ATOM 5029 C C . GLY A 1 643 ? -4.894 0.803 -29.016 1.00 95.25 643 GLY A C 1
ATOM 5030 O O . GLY A 1 643 ? -3.719 1.079 -29.251 1.00 95.25 643 GLY A O 1
ATOM 5031 N N . ARG A 1 644 ? -5.599 1.438 -28.071 1.00 95.31 644 ARG A N 1
ATOM 5032 C CA . ARG A 1 644 ? -5.057 2.567 -27.289 1.00 95.31 644 ARG A CA 1
ATOM 5033 C C . ARG A 1 644 ? -3.977 2.176 -26.276 1.00 95.31 644 ARG A C 1
ATOM 5035 O O . ARG A 1 644 ? -3.349 3.052 -25.700 1.00 95.31 644 ARG A O 1
ATOM 5042 N N . TYR A 1 645 ? -3.736 0.881 -26.085 1.00 97.00 645 TYR A N 1
ATOM 5043 C CA . TYR A 1 645 ? -2.641 0.357 -25.265 1.00 97.00 645 TYR A CA 1
ATOM 5044 C C . TYR A 1 645 ? -1.398 0.038 -26.102 1.00 97.00 645 TYR A C 1
ATOM 5046 O O . TYR A 1 645 ? -0.338 -0.194 -25.534 1.00 97.00 645 TYR A O 1
ATOM 5054 N N . ALA A 1 646 ? -1.504 0.004 -27.437 1.00 96.62 646 ALA A N 1
ATOM 5055 C CA . ALA A 1 646 ? -0.375 -0.349 -28.286 1.00 96.62 646 ALA A CA 1
ATOM 5056 C C . ALA A 1 646 ? 0.674 0.771 -28.290 1.00 96.62 646 ALA A C 1
ATOM 5058 O O . ALA A 1 646 ? 0.350 1.922 -28.594 1.00 96.62 646 ALA A O 1
ATOM 5059 N N . CYS A 1 647 ? 1.922 0.430 -27.979 1.00 96.75 647 CYS A N 1
ATOM 5060 C CA . CYS A 1 647 ? 3.047 1.358 -27.946 1.00 96.75 647 CYS A CA 1
ATOM 5061 C C . CYS A 1 647 ? 4.026 1.092 -29.094 1.00 96.75 647 CYS A C 1
ATOM 5063 O O . CYS A 1 647 ? 4.014 0.036 -29.731 1.00 96.75 647 CYS A O 1
ATOM 5065 N N . ARG A 1 648 ? 4.881 2.066 -29.385 1.00 95.88 648 ARG A N 1
ATOM 5066 C CA . ARG A 1 648 ? 5.965 1.916 -30.353 1.00 95.88 648 ARG A CA 1
ATOM 5067 C C . ARG A 1 648 ? 7.237 1.507 -29.633 1.00 95.88 648 ARG A C 1
ATOM 5069 O O . ARG A 1 648 ? 7.545 2.044 -28.576 1.00 95.88 648 ARG A O 1
ATOM 5076 N N . HIS A 1 649 ? 7.999 0.604 -30.234 1.00 95.00 649 HIS A N 1
ATOM 5077 C CA . HIS A 1 649 ? 9.373 0.342 -29.824 1.00 95.00 649 HIS A CA 1
ATOM 5078 C C . HIS A 1 649 ? 10.301 1.222 -30.669 1.00 95.00 649 HIS A C 1
ATOM 5080 O O . HIS A 1 649 ? 10.492 0.973 -31.861 1.00 95.00 649 HIS A O 1
ATOM 5086 N N . LEU A 1 650 ? 10.814 2.295 -30.065 1.00 93.94 650 LEU A N 1
ATOM 5087 C CA . LEU A 1 650 ? 11.495 3.398 -30.753 1.00 93.94 650 LEU A CA 1
ATOM 5088 C C . LEU A 1 650 ? 12.664 2.967 -31.660 1.00 93.94 650 LEU A C 1
ATOM 5090 O O . LEU A 1 650 ? 12.762 3.501 -32.764 1.00 93.94 650 LEU A O 1
ATOM 5094 N N . PRO A 1 651 ? 13.506 1.975 -31.301 1.00 90.94 651 PRO A N 1
ATOM 5095 C CA . PRO A 1 651 ? 14.588 1.504 -32.167 1.00 90.94 651 PRO A CA 1
ATOM 5096 C C . PRO A 1 651 ? 14.140 0.934 -33.522 1.00 90.94 651 PRO A C 1
ATOM 5098 O O . PRO A 1 651 ? 14.957 0.803 -34.429 1.00 90.94 651 PRO A O 1
ATOM 5101 N N . TRP A 1 652 ? 12.863 0.579 -33.699 1.00 91.50 652 TRP A N 1
ATOM 5102 C CA . TRP A 1 652 ? 12.360 0.113 -34.996 1.00 91.50 652 TRP A CA 1
ATOM 5103 C C . TRP A 1 652 ? 12.138 1.247 -36.002 1.00 91.50 652 TRP A C 1
ATOM 5105 O O . TRP A 1 652 ? 12.033 0.976 -37.199 1.00 91.50 652 TRP A O 1
ATOM 5115 N N . TYR A 1 653 ? 12.085 2.503 -35.557 1.00 92.31 653 TYR A N 1
ATOM 5116 C CA . TYR A 1 653 ? 11.684 3.651 -36.370 1.00 92.31 653 TYR A CA 1
ATOM 5117 C C . TYR A 1 653 ? 12.875 4.400 -36.956 1.00 92.31 653 TYR A C 1
ATOM 5119 O O . TYR A 1 653 ? 13.927 4.511 -36.335 1.00 92.31 653 TYR A O 1
ATOM 5127 N N . ARG A 1 654 ? 12.687 4.942 -38.171 1.00 90.19 654 ARG A N 1
ATOM 5128 C CA . ARG A 1 654 ? 13.730 5.696 -38.887 1.00 90.19 654 ARG A CA 1
ATOM 5129 C C . ARG A 1 654 ? 14.157 6.973 -38.175 1.00 90.19 654 ARG A C 1
ATOM 5131 O O . ARG A 1 654 ? 15.315 7.377 -38.281 1.00 90.19 654 ARG A O 1
ATOM 5138 N N . GLU A 1 655 ? 13.222 7.604 -37.481 1.00 89.06 655 GLU A N 1
ATOM 5139 C CA . GLU A 1 655 ? 13.485 8.773 -36.653 1.00 89.06 655 GLU A CA 1
ATOM 5140 C C . GLU A 1 655 ? 14.055 8.339 -35.303 1.00 89.06 655 GLU A C 1
ATOM 5142 O O . GLU A 1 655 ? 13.564 7.406 -34.672 1.00 89.06 655 GLU A O 1
ATOM 5147 N N . SER A 1 656 ? 15.110 9.021 -34.862 1.00 87.44 656 SER A N 1
ATOM 5148 C CA . SER A 1 656 ? 15.782 8.735 -33.599 1.00 87.44 656 SER A CA 1
ATOM 5149 C C . SER A 1 656 ? 15.761 9.955 -32.708 1.00 87.44 656 SER A C 1
ATOM 5151 O O . SER A 1 656 ? 16.251 11.010 -33.105 1.00 87.44 656 SER A O 1
ATOM 5153 N N . ILE A 1 657 ? 15.301 9.776 -31.474 1.00 86.50 657 ILE A N 1
ATOM 5154 C CA . ILE A 1 657 ? 15.508 10.762 -30.408 1.00 86.50 657 ILE A CA 1
ATOM 5155 C C . ILE A 1 657 ? 16.922 10.679 -29.814 1.00 86.50 657 ILE A C 1
ATOM 5157 O O . ILE A 1 657 ? 17.391 11.627 -29.197 1.00 86.50 657 ILE A O 1
ATOM 5161 N N . VAL A 1 658 ? 17.615 9.553 -30.015 1.00 84.88 658 VAL A N 1
ATOM 5162 C CA . VAL A 1 658 ? 18.962 9.302 -29.492 1.00 84.88 658 VAL A CA 1
ATOM 5163 C C . VAL A 1 658 ? 20.015 9.829 -30.460 1.00 84.88 658 VAL A C 1
ATOM 5165 O O . VAL A 1 658 ? 19.976 9.519 -31.657 1.00 84.88 658 VAL A O 1
ATOM 5168 N N . GLY A 1 659 ? 20.978 10.585 -29.932 1.00 81.19 659 GLY A N 1
ATOM 5169 C CA . GLY A 1 659 ? 22.123 11.086 -30.688 1.00 81.19 659 GLY A CA 1
ATOM 5170 C C . GLY A 1 659 ? 23.052 9.972 -31.189 1.00 81.19 659 GLY A C 1
ATOM 5171 O O . GLY A 1 659 ? 23.099 8.866 -30.646 1.00 81.19 659 GLY A O 1
ATOM 5172 N N . GLN A 1 660 ? 23.831 10.268 -32.232 1.00 83.94 660 GLN A N 1
ATOM 5173 C CA . GLN A 1 660 ? 24.708 9.286 -32.882 1.00 83.94 660 GLN A CA 1
ATOM 5174 C C . GLN A 1 660 ? 25.766 8.700 -31.930 1.00 83.94 660 GLN A C 1
ATOM 5176 O O . GLN A 1 660 ? 26.057 7.506 -32.013 1.00 83.94 660 GLN A O 1
ATOM 5181 N N . GLU A 1 661 ? 26.311 9.515 -31.024 1.00 80.75 661 GLU A N 1
ATOM 5182 C CA . GLU A 1 661 ? 27.341 9.109 -30.060 1.00 80.75 661 GLU A CA 1
ATOM 5183 C C . GLU A 1 661 ? 26.806 8.121 -29.016 1.00 80.75 661 GLU A C 1
ATOM 5185 O O . GLU A 1 661 ? 27.381 7.047 -28.843 1.00 80.75 661 GLU A O 1
ATOM 5190 N N . GLU A 1 662 ? 25.668 8.426 -28.381 1.00 83.50 662 GLU A N 1
ATOM 5191 C CA . GLU A 1 662 ? 25.015 7.526 -27.416 1.00 83.50 662 GLU A CA 1
ATOM 5192 C C . GLU A 1 662 ? 24.659 6.190 -28.074 1.00 83.50 662 GLU A C 1
ATOM 5194 O O . GLU A 1 662 ? 24.964 5.124 -27.540 1.00 83.50 662 GLU A O 1
ATOM 5199 N N . ARG A 1 663 ? 24.099 6.232 -29.288 1.00 84.38 663 ARG A N 1
ATOM 5200 C CA . ARG A 1 663 ? 23.766 5.033 -30.064 1.00 84.38 663 ARG A CA 1
ATOM 5201 C C . ARG A 1 663 ? 25.003 4.197 -30.405 1.00 84.38 663 ARG A C 1
ATOM 5203 O O . ARG A 1 663 ? 24.960 2.969 -30.340 1.00 84.38 663 ARG A O 1
ATOM 5210 N N . ALA A 1 664 ? 26.110 4.832 -30.790 1.00 83.50 664 ALA A N 1
ATOM 5211 C CA . ALA A 1 664 ? 27.369 4.138 -31.057 1.00 83.50 664 ALA A CA 1
ATOM 5212 C C . ALA A 1 664 ? 27.950 3.501 -29.783 1.00 83.50 664 ALA A C 1
ATOM 5214 O O . ALA A 1 664 ? 28.369 2.343 -29.817 1.00 83.50 664 ALA A O 1
ATOM 5215 N N . PHE A 1 665 ? 27.911 4.213 -28.655 1.00 84.81 665 PHE A N 1
ATOM 5216 C CA . PHE A 1 665 ? 28.383 3.702 -27.370 1.00 84.81 665 PHE A CA 1
ATOM 5217 C C . PHE A 1 665 ? 27.535 2.527 -26.868 1.00 84.81 665 PHE A C 1
ATOM 5219 O O . PHE A 1 665 ? 28.072 1.501 -26.446 1.00 84.81 665 PHE A O 1
ATOM 5226 N N . TYR A 1 666 ? 26.208 2.636 -26.962 1.00 85.75 666 TYR A N 1
ATOM 5227 C CA . TYR A 1 666 ? 25.292 1.561 -26.587 1.00 85.75 666 TYR A CA 1
ATOM 5228 C C . TYR A 1 666 ? 25.532 0.303 -27.437 1.00 85.75 666 TYR A C 1
ATOM 5230 O O . TYR A 1 666 ? 25.686 -0.783 -26.879 1.00 85.75 666 TYR A O 1
ATOM 5238 N N . ARG A 1 667 ? 25.690 0.444 -28.767 1.00 84.19 667 ARG A N 1
ATOM 5239 C CA . ARG A 1 667 ? 26.085 -0.661 -29.673 1.00 84.19 667 ARG A CA 1
ATOM 5240 C C . ARG A 1 667 ? 27.361 -1.365 -29.248 1.00 84.19 667 ARG A C 1
ATOM 5242 O O . ARG A 1 667 ? 27.430 -2.588 -29.269 1.00 84.19 667 ARG A O 1
ATOM 5249 N N . ALA A 1 668 ? 28.380 -0.588 -28.901 1.00 84.38 668 ALA A N 1
ATOM 5250 C CA . ALA A 1 668 ? 29.688 -1.127 -28.564 1.00 84.38 668 ALA A CA 1
ATOM 5251 C C . ALA A 1 668 ? 29.702 -1.861 -27.212 1.00 84.38 668 ALA A C 1
ATOM 5253 O O . ALA A 1 668 ? 30.574 -2.696 -26.981 1.00 84.38 668 ALA A O 1
ATOM 5254 N N . THR A 1 669 ? 28.764 -1.549 -26.311 1.00 85.19 669 THR A N 1
ATOM 5255 C CA . THR A 1 669 ? 28.815 -1.997 -24.909 1.00 85.19 669 THR A CA 1
ATOM 5256 C C . THR A 1 669 ? 27.708 -2.970 -24.513 1.00 85.19 669 THR A C 1
ATOM 5258 O O . THR A 1 669 ? 27.843 -3.647 -23.490 1.00 85.19 669 THR A O 1
ATOM 5261 N N . HIS A 1 670 ? 26.625 -3.087 -25.286 1.00 76.81 670 HIS A N 1
ATOM 5262 C CA . HIS A 1 670 ? 25.539 -4.003 -24.946 1.00 76.81 670 HIS A CA 1
ATOM 5263 C C . HIS A 1 670 ? 25.968 -5.475 -25.084 1.00 76.81 670 HIS A C 1
ATOM 5265 O O . HIS A 1 670 ? 26.578 -5.887 -26.069 1.00 76.81 670 HIS A O 1
ATOM 5271 N N . LYS A 1 671 ? 25.600 -6.313 -24.108 1.00 70.88 671 LYS A N 1
ATOM 5272 C CA . LYS A 1 671 ? 25.874 -7.768 -24.136 1.00 70.88 671 LYS A CA 1
ATOM 5273 C C . LYS A 1 671 ? 24.615 -8.626 -24.284 1.00 70.88 671 LYS A C 1
ATOM 5275 O O . LYS A 1 671 ? 24.696 -9.763 -24.736 1.00 70.88 671 LYS A O 1
ATOM 5280 N N . HIS A 1 672 ? 23.455 -8.070 -23.931 1.00 62.16 672 HIS A N 1
ATOM 5281 C CA . HIS A 1 672 ? 22.193 -8.811 -23.797 1.00 62.16 672 HIS A CA 1
ATOM 5282 C C . HIS A 1 672 ? 21.076 -8.328 -24.730 1.00 62.16 672 HIS A C 1
ATOM 5284 O O . HIS A 1 672 ? 19.989 -8.903 -24.720 1.00 62.16 672 HIS A O 1
ATOM 5290 N N . ALA A 1 673 ? 21.329 -7.315 -25.565 1.00 57.59 673 ALA A N 1
ATOM 5291 C CA . ALA A 1 673 ? 20.392 -6.898 -26.602 1.00 57.59 673 ALA A CA 1
ATOM 5292 C C . ALA A 1 673 ? 20.346 -7.981 -27.691 1.00 57.59 673 ALA A C 1
ATOM 5294 O O . ALA A 1 673 ? 21.270 -8.119 -28.490 1.00 57.59 673 ALA A O 1
ATOM 5295 N N . ARG A 1 674 ? 19.300 -8.815 -27.675 1.00 50.38 674 ARG A N 1
ATOM 5296 C CA . ARG A 1 674 ? 19.152 -9.931 -28.626 1.00 50.38 674 ARG A CA 1
ATOM 5297 C C . ARG A 1 674 ? 18.298 -9.605 -29.847 1.00 50.38 674 ARG A C 1
ATOM 5299 O O . ARG A 1 674 ? 18.282 -10.410 -30.769 1.00 50.38 674 ARG A O 1
ATOM 5306 N N . CYS A 1 675 ? 17.630 -8.456 -29.897 1.00 45.31 675 CYS A N 1
ATOM 5307 C CA . CYS A 1 675 ? 16.819 -8.030 -31.038 1.00 45.31 675 CYS A CA 1
ATOM 5308 C C . CYS A 1 675 ? 16.738 -6.505 -31.073 1.00 45.31 675 CYS A C 1
ATOM 5310 O O . CYS A 1 675 ? 16.144 -5.905 -30.188 1.00 45.31 675 CYS A O 1
ATOM 5312 N N . GLY A 1 676 ? 17.324 -5.894 -32.094 1.00 40.28 676 GLY A N 1
ATOM 5313 C CA . GLY A 1 676 ? 17.218 -4.464 -32.348 1.00 40.28 676 GLY A CA 1
ATOM 5314 C C . GLY A 1 676 ? 18.243 -4.071 -33.394 1.00 40.28 676 GLY A C 1
ATOM 5315 O O . GLY A 1 676 ? 19.434 -4.310 -33.213 1.00 40.28 676 GLY A O 1
ATOM 5316 N N . VAL A 1 677 ? 17.781 -3.523 -34.516 1.00 42.88 677 VAL A N 1
ATOM 5317 C CA . VAL A 1 677 ? 18.652 -2.775 -35.423 1.00 42.88 677 VAL A CA 1
ATOM 5318 C C . VAL A 1 677 ? 19.074 -1.545 -34.631 1.00 42.88 677 VAL A C 1
ATOM 5320 O O . VAL A 1 677 ? 18.275 -0.635 -34.440 1.00 42.88 677 VAL A O 1
ATOM 5323 N N . VAL A 1 678 ? 20.271 -1.580 -34.059 1.00 37.56 678 VAL A N 1
ATOM 5324 C CA . VAL A 1 678 ? 20.777 -0.479 -33.239 1.00 37.56 678 VAL A CA 1
ATOM 5325 C C . VAL A 1 678 ? 21.306 0.644 -34.112 1.00 37.56 678 VAL A C 1
ATOM 5327 O O . VAL A 1 678 ? 21.922 0.332 -35.159 1.00 37.56 678 VAL A O 1
#